Protein AF-A0A814P444-F1 (afdb_monomer)

Mean predicted aligned error: 16.7 Å

Solvent-accessible surface area (backbone atoms only — not comparable to full-atom values): 24138 Å² total; per-residue (Å²): 121,68,69,60,36,74,69,41,46,66,60,45,53,51,49,36,52,50,31,51,51,50,41,52,54,50,50,54,51,44,49,54,46,50,54,53,36,53,53,42,55,49,53,42,54,52,49,53,51,51,50,56,51,50,52,52,52,49,51,54,49,50,52,53,48,53,54,50,46,50,52,52,24,55,52,41,23,51,52,42,37,53,51,50,52,57,50,44,74,42,36,59,59,62,58,66,70,56,83,72,90,81,51,95,48,72,76,56,38,55,51,50,50,53,51,50,25,51,50,50,39,53,51,52,50,50,52,49,45,69,68,44,46,60,64,48,51,51,51,50,50,52,52,53,49,50,54,51,54,55,48,53,71,71,40,82,52,68,67,61,40,51,53,58,72,69,58,71,76,82,86,82,80,72,86,76,63,83,76,54,37,58,74,72,51,63,83,70,79,85,84,75,70,89,71,65,86,77,34,70,69,52,48,47,53,63,70,73,54,86,86,73,96,69,90,72,91,84,84,82,88,90,84,79,85,90,77,89,86,82,88,84,89,85,89,83,89,88,80,89,82,89,82,88,86,86,81,92,80,84,89,69,103,58,54,76,63,50,55,62,61,56,69,68,68,81,69,86,53,94,77,47,61,62,58,54,50,53,48,48,57,48,40,73,77,46,37,64,59,53,50,49,52,52,51,48,51,49,49,50,52,50,51,51,52,58,67,61,62,38,72,69,52,43,46,54,51,47,52,50,55,47,34,58,50,50,38,58,53,50,62,72,44,34,67,59,39,13,50,52,42,16,50,53,51,40,50,54,52,50,51,52,47,55,60,52,49,49,57,47,50,52,56,50,50,55,50,52,53,52,46,52,52,39,53,54,51,43,51,54,42,51,52,51,50,52,52,46,52,54,51,48,54,53,38,47,51,54,30,54,50,38,52,48,49,42,50,67,65,61,62,61,125

Organism: NCBI:txid104777

Secondary structure (DSSP, 8-state):
-HHHHHHHHHHHHHHHHHHHHHHHHHHHHHHHHHHHHHHHHHHHHHHHHHHHHHHHHHHHHHHHHHHHHHHHHHHHHHHHHHHHHHHHHTHHHHHHT--PPP--SHHHHHHHHHHHHHHHHHHHHHHHHHHHHHHHHHHHHHHHHHHHHHHHHH---HHHHHHHHH-PPPS---------HHHHSTT-----S---TT-HHHHHHHHH--S-----------------------------------------TTHHHHHHHHTTSS---TTSHHHHHHHHHHIIIIIHHHHHHHHHHHHHHHHHHHHH--HHHHHHHHHHHHHHHHHHHHHHHHHHHHHHHHHHHHHHHHHHHHHHHHHHHHHHHHHHHHHHHHHHHHHHHHHHHHHHHHHHHHHHHHHHHHHHHIIIIII--

pLDDT: mean 77.27, std 19.29, range [24.77, 95.88]

Sequence (413 aa):
MSAVKTKFDQPAQRGKIMAATLKKTLDESHQKTMDKKQNYEHNLQELIRKIEEIEKKLQDFTQEMKDKIRNVMDDVEKNVALTLNDEIKKINILIDEYERPFHPEENQLNWYKKELHDYLEQRLGSNLAKRLNTPLLQNLQITQKDIRTRVLDLVVSEENRKLVSNTLPREDFFINYRLNCPNLCSDFREDISFHFTLGFTALMRRFTGNKTFNSGTSRYFMNYQDMSKKDLQSSRFNNQVQSNLNSFQSTGQATNLLVMLQGVNLLASKSNIILFAVGGVVWRGLGWKILAVSGSLYGLCYLYERLMWTKKSQEKIFKKQYADYASSKLKLIVDLTSQNAASQVQQELAMYFAQMCRYIDITKDEYFEEMKKYEENIQVLNHLLSQSKILKNKGKYIHDDFDKFIQEYLEMK

Structure (mmCIF, N/CA/C/O backbone):
data_AF-A0A814P444-F1
#
_entry.id   AF-A0A814P444-F1
#
loop_
_atom_site.group_PDB
_atom_site.id
_atom_site.type_symbol
_atom_site.label_atom_id
_atom_site.label_alt_id
_atom_site.label_comp_id
_atom_site.label_asym_id
_atom_site.label_entity_id
_atom_site.label_seq_id
_atom_site.pdbx_PDB_ins_code
_atom_site.Cartn_x
_atom_site.Cartn_y
_atom_site.Cartn_z
_atom_site.occupancy
_atom_site.B_iso_or_equiv
_atom_site.auth_seq_id
_atom_site.auth_comp_id
_atom_site.auth_asym_id
_atom_site.auth_atom_id
_atom_site.pdbx_PDB_model_num
ATOM 1 N N . MET A 1 1 ? -62.509 -6.448 79.106 1.00 51.50 1 MET A N 1
ATOM 2 C CA . MET A 1 1 ? -61.179 -6.056 78.578 1.00 51.50 1 MET A CA 1
ATOM 3 C C . MET A 1 1 ? -60.041 -7.046 78.888 1.00 51.50 1 MET A C 1
ATOM 5 O O . MET A 1 1 ? -59.077 -7.060 78.141 1.00 51.50 1 MET A O 1
ATOM 9 N N . SER A 1 2 ? -60.125 -7.930 79.899 1.00 60.94 2 SER A N 1
ATOM 10 C CA . SER A 1 2 ? -59.008 -8.842 80.255 1.00 60.94 2 SER A CA 1
ATOM 11 C C . SER A 1 2 ? -58.727 -9.988 79.251 1.00 60.94 2 SER A C 1
ATOM 13 O O . SER A 1 2 ? -57.565 -10.290 79.001 1.00 60.94 2 SER A O 1
ATOM 15 N N . ALA A 1 3 ? -59.751 -10.579 78.616 1.00 62.56 3 ALA A N 1
ATOM 16 C CA . ALA A 1 3 ? -59.588 -11.760 77.747 1.00 62.56 3 ALA A CA 1
ATOM 17 C C . ALA A 1 3 ? -58.933 -11.480 76.378 1.00 62.56 3 ALA A C 1
ATOM 19 O O . ALA A 1 3 ? -58.265 -12.347 75.817 1.00 62.56 3 ALA A O 1
ATOM 20 N N . VAL A 1 4 ? -59.119 -10.273 75.830 1.00 63.59 4 VAL A N 1
ATOM 21 C CA . VAL A 1 4 ? -58.484 -9.857 74.565 1.00 63.59 4 VAL A CA 1
ATOM 22 C C . VAL A 1 4 ? -56.986 -9.657 74.782 1.00 63.59 4 VAL A C 1
ATOM 24 O O . VAL A 1 4 ? -56.178 -10.135 73.991 1.00 63.59 4 VAL A O 1
ATOM 27 N N . LYS A 1 5 ? -56.619 -9.052 75.915 1.00 63.88 5 LYS A N 1
ATOM 28 C CA . LYS A 1 5 ? -55.230 -8.814 76.296 1.00 63.88 5 LYS A CA 1
ATOM 29 C C . LYS A 1 5 ? -54.459 -10.122 76.481 1.00 63.88 5 LYS A C 1
ATOM 31 O O . LYS A 1 5 ? -53.442 -10.318 75.839 1.00 63.88 5 LYS A O 1
ATOM 36 N N . THR A 1 6 ? -54.970 -11.085 77.246 1.00 69.62 6 THR A N 1
ATOM 37 C CA . THR A 1 6 ? -54.259 -12.362 77.458 1.00 69.62 6 THR A CA 1
ATOM 38 C C . THR A 1 6 ? -54.173 -13.252 76.216 1.00 69.62 6 THR A C 1
ATOM 40 O O . THR A 1 6 ? -53.196 -13.983 76.074 1.00 69.62 6 THR A O 1
ATOM 43 N N . LYS A 1 7 ? -55.154 -13.205 75.302 1.00 77.25 7 LYS A N 1
ATOM 44 C CA . LYS A 1 7 ? -55.164 -14.063 74.103 1.00 77.25 7 LYS A CA 1
ATOM 45 C C . LYS A 1 7 ? -54.363 -13.489 72.929 1.00 77.25 7 LYS A C 1
ATOM 47 O O . LYS A 1 7 ? -53.791 -14.263 72.165 1.00 77.25 7 LYS A O 1
ATOM 52 N N . PHE A 1 8 ? -54.336 -12.164 72.766 1.00 78.94 8 PHE A N 1
ATOM 53 C CA . PHE A 1 8 ? -53.769 -11.516 71.577 1.00 78.94 8 PHE A CA 1
ATOM 54 C C . PHE A 1 8 ? -52.472 -10.737 71.821 1.00 78.94 8 PHE A C 1
ATOM 56 O O . PHE A 1 8 ? -51.807 -10.416 70.841 1.00 78.94 8 PHE A O 1
ATOM 63 N N . ASP A 1 9 ? -52.051 -10.511 73.069 1.00 77.19 9 ASP A N 1
ATOM 64 C CA . ASP A 1 9 ? -50.800 -9.796 73.366 1.00 77.19 9 ASP A CA 1
ATOM 65 C C . ASP A 1 9 ? -49.563 -10.517 72.802 1.00 77.19 9 ASP A C 1
ATOM 67 O O . ASP A 1 9 ? -48.822 -9.957 71.994 1.00 77.19 9 ASP A O 1
ATOM 71 N N . GLN A 1 10 ? -49.392 -11.808 73.105 1.00 82.19 10 GLN A N 1
ATOM 72 C CA . GLN A 1 10 ? -48.256 -12.591 72.600 1.00 82.19 10 GLN A CA 1
ATOM 73 C C . GLN A 1 10 ? -48.240 -12.723 71.058 1.00 82.19 10 GLN A C 1
ATOM 75 O O . GLN A 1 10 ? -47.190 -12.492 70.449 1.00 82.19 10 GLN A O 1
ATOM 80 N N . PRO A 1 11 ? -49.362 -13.072 70.387 1.00 84.00 11 PRO A N 1
ATOM 81 C CA . PRO A 1 11 ? -49.422 -13.128 68.925 1.00 84.00 11 PRO A CA 1
ATOM 82 C C . PRO A 1 11 ? -49.186 -11.775 68.239 1.00 84.00 11 PRO A C 1
ATOM 84 O O . PRO A 1 11 ? -48.470 -11.734 67.239 1.00 84.00 11 PRO A O 1
ATOM 87 N N . ALA A 1 12 ? -49.737 -10.677 68.771 1.00 82.69 12 ALA A N 1
ATOM 88 C CA . ALA A 1 12 ? -49.570 -9.340 68.199 1.00 82.69 12 ALA A CA 1
ATOM 89 C C . ALA A 1 12 ? -48.130 -8.831 68.352 1.00 82.69 12 ALA A C 1
ATOM 91 O O . ALA A 1 12 ? -47.545 -8.352 67.380 1.00 82.69 12 ALA A O 1
ATOM 92 N N . GLN A 1 13 ? -47.509 -9.016 69.523 1.00 82.44 13 GLN A N 1
ATOM 93 C CA . GLN A 1 13 ? -46.094 -8.688 69.727 1.00 82.44 13 GLN A CA 1
ATOM 94 C C . GLN A 1 13 ? -45.182 -9.505 68.802 1.00 82.44 13 GLN A C 1
ATOM 96 O O . GLN A 1 13 ? -44.262 -8.961 68.189 1.00 82.44 13 GLN A O 1
ATOM 101 N N . ARG A 1 14 ? -45.453 -10.807 68.637 1.00 86.12 14 ARG A N 1
ATOM 102 C CA . ARG A 1 14 ? -44.688 -11.667 67.722 1.00 86.12 14 ARG A CA 1
ATOM 103 C C . ARG A 1 14 ? -44.861 -11.244 66.261 1.00 86.12 14 ARG A C 1
ATOM 105 O O . ARG A 1 14 ? -43.870 -11.194 65.535 1.00 86.12 14 ARG A O 1
ATOM 112 N N . GLY A 1 15 ? -46.082 -10.891 65.850 1.00 87.62 15 GLY A N 1
ATOM 113 C CA . GLY A 1 15 ? -46.384 -10.339 64.527 1.00 87.62 15 GLY A CA 1
ATOM 114 C C . GLY A 1 15 ? -45.651 -9.023 64.260 1.00 87.62 15 GLY A C 1
ATOM 115 O O . GLY A 1 15 ? -45.009 -8.878 63.219 1.00 87.62 15 GLY A O 1
ATOM 116 N N . LYS A 1 16 ? -45.631 -8.113 65.241 1.00 85.31 16 LYS A N 1
ATOM 117 C CA . LYS A 1 16 ? -44.870 -6.857 65.189 1.00 85.31 16 LYS A CA 1
ATOM 118 C C . LYS A 1 16 ? -43.367 -7.090 65.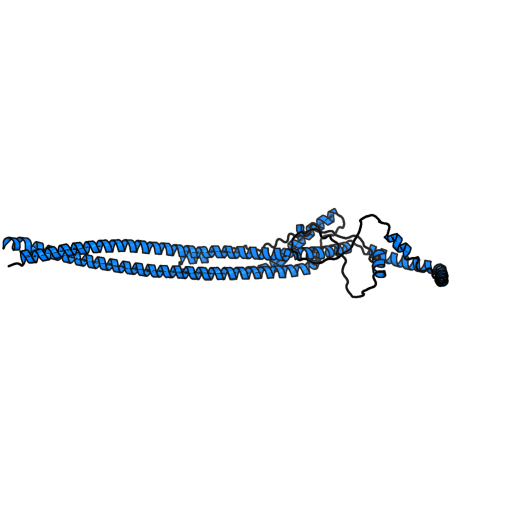023 1.00 85.31 16 LYS A C 1
ATOM 120 O O . LYS A 1 16 ? -42.749 -6.457 64.166 1.00 85.31 16 LYS A O 1
ATOM 125 N N . ILE A 1 17 ? -42.780 -8.013 65.792 1.00 88.50 17 ILE A N 1
ATOM 126 C CA . ILE A 1 17 ? -41.356 -8.374 65.673 1.00 88.50 17 ILE A CA 1
ATOM 127 C C . ILE A 1 17 ? -41.070 -8.968 64.289 1.00 88.50 17 ILE A C 1
ATOM 129 O O . ILE A 1 17 ? -40.126 -8.540 63.629 1.00 88.50 17 ILE A O 1
ATOM 133 N N . MET A 1 18 ? -41.903 -9.898 63.810 1.00 88.69 18 MET A N 1
ATOM 134 C CA . MET A 1 18 ? -41.759 -10.487 62.473 1.00 88.69 18 MET A CA 1
ATOM 135 C C . MET A 1 18 ? -41.844 -9.432 61.363 1.00 88.69 18 MET A C 1
ATOM 137 O O . MET A 1 18 ? -41.009 -9.435 60.459 1.00 88.69 18 MET A O 1
ATOM 141 N N . ALA A 1 19 ? -42.795 -8.497 61.445 1.00 87.56 19 ALA A N 1
ATOM 142 C CA . ALA A 1 19 ? -42.919 -7.389 60.499 1.00 87.56 19 ALA A CA 1
ATOM 143 C C . ALA A 1 19 ? -41.692 -6.459 60.539 1.00 87.56 19 ALA A C 1
ATOM 145 O O . ALA A 1 19 ? -41.204 -6.035 59.491 1.00 87.56 19 ALA A O 1
ATOM 146 N N . ALA A 1 20 ? -41.139 -6.195 61.728 1.00 86.81 20 ALA A N 1
ATOM 147 C CA . ALA A 1 20 ? -39.916 -5.411 61.885 1.00 86.81 20 ALA A CA 1
ATOM 148 C C . ALA A 1 20 ? -38.684 -6.118 61.284 1.00 86.81 20 ALA A C 1
ATOM 150 O O . ALA A 1 20 ? -37.888 -5.486 60.587 1.00 86.81 20 ALA A O 1
ATOM 151 N N . THR A 1 21 ? -38.537 -7.432 61.486 1.00 89.06 21 THR A N 1
ATOM 152 C CA . THR A 1 21 ? -37.468 -8.230 60.862 1.00 89.06 21 THR A CA 1
ATOM 153 C C . THR A 1 21 ? -37.617 -8.285 59.34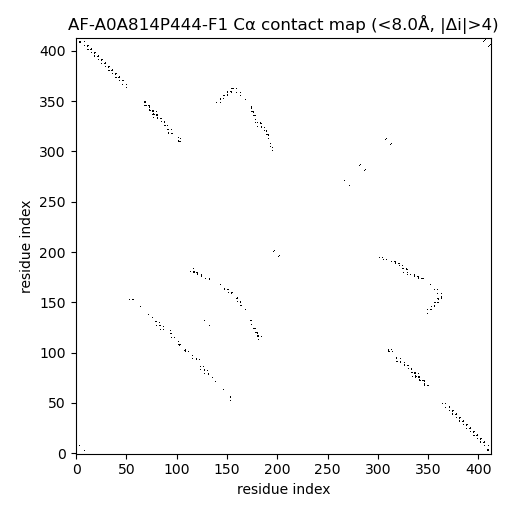0 1.00 89.06 21 THR A C 1
ATOM 155 O O . THR A 1 21 ? -36.630 -8.115 58.620 1.00 89.06 21 THR A O 1
ATOM 158 N N . LEU A 1 22 ? -38.840 -8.463 58.829 1.00 88.88 22 LEU A N 1
ATOM 159 C CA . LEU A 1 22 ? -39.124 -8.434 57.393 1.00 88.88 22 LEU A CA 1
ATOM 160 C C . LEU A 1 22 ? -38.763 -7.073 56.787 1.00 88.88 22 LEU A C 1
ATOM 162 O O . LEU A 1 22 ? -38.094 -7.012 55.762 1.00 88.88 22 LEU A O 1
ATOM 166 N N . LYS A 1 23 ? -39.143 -5.976 57.447 1.00 87.00 23 LYS A N 1
ATOM 167 C CA . LYS A 1 23 ? -38.777 -4.620 57.027 1.00 87.00 23 LYS A CA 1
ATOM 168 C C . LYS A 1 23 ? -37.258 -4.445 56.956 1.00 87.00 23 LYS A C 1
ATOM 170 O O . LYS A 1 23 ? -36.756 -4.011 55.926 1.00 87.00 23 LYS A O 1
ATOM 175 N N . LYS A 1 24 ? -36.528 -4.851 58.002 1.00 89.75 24 LYS A N 1
ATOM 176 C CA . LYS A 1 24 ? -35.060 -4.758 58.053 1.00 89.75 24 LYS A CA 1
ATOM 177 C C . LYS A 1 24 ? -34.387 -5.553 56.928 1.00 89.75 24 LYS A C 1
ATOM 179 O O . LYS A 1 24 ? -33.551 -5.014 56.213 1.00 89.75 24 LYS A O 1
ATOM 184 N N . THR A 1 25 ? -34.765 -6.817 56.745 1.00 89.75 25 THR A N 1
ATOM 185 C CA . THR A 1 25 ? -34.192 -7.673 55.686 1.00 89.75 25 THR A CA 1
ATOM 186 C C . THR A 1 25 ? -34.489 -7.133 54.288 1.00 89.75 25 THR A C 1
ATOM 188 O O . THR A 1 25 ? -33.638 -7.187 53.399 1.00 89.75 25 THR A O 1
ATOM 191 N N . LEU A 1 26 ? -35.675 -6.559 54.095 1.00 90.12 26 LEU A N 1
ATOM 192 C CA . LEU A 1 26 ? -36.066 -5.945 52.837 1.00 90.12 26 LEU A CA 1
ATOM 193 C C . LEU A 1 26 ? -35.326 -4.627 52.569 1.00 90.12 26 LEU A C 1
ATOM 195 O O . LEU A 1 26 ? -34.948 -4.378 51.427 1.00 90.12 26 LEU A O 1
ATOM 199 N N . ASP A 1 27 ? -35.076 -3.817 53.600 1.00 89.88 27 ASP A N 1
ATOM 200 C CA . ASP A 1 27 ? -34.237 -2.616 53.524 1.00 89.88 27 ASP A CA 1
ATOM 201 C C . ASP A 1 27 ? -32.794 -2.968 53.139 1.00 89.88 27 ASP A C 1
ATOM 203 O O . ASP A 1 27 ? -32.239 -2.375 52.215 1.00 89.88 27 ASP A O 1
ATOM 207 N N . GLU A 1 28 ? -32.213 -3.987 53.777 1.00 91.38 28 GLU A N 1
ATOM 208 C CA . GLU A 1 28 ? -30.875 -4.492 53.450 1.00 91.38 28 GLU A CA 1
ATOM 209 C C . GLU A 1 28 ? -30.797 -5.038 52.015 1.00 91.38 28 GLU A C 1
ATOM 211 O O . GLU A 1 28 ? -29.837 -4.770 51.291 1.00 91.38 28 GLU A O 1
ATOM 216 N N . SER A 1 29 ? -31.810 -5.791 51.574 1.00 90.88 29 SER A N 1
ATOM 217 C CA . SER A 1 29 ? -31.893 -6.307 50.202 1.00 90.88 29 SER A CA 1
ATOM 218 C C . SER A 1 29 ? -32.058 -5.184 49.173 1.00 90.88 29 SER A C 1
ATOM 220 O O . SER A 1 29 ? -31.404 -5.211 48.126 1.00 90.88 29 SER A O 1
ATOM 222 N N . HIS A 1 30 ? -32.877 -4.173 49.480 1.00 92.00 30 HIS A N 1
ATOM 223 C CA . HIS A 1 30 ? -33.053 -2.990 48.641 1.00 92.00 30 HIS A CA 1
ATOM 224 C C . HIS A 1 30 ? -31.732 -2.240 48.469 1.00 92.00 30 HIS A C 1
ATOM 226 O O . HIS A 1 30 ? -31.338 -1.954 47.340 1.00 92.00 30 HIS A O 1
ATOM 232 N N . GLN A 1 31 ? -31.022 -1.990 49.574 1.00 93.69 31 GLN A N 1
ATOM 233 C CA . GLN A 1 31 ? -29.739 -1.296 49.553 1.00 93.69 31 GLN A CA 1
ATOM 234 C C . GLN A 1 31 ? -28.698 -2.074 48.742 1.00 93.69 31 GLN A C 1
ATOM 236 O O . GLN A 1 31 ? -28.129 -1.525 47.809 1.00 93.69 31 GLN A O 1
ATOM 241 N N . LYS A 1 32 ? -28.538 -3.384 48.983 1.00 93.44 32 LYS A N 1
ATOM 242 C CA . LYS A 1 32 ? -27.612 -4.229 48.202 1.00 93.44 32 LYS A CA 1
ATOM 243 C C . LYS A 1 32 ? -27.926 -4.235 46.703 1.00 93.44 32 LYS A C 1
ATOM 245 O O . LYS A 1 32 ? -27.016 -4.302 45.881 1.00 93.44 32 LYS A O 1
ATOM 250 N N . THR A 1 33 ? -29.209 -4.208 46.338 1.00 93.56 33 THR A N 1
ATOM 251 C CA . THR A 1 33 ? -29.639 -4.145 44.931 1.00 93.56 33 THR A CA 1
ATOM 252 C C . THR A 1 33 ? -29.299 -2.784 44.323 1.00 93.56 33 THR A C 1
ATOM 254 O O . THR A 1 33 ? -28.839 -2.726 43.184 1.00 93.56 33 THR A O 1
ATOM 257 N N . MET A 1 34 ? -29.469 -1.703 45.091 1.00 94.56 34 MET A N 1
ATOM 258 C CA . MET A 1 34 ? -29.095 -0.348 44.684 1.00 94.56 34 MET A CA 1
ATOM 259 C C . MET A 1 34 ? -27.581 -0.221 44.485 1.00 94.56 34 MET A C 1
ATOM 261 O O . MET A 1 34 ? -27.153 0.260 43.441 1.00 94.56 34 MET A O 1
ATOM 265 N N . ASP A 1 35 ? -26.776 -0.718 45.425 1.00 95.38 35 ASP A N 1
ATOM 266 C CA . ASP A 1 35 ? -25.312 -0.663 45.340 1.00 95.38 35 ASP A CA 1
ATOM 267 C C . ASP A 1 35 ? -24.803 -1.448 44.118 1.00 95.38 35 ASP A C 1
ATOM 269 O O . ASP A 1 35 ? -23.973 -0.961 43.349 1.00 95.38 35 ASP A O 1
ATOM 273 N N . LYS A 1 36 ? -25.359 -2.646 43.868 1.00 94.06 36 LYS A N 1
ATOM 274 C CA . LYS A 1 36 ? -25.051 -3.426 42.656 1.00 94.06 36 LYS A CA 1
ATOM 275 C C . LYS A 1 36 ? -25.413 -2.674 41.380 1.00 94.06 36 LYS A C 1
ATOM 277 O O . LYS A 1 36 ? -24.641 -2.705 40.426 1.00 94.06 36 LYS A O 1
ATOM 282 N N . LYS A 1 37 ? -26.573 -2.012 41.354 1.00 94.81 37 LYS A N 1
ATOM 283 C CA . LYS A 1 37 ? -27.005 -1.212 40.206 1.00 94.81 37 LYS A CA 1
ATOM 284 C C . LYS A 1 37 ? -26.019 -0.074 39.942 1.00 94.81 37 LYS A C 1
ATOM 286 O O . LYS A 1 37 ? -25.577 0.064 38.810 1.00 94.81 37 LYS A O 1
ATOM 291 N N . GLN A 1 38 ? -25.646 0.681 40.973 1.00 95.50 38 GLN A N 1
ATOM 292 C CA . GLN A 1 38 ? -24.684 1.779 40.847 1.00 95.50 38 GLN A CA 1
ATOM 293 C C . GLN A 1 38 ? -23.331 1.292 40.316 1.00 95.50 38 GLN A C 1
ATOM 295 O O . GLN A 1 38 ? -22.748 1.934 39.448 1.00 95.50 38 GLN A O 1
ATOM 300 N N . ASN A 1 39 ? -22.857 0.131 40.779 1.00 95.06 39 ASN A N 1
ATOM 301 C CA . ASN A 1 39 ? -21.625 -0.470 40.273 1.00 95.06 39 ASN A CA 1
ATOM 302 C C . ASN A 1 39 ? -21.727 -0.847 38.784 1.00 95.06 39 ASN A C 1
ATOM 304 O O . ASN A 1 39 ? -20.808 -0.587 38.014 1.00 95.06 39 ASN A O 1
ATOM 308 N N . TYR A 1 40 ? -22.853 -1.425 38.354 1.00 93.88 40 TYR A N 1
ATOM 309 C CA . TYR A 1 40 ? -23.072 -1.730 36.939 1.00 93.88 40 TYR A CA 1
ATOM 310 C C . TYR A 1 40 ? -23.209 -0.476 36.071 1.00 93.88 40 TYR A C 1
ATOM 312 O O . TYR A 1 40 ? -22.654 -0.445 34.979 1.00 93.88 40 TYR A O 1
ATOM 320 N N . GLU A 1 41 ? -23.893 0.565 36.551 1.00 94.38 41 GLU A N 1
ATOM 321 C CA . GLU A 1 41 ? -23.981 1.859 35.859 1.00 94.38 41 GLU A CA 1
ATOM 322 C C . GLU A 1 41 ? -22.600 2.516 35.722 1.00 94.38 41 GLU A C 1
ATOM 324 O O . GLU A 1 41 ? -22.282 3.065 34.668 1.00 94.38 41 GLU A O 1
ATOM 329 N N . HIS A 1 42 ? -21.756 2.417 36.753 1.00 95.25 42 HIS A N 1
ATOM 330 C CA . HIS A 1 42 ? -20.380 2.905 36.705 1.00 95.25 42 HIS A CA 1
ATOM 331 C C . HIS A 1 42 ? -19.542 2.159 35.658 1.00 95.25 42 HIS A C 1
ATOM 333 O O . HIS A 1 42 ? -18.945 2.796 34.791 1.00 95.25 42 HIS A O 1
ATOM 339 N N . ASN A 1 43 ? -19.556 0.822 35.689 1.00 92.62 43 ASN A N 1
ATOM 340 C CA . ASN A 1 43 ? -18.824 -0.005 34.728 1.00 92.62 43 ASN A CA 1
ATOM 341 C C . ASN A 1 43 ? -19.317 0.216 33.291 1.00 92.62 43 ASN A C 1
ATOM 343 O 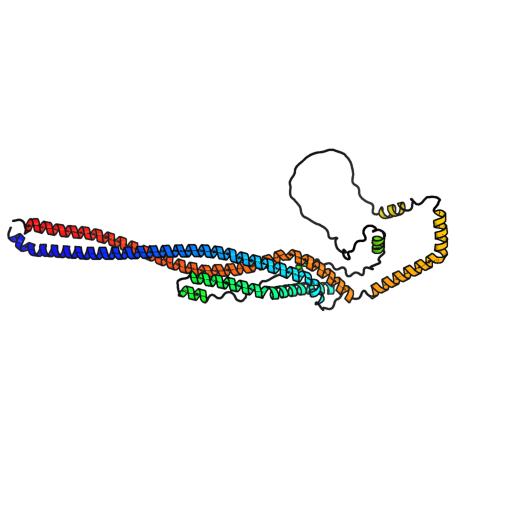O . ASN A 1 43 ? -18.505 0.293 32.372 1.00 92.62 43 ASN A O 1
ATOM 347 N N . LEU A 1 44 ? -20.630 0.378 33.094 1.00 94.12 44 LEU A N 1
ATOM 348 C CA . LEU A 1 44 ? -21.215 0.703 31.793 1.00 94.12 44 LEU A CA 1
ATOM 349 C C . LEU A 1 44 ? -20.683 2.042 31.262 1.00 94.12 44 LEU A C 1
ATOM 351 O O . LEU A 1 44 ? -20.265 2.124 30.112 1.00 94.12 44 LEU A O 1
ATOM 355 N N . GLN A 1 45 ? -20.647 3.085 32.097 1.00 94.44 45 GLN A N 1
ATOM 356 C CA . GLN A 1 45 ? -20.096 4.387 31.702 1.00 94.44 45 GLN A CA 1
ATOM 357 C C . GLN A 1 45 ? -18.597 4.336 31.395 1.00 94.44 45 GLN A C 1
ATOM 359 O O . GLN A 1 45 ? -18.120 5.098 30.554 1.00 94.44 45 GLN A O 1
ATOM 364 N N . GLU A 1 46 ? -17.839 3.499 32.102 1.00 92.31 46 GLU A N 1
ATOM 365 C CA . GLU A 1 46 ? -16.419 3.287 31.820 1.00 92.31 46 GLU A CA 1
ATOM 366 C C . GLU A 1 46 ? -16.228 2.564 30.480 1.00 92.31 46 GLU A C 1
ATOM 368 O O . GLU A 1 46 ? -15.377 2.956 29.683 1.00 92.31 46 GLU A O 1
ATOM 373 N N . LEU A 1 47 ? -17.055 1.554 30.203 1.00 90.75 47 LEU A N 1
ATOM 374 C CA . LEU A 1 47 ? -17.019 0.793 28.960 1.00 90.75 47 LEU A CA 1
ATOM 375 C C . LEU A 1 47 ? -17.399 1.652 27.747 1.00 90.75 47 LEU A C 1
ATOM 377 O O . LEU A 1 47 ? -16.677 1.643 26.755 1.00 90.75 47 LEU A O 1
ATOM 381 N N . ILE A 1 48 ? -18.463 2.458 27.852 1.00 91.81 48 ILE A N 1
ATOM 382 C CA . ILE A 1 48 ? -18.864 3.416 26.807 1.00 91.81 48 ILE A CA 1
ATOM 383 C C . ILE A 1 48 ? -17.709 4.373 26.490 1.00 91.81 48 ILE A C 1
ATOM 385 O O . ILE A 1 48 ? -17.347 4.536 25.328 1.00 91.81 48 ILE A O 1
ATOM 389 N N . ARG A 1 49 ? -17.062 4.939 27.519 1.00 92.50 49 ARG A N 1
ATOM 390 C CA . ARG A 1 49 ? -15.899 5.822 27.333 1.00 92.50 49 ARG A CA 1
ATOM 391 C C . ARG A 1 49 ? -14.740 5.129 26.614 1.00 92.50 49 ARG A C 1
ATOM 393 O O . ARG A 1 49 ? -14.113 5.742 25.755 1.00 92.50 49 ARG A O 1
ATOM 400 N N . LYS A 1 50 ? -14.459 3.863 26.939 1.00 88.62 50 LYS A N 1
ATOM 401 C CA . LYS A 1 50 ? -13.415 3.076 26.259 1.00 88.62 50 LYS A CA 1
ATOM 402 C C . LYS A 1 50 ? -13.752 2.835 24.787 1.00 88.62 50 LYS A C 1
ATOM 404 O O . LYS A 1 50 ? -12.869 2.978 23.946 1.00 88.62 50 LYS A O 1
ATOM 409 N N . ILE A 1 51 ? -15.007 2.508 24.471 1.00 89.88 51 ILE A N 1
ATOM 410 C CA . ILE A 1 51 ? -15.462 2.325 23.085 1.00 89.88 51 ILE A CA 1
ATOM 411 C C . ILE A 1 51 ? -15.288 3.627 22.295 1.00 89.88 51 ILE A C 1
ATOM 413 O O . ILE A 1 51 ? -14.666 3.607 21.236 1.00 89.88 51 ILE A O 1
ATOM 417 N N . GLU A 1 52 ? -15.754 4.759 22.829 1.00 91.88 52 GLU A N 1
ATOM 418 C CA . GLU A 1 52 ? -15.610 6.077 22.190 1.00 91.88 52 GLU A CA 1
ATOM 419 C C . GLU A 1 52 ? -14.134 6.448 21.951 1.00 91.88 52 GLU A C 1
ATOM 421 O O . GLU A 1 52 ? -13.773 6.980 20.898 1.00 91.88 52 GLU A O 1
ATOM 426 N N . GLU A 1 53 ? -13.252 6.141 22.908 1.00 89.81 53 GLU A N 1
ATOM 427 C CA . GLU A 1 53 ? -11.813 6.374 22.773 1.00 89.81 53 GLU A CA 1
ATOM 428 C C . GLU A 1 53 ? -11.192 5.514 21.661 1.00 89.81 53 GLU A C 1
ATOM 430 O O . GLU A 1 53 ? -10.416 6.025 20.847 1.00 89.81 53 GLU A O 1
ATOM 435 N N . ILE A 1 54 ? -11.539 4.225 21.602 1.00 88.12 54 ILE A N 1
ATOM 436 C CA . ILE A 1 54 ? -11.062 3.301 20.565 1.00 88.12 54 ILE A CA 1
ATOM 437 C C . ILE A 1 54 ? -11.574 3.731 19.190 1.00 88.12 54 ILE A C 1
ATOM 439 O O . ILE A 1 54 ? -10.792 3.756 18.242 1.00 88.12 54 ILE A O 1
ATOM 443 N N . GLU A 1 55 ? -12.847 4.111 19.066 1.00 90.19 55 GLU A N 1
ATOM 444 C CA . GLU A 1 55 ? -13.423 4.595 17.807 1.00 90.19 55 GLU A CA 1
ATOM 445 C C . GLU A 1 55 ? -12.693 5.831 17.289 1.00 90.19 55 GLU A C 1
ATOM 447 O O . GLU A 1 55 ? -12.307 5.880 16.118 1.00 90.19 55 GLU A O 1
ATOM 452 N N . LYS A 1 56 ? -12.442 6.803 18.170 1.00 92.12 56 LYS A N 1
ATOM 453 C CA . LYS A 1 56 ? -11.700 8.010 17.812 1.00 92.12 56 LYS A CA 1
ATOM 454 C C . LYS A 1 56 ? -10.278 7.675 17.362 1.00 92.12 56 LYS A C 1
ATOM 456 O O . LYS A 1 56 ? -9.853 8.113 16.294 1.00 92.12 56 LYS A O 1
ATOM 461 N N . LYS A 1 57 ? -9.561 6.851 18.134 1.00 90.31 57 LYS A N 1
ATOM 462 C CA . LYS A 1 57 ? -8.203 6.409 17.783 1.00 90.31 57 LYS A CA 1
ATOM 463 C C . LYS A 1 57 ? -8.172 5.639 16.462 1.00 90.31 57 LYS A C 1
ATOM 465 O O . LYS A 1 57 ? -7.255 5.838 15.671 1.00 90.31 57 LYS A O 1
ATOM 470 N N . LEU A 1 58 ? -9.166 4.790 16.198 1.00 90.25 58 LEU A N 1
ATOM 471 C CA . LEU A 1 58 ? -9.291 4.045 14.946 1.00 90.25 58 LEU A CA 1
ATOM 472 C C . LEU A 1 58 ? -9.552 4.977 13.758 1.00 90.25 58 LEU A C 1
ATOM 474 O O . LEU A 1 58 ? -8.982 4.765 12.686 1.00 90.25 58 LEU A O 1
ATOM 478 N N . GLN A 1 59 ? -10.377 6.010 13.930 1.00 92.25 59 GLN A N 1
ATOM 479 C CA . GLN A 1 59 ? -10.638 7.005 12.892 1.00 92.25 59 GLN A CA 1
ATOM 480 C C . GLN A 1 59 ? -9.370 7.796 12.546 1.00 92.25 59 GLN A C 1
ATOM 482 O O . GLN A 1 59 ? -9.019 7.896 11.366 1.00 92.25 59 GLN A O 1
ATOM 487 N N . ASP A 1 60 ? -8.657 8.288 13.562 1.00 92.25 60 ASP A N 1
ATOM 488 C CA . ASP A 1 60 ? -7.395 9.015 13.395 1.00 92.25 60 ASP A CA 1
ATOM 489 C C . ASP A 1 60 ? -6.337 8.122 12.723 1.00 92.25 60 ASP A C 1
ATOM 491 O O . ASP A 1 60 ? -5.730 8.502 11.719 1.00 92.25 60 ASP A O 1
ATOM 495 N N . PHE A 1 61 ? -6.190 6.881 13.200 1.00 91.50 61 PHE A N 1
ATOM 496 C CA . PHE A 1 61 ? -5.296 5.880 12.617 1.00 91.50 61 PHE A CA 1
ATOM 497 C C . PHE A 1 61 ? -5.643 5.566 11.157 1.00 91.50 61 PHE A C 1
ATOM 499 O O . PHE A 1 61 ? -4.754 5.474 10.311 1.00 91.50 61 PHE A O 1
ATOM 506 N N . THR A 1 62 ? -6.930 5.434 10.834 1.00 91.88 62 THR A N 1
ATOM 507 C CA . THR A 1 62 ? -7.387 5.156 9.468 1.00 91.88 62 THR A CA 1
ATOM 508 C C . THR A 1 62 ? -7.043 6.291 8.519 1.00 91.88 62 THR A C 1
ATOM 510 O O . THR A 1 62 ? -6.616 6.036 7.391 1.00 91.88 62 THR A O 1
ATOM 513 N N . GLN A 1 63 ? -7.217 7.538 8.954 1.00 94.12 63 GLN A N 1
ATOM 514 C CA . GLN A 1 63 ? -6.866 8.689 8.135 1.00 94.12 63 GLN A CA 1
ATOM 515 C C . GLN A 1 63 ? -5.351 8.767 7.920 1.00 94.12 63 GLN A C 1
ATOM 517 O O . GLN A 1 63 ? -4.901 8.868 6.779 1.00 94.12 63 GLN A O 1
ATOM 522 N N . GLU A 1 64 ? -4.567 8.603 8.986 1.00 93.12 64 GLU A N 1
ATOM 523 C CA . GLU A 1 64 ? -3.108 8.611 8.900 1.00 93.12 64 GLU A CA 1
ATOM 524 C C . GLU A 1 64 ? -2.578 7.501 7.981 1.00 93.12 64 GLU A C 1
ATOM 526 O O . GLU A 1 64 ? -1.679 7.735 7.171 1.00 93.12 64 GLU A O 1
ATOM 531 N N . MET A 1 65 ? -3.150 6.294 8.049 1.00 92.00 65 MET A N 1
ATOM 532 C CA . MET A 1 65 ? -2.727 5.195 7.179 1.00 92.00 65 MET A CA 1
ATOM 533 C C . MET A 1 65 ? -3.131 5.406 5.725 1.00 92.00 65 MET A C 1
ATOM 535 O O . MET A 1 65 ? -2.354 5.057 4.839 1.00 92.00 65 MET A O 1
ATOM 539 N N . LYS A 1 66 ? -4.286 6.020 5.444 1.00 93.38 66 LYS A N 1
ATOM 540 C CA . LYS A 1 66 ? -4.647 6.409 4.070 1.00 93.38 66 LYS A CA 1
ATOM 541 C C . LYS A 1 66 ? -3.632 7.387 3.486 1.00 93.38 66 LYS A C 1
ATOM 543 O O . LYS A 1 66 ? -3.178 7.182 2.360 1.00 93.38 66 LYS A O 1
ATOM 548 N N . ASP A 1 67 ? -3.242 8.397 4.258 1.00 94.62 67 ASP A N 1
ATOM 549 C CA . ASP A 1 67 ? -2.259 9.389 3.823 1.00 94.62 67 ASP A CA 1
ATOM 550 C C . ASP A 1 67 ? -0.870 8.756 3.646 1.00 94.62 67 ASP A C 1
ATOM 552 O O . ASP A 1 67 ? -0.189 8.998 2.649 1.00 94.62 67 ASP A O 1
ATOM 556 N N . LYS A 1 68 ? -0.476 7.848 4.547 1.00 93.19 68 LYS A N 1
ATOM 557 C CA . LYS A 1 68 ? 0.778 7.093 4.431 1.00 93.19 68 LYS A CA 1
ATOM 558 C C . LYS A 1 68 ? 0.806 6.177 3.206 1.00 93.19 68 LYS A C 1
ATOM 560 O O . LYS A 1 68 ? 1.800 6.173 2.486 1.00 93.19 68 LYS A O 1
ATOM 565 N N . ILE A 1 69 ? -0.272 5.439 2.936 1.00 93.12 69 ILE A N 1
ATOM 566 C CA . ILE A 1 69 ? -0.394 4.590 1.740 1.00 93.12 69 ILE A CA 1
ATOM 567 C C . ILE A 1 69 ? -0.308 5.443 0.471 1.00 93.12 69 ILE A C 1
ATOM 569 O O . ILE A 1 69 ? 0.372 5.052 -0.476 1.00 93.12 69 ILE A O 1
ATOM 573 N N . ARG A 1 70 ? -0.939 6.624 0.459 1.00 94.50 70 ARG A N 1
ATOM 574 C CA . ARG A 1 70 ? -0.849 7.567 -0.662 1.00 94.50 70 ARG A CA 1
ATOM 575 C C . ARG A 1 70 ? 0.582 8.059 -0.886 1.00 94.50 70 ARG A C 1
ATOM 577 O O . ARG A 1 70 ? 1.043 8.052 -2.019 1.00 94.50 70 ARG A O 1
ATOM 584 N N . ASN A 1 71 ? 1.307 8.401 0.176 1.00 93.81 71 ASN A N 1
ATOM 585 C CA . ASN A 1 71 ? 2.712 8.801 0.062 1.00 93.81 71 ASN A CA 1
ATOM 586 C C . ASN A 1 71 ? 3.582 7.668 -0.507 1.00 93.81 71 ASN A C 1
ATOM 588 O O . ASN A 1 71 ? 4.386 7.901 -1.405 1.00 93.81 71 ASN A O 1
ATOM 592 N N . VAL A 1 72 ? 3.384 6.427 -0.040 1.00 92.31 72 VAL A N 1
ATOM 593 C CA . VAL A 1 72 ? 4.097 5.255 -0.579 1.00 92.31 72 VAL A CA 1
ATOM 594 C C . VAL A 1 72 ? 3.764 5.039 -2.058 1.00 92.31 72 VAL A C 1
ATOM 596 O O . VAL A 1 72 ? 4.660 4.751 -2.848 1.00 92.31 72 VAL A O 1
ATOM 599 N N . MET A 1 73 ? 2.499 5.199 -2.449 1.00 93.88 73 MET A N 1
ATOM 600 C CA . MET A 1 73 ? 2.059 5.113 -3.843 1.00 93.88 73 MET A CA 1
ATOM 601 C C . MET A 1 73 ? 2.766 6.159 -4.719 1.00 93.88 73 MET A C 1
ATOM 603 O O . MET A 1 73 ? 3.356 5.793 -5.735 1.00 93.88 73 MET A O 1
ATOM 607 N N . ASP A 1 74 ? 2.772 7.426 -4.298 1.00 94.31 74 ASP A N 1
ATOM 608 C CA . ASP A 1 74 ? 3.419 8.525 -5.024 1.00 94.31 74 ASP A CA 1
ATOM 609 C C . ASP A 1 74 ? 4.940 8.301 -5.154 1.00 94.31 74 ASP A C 1
ATOM 611 O O . ASP A 1 74 ? 5.538 8.574 -6.201 1.00 94.31 74 ASP A O 1
ATOM 615 N N . ASP A 1 75 ? 5.582 7.779 -4.105 1.00 92.75 75 ASP A N 1
ATOM 616 C CA . ASP A 1 75 ? 7.006 7.437 -4.117 1.00 92.75 75 ASP A CA 1
ATOM 617 C C . ASP A 1 75 ? 7.304 6.284 -5.082 1.00 92.75 75 ASP A C 1
ATOM 619 O O . ASP A 1 75 ? 8.301 6.322 -5.810 1.00 92.75 75 ASP A O 1
ATOM 623 N N . VAL A 1 76 ? 6.447 5.260 -5.130 1.00 93.06 76 VAL A N 1
ATOM 624 C CA . VAL A 1 76 ? 6.577 4.157 -6.090 1.00 93.06 76 VAL A CA 1
ATOM 625 C C . VAL A 1 76 ? 6.389 4.660 -7.514 1.00 93.06 76 VAL A C 1
ATOM 627 O O . VAL A 1 76 ? 7.217 4.340 -8.365 1.00 93.06 76 VAL A O 1
ATOM 630 N N . GLU A 1 77 ? 5.369 5.476 -7.778 1.00 94.12 77 GLU A N 1
ATOM 631 C CA . GLU A 1 77 ? 5.123 6.040 -9.107 1.00 94.12 77 GLU A CA 1
ATOM 632 C C . GLU A 1 77 ? 6.357 6.803 -9.610 1.00 94.12 77 GLU A C 1
ATOM 634 O O . GLU A 1 77 ? 6.890 6.504 -10.684 1.00 94.12 77 GLU A O 1
ATOM 639 N N . LYS A 1 78 ? 6.892 7.716 -8.790 1.00 94.25 78 LYS A N 1
ATOM 640 C CA . LYS A 1 78 ? 8.096 8.489 -9.125 1.00 94.25 78 LYS A CA 1
ATOM 641 C C . LYS A 1 78 ? 9.311 7.591 -9.345 1.00 94.25 78 LYS A C 1
ATOM 643 O O . LYS A 1 78 ? 10.013 7.748 -10.344 1.00 94.25 78 LYS A O 1
ATOM 648 N N . ASN A 1 79 ? 9.567 6.639 -8.449 1.00 93.19 79 ASN A N 1
ATOM 649 C CA . ASN A 1 79 ? 10.738 5.764 -8.543 1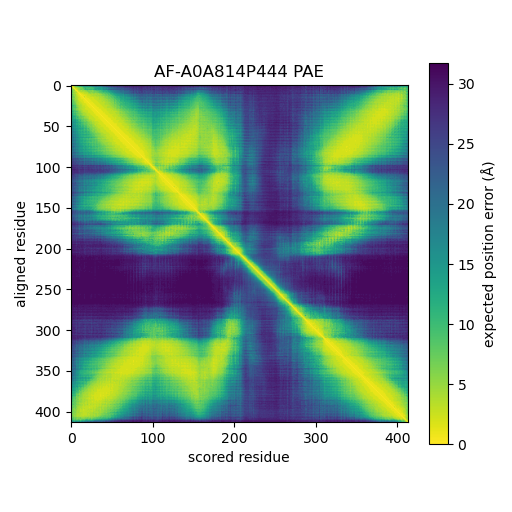.00 93.19 79 ASN A CA 1
ATOM 650 C C . ASN A 1 79 ? 10.678 4.834 -9.763 1.00 93.19 79 ASN A C 1
ATOM 652 O O . ASN A 1 79 ? 11.700 4.625 -10.426 1.00 93.19 79 ASN A O 1
ATOM 656 N N . VAL A 1 80 ?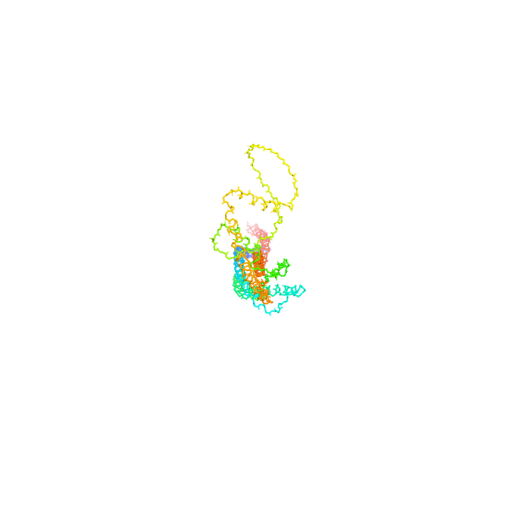 9.493 4.311 -10.094 1.00 94.12 80 VAL A N 1
ATOM 657 C CA . VAL A 1 80 ? 9.269 3.495 -11.296 1.00 94.12 80 VAL A CA 1
ATOM 658 C C . VAL A 1 80 ? 9.474 4.342 -12.549 1.00 94.12 80 VAL A C 1
ATOM 660 O O . VAL A 1 80 ? 10.222 3.928 -13.434 1.00 94.12 80 VAL A O 1
ATOM 663 N N . ALA A 1 81 ? 8.893 5.544 -12.607 1.00 94.31 81 ALA A N 1
ATOM 664 C CA . ALA A 1 81 ? 9.029 6.441 -13.752 1.00 94.31 81 ALA A CA 1
ATOM 665 C C . ALA A 1 81 ? 10.486 6.874 -13.988 1.00 94.31 81 ALA A C 1
ATOM 667 O O . ALA A 1 81 ? 10.964 6.860 -15.126 1.00 94.31 81 ALA A O 1
ATOM 668 N N . LEU A 1 82 ? 11.221 7.221 -12.926 1.00 94.38 82 LEU A N 1
ATOM 669 C CA . LEU A 1 82 ? 12.639 7.586 -13.005 1.00 94.38 82 LEU A CA 1
ATOM 670 C C . LEU A 1 82 ? 13.497 6.408 -13.472 1.00 94.38 82 LEU A C 1
ATOM 672 O O . LEU A 1 82 ? 14.288 6.547 -14.406 1.00 94.38 82 LEU A O 1
ATOM 676 N N . THR A 1 83 ? 13.308 5.235 -12.864 1.00 93.62 83 THR A N 1
ATOM 677 C CA . THR A 1 83 ? 14.087 4.038 -13.205 1.00 93.62 83 THR A CA 1
ATOM 678 C C . THR A 1 83 ? 13.816 3.603 -14.639 1.00 93.62 83 THR A C 1
ATOM 680 O O . THR A 1 83 ? 14.764 3.366 -15.384 1.00 93.62 83 THR A O 1
ATOM 683 N N . LEU A 1 84 ? 12.551 3.564 -15.064 1.00 93.69 84 LEU A N 1
ATOM 684 C CA . LEU A 1 84 ? 12.185 3.217 -16.434 1.00 93.69 84 LEU A CA 1
ATOM 685 C C . LEU A 1 84 ? 12.751 4.227 -17.441 1.00 93.69 84 LEU A C 1
ATOM 687 O O . LEU A 1 84 ? 13.296 3.814 -18.459 1.00 93.69 84 LEU A O 1
ATOM 691 N N . ASN A 1 85 ? 12.717 5.532 -17.154 1.00 94.31 85 ASN A N 1
ATOM 692 C CA . ASN A 1 85 ? 13.349 6.536 -18.017 1.00 94.31 85 ASN A CA 1
ATOM 693 C C . ASN A 1 85 ? 14.866 6.340 -18.153 1.00 94.31 85 ASN A C 1
ATOM 695 O O . ASN A 1 85 ? 15.419 6.528 -19.239 1.00 94.31 85 ASN A O 1
ATOM 699 N N . ASP A 1 86 ? 15.550 5.967 -17.075 1.00 93.56 86 ASP A N 1
ATOM 700 C CA . ASP A 1 86 ? 16.984 5.690 -17.118 1.00 93.56 86 ASP A CA 1
ATOM 701 C C . ASP A 1 86 ? 17.316 4.406 -17.883 1.00 93.56 86 ASP A C 1
ATOM 703 O O . ASP A 1 86 ? 18.308 4.382 -18.615 1.00 93.56 86 ASP A O 1
ATOM 707 N N . GLU A 1 87 ? 16.484 3.368 -17.773 1.00 92.69 87 GLU A N 1
ATOM 708 C CA . GLU A 1 87 ? 16.614 2.163 -18.599 1.00 92.69 87 GLU A CA 1
ATOM 709 C C . GLU A 1 87 ? 16.308 2.470 -20.076 1.00 92.69 87 GLU A C 1
ATOM 711 O O . GLU A 1 87 ? 17.044 2.023 -20.955 1.00 92.69 87 GLU A O 1
ATOM 716 N N . ILE A 1 88 ? 15.319 3.329 -20.366 1.00 92.06 88 ILE A N 1
ATOM 717 C CA . ILE A 1 88 ? 15.003 3.788 -21.728 1.00 92.06 88 ILE A CA 1
ATOM 718 C C . ILE A 1 88 ? 16.207 4.484 -22.377 1.00 92.06 88 ILE A C 1
ATOM 720 O O . ILE A 1 88 ? 16.534 4.214 -23.530 1.00 92.06 88 ILE A O 1
ATOM 724 N N . LYS A 1 89 ? 16.931 5.343 -21.645 1.00 91.06 89 LYS A N 1
ATOM 725 C CA . LYS A 1 89 ? 18.153 5.997 -22.164 1.00 91.06 89 LYS A CA 1
ATOM 726 C C . LYS A 1 89 ? 19.254 4.994 -22.534 1.00 91.06 89 LYS A C 1
ATOM 728 O O . LYS A 1 89 ? 20.107 5.307 -23.363 1.00 91.06 89 LYS A O 1
ATOM 733 N N . LYS A 1 90 ? 19.249 3.808 -21.920 1.00 90.94 90 LYS A N 1
ATOM 734 C CA . LYS A 1 90 ? 20.245 2.743 -22.109 1.00 90.94 90 LYS A CA 1
ATOM 735 C C . LYS A 1 90 ? 19.783 1.646 -23.070 1.00 90.94 90 LYS A C 1
ATOM 737 O O . LYS A 1 90 ? 20.526 0.690 -23.276 1.00 90.94 90 LYS A O 1
ATOM 742 N N . ILE A 1 91 ? 18.622 1.796 -23.713 1.00 92.06 91 ILE A N 1
ATOM 743 C CA . ILE A 1 91 ? 18.077 0.817 -24.667 1.00 92.06 91 ILE A CA 1
ATOM 744 C C . ILE A 1 91 ? 19.074 0.461 -25.775 1.00 92.06 91 ILE A C 1
ATOM 746 O O . ILE A 1 91 ? 19.173 -0.705 -26.138 1.00 92.06 91 ILE A O 1
ATOM 750 N N . ASN A 1 92 ? 19.860 1.430 -26.257 1.00 88.00 92 ASN A N 1
ATOM 751 C CA . ASN A 1 92 ? 20.912 1.182 -27.250 1.00 88.00 92 ASN A CA 1
ATOM 752 C C . ASN A 1 92 ? 21.894 0.088 -26.796 1.00 88.00 92 ASN A C 1
ATOM 754 O O . ASN A 1 92 ? 22.213 -0.808 -27.566 1.00 88.00 92 ASN A O 1
ATOM 758 N N . ILE A 1 93 ? 22.316 0.130 -25.529 1.00 89.25 93 ILE A N 1
ATOM 759 C CA . ILE A 1 93 ? 23.258 -0.839 -24.956 1.00 89.25 93 ILE A CA 1
ATOM 760 C C . ILE A 1 93 ? 22.579 -2.207 -24.822 1.00 89.25 93 ILE A C 1
ATOM 762 O O . ILE A 1 93 ? 23.149 -3.216 -25.219 1.00 89.25 93 ILE A O 1
ATOM 766 N N . LEU A 1 94 ? 21.330 -2.234 -24.341 1.00 88.81 94 LEU A N 1
ATOM 767 C CA . LEU A 1 94 ? 20.562 -3.476 -24.195 1.00 88.81 94 LEU A CA 1
ATOM 768 C C . LEU A 1 94 ? 20.341 -4.182 -25.540 1.00 88.81 94 LEU A C 1
ATOM 770 O O . LEU A 1 94 ? 20.408 -5.404 -25.609 1.00 88.81 94 LEU A O 1
ATOM 774 N N . ILE A 1 95 ? 20.077 -3.425 -26.608 1.00 88.62 95 ILE A N 1
ATOM 775 C CA . ILE A 1 95 ? 19.889 -3.967 -27.961 1.00 88.62 95 ILE A CA 1
ATOM 776 C C . ILE A 1 95 ? 21.222 -4.432 -28.563 1.00 88.62 95 ILE A C 1
ATOM 778 O O . ILE A 1 95 ? 21.248 -5.426 -29.291 1.00 88.62 95 ILE A O 1
ATOM 782 N N . ASP A 1 96 ? 22.327 -3.747 -28.269 1.00 85.81 96 ASP A N 1
ATOM 783 C CA . ASP A 1 96 ? 23.653 -4.153 -28.740 1.00 85.81 96 ASP A CA 1
ATOM 784 C C . ASP A 1 96 ? 24.094 -5.497 -28.129 1.00 85.81 96 ASP A C 1
ATOM 786 O O . ASP A 1 96 ? 24.702 -6.299 -28.835 1.00 85.81 96 ASP A O 1
ATOM 790 N N . GLU A 1 97 ? 23.704 -5.791 -26.881 1.00 87.00 97 GLU A N 1
ATOM 791 C CA . GLU A 1 97 ? 23.929 -7.082 -26.198 1.00 87.00 97 GLU A CA 1
ATOM 792 C C . GLU A 1 97 ? 23.162 -8.271 -26.815 1.00 87.00 97 GLU A C 1
ATOM 794 O O . GLU A 1 97 ? 23.381 -9.422 -26.436 1.00 87.00 97 GLU A O 1
ATOM 799 N N . TYR A 1 98 ? 22.236 -8.034 -27.747 1.00 87.06 98 TYR A N 1
ATOM 800 C CA . TYR A 1 98 ? 21.501 -9.106 -28.417 1.00 87.06 98 TYR A CA 1
ATOM 801 C C . TYR A 1 98 ? 22.340 -9.709 -29.561 1.00 87.06 98 TYR A C 1
ATOM 803 O O . TYR A 1 98 ? 22.473 -9.114 -30.633 1.00 87.06 98 TYR A O 1
ATOM 811 N N . GLU A 1 99 ? 22.901 -10.902 -29.337 1.00 79.06 99 GLU A N 1
ATOM 812 C CA . GLU A 1 99 ? 23.898 -11.558 -30.213 1.00 79.06 99 GLU A CA 1
ATOM 813 C C . GLU A 1 99 ? 23.320 -12.558 -31.243 1.00 79.06 99 GLU A C 1
ATOM 815 O O . GLU A 1 99 ? 24.045 -13.383 -31.805 1.00 79.06 99 GLU A O 1
ATOM 820 N N . ARG A 1 100 ? 22.010 -12.534 -31.520 1.00 81.44 100 ARG A N 1
ATOM 821 C CA . ARG A 1 100 ? 21.400 -13.458 -32.498 1.00 81.44 100 ARG A CA 1
ATOM 822 C C . ARG A 1 100 ? 21.812 -13.137 -33.945 1.00 81.44 100 ARG A C 1
ATOM 824 O O . ARG A 1 100 ? 21.973 -11.964 -34.286 1.00 81.44 100 ARG A O 1
ATOM 831 N N . PRO A 1 101 ? 21.938 -14.155 -34.825 1.00 77.25 101 PRO A N 1
ATOM 832 C CA . PRO A 1 101 ? 22.376 -13.956 -36.203 1.00 77.25 101 PRO A CA 1
ATOM 833 C C . PRO A 1 101 ? 21.374 -13.102 -36.988 1.00 77.25 101 PRO A C 1
ATOM 835 O O . PRO A 1 101 ? 20.187 -13.417 -37.059 1.00 77.25 101 PRO A O 1
ATOM 838 N N . PHE A 1 102 ? 21.870 -12.021 -37.592 1.00 80.25 102 PHE A N 1
ATOM 839 C CA . PHE A 1 102 ? 21.057 -11.103 -38.380 1.00 80.25 102 PHE A CA 1
ATOM 840 C C . PHE A 1 102 ? 20.949 -11.551 -39.843 1.00 80.25 102 PHE A C 1
ATOM 842 O O . PHE A 1 102 ? 21.953 -11.714 -40.551 1.00 80.25 102 PHE A O 1
ATOM 849 N N . HIS A 1 103 ? 19.710 -11.692 -40.311 1.00 79.81 103 HIS A N 1
ATOM 850 C CA . HIS A 1 103 ? 19.392 -12.042 -41.687 1.00 79.81 103 HIS A CA 1
ATOM 851 C C . HIS A 1 103 ? 18.433 -11.007 -42.297 1.00 79.81 103 HIS A C 1
ATOM 853 O O . HIS A 1 103 ? 17.363 -10.776 -41.739 1.00 79.81 103 HIS A O 1
ATOM 859 N N . PRO A 1 104 ? 18.776 -10.397 -43.447 1.00 73.75 104 PRO A N 1
ATOM 860 C CA . PRO A 1 104 ? 17.964 -9.348 -44.070 1.00 73.75 104 PRO A CA 1
ATOM 861 C C . PRO A 1 104 ? 16.737 -9.869 -44.849 1.00 73.75 104 PRO A C 1
ATOM 863 O O . PRO A 1 104 ? 16.058 -9.085 -45.503 1.00 73.75 104 PRO A O 1
ATOM 866 N N . GLU A 1 105 ? 16.463 -11.177 -44.833 1.00 80.19 105 GLU A N 1
ATOM 867 C CA . GLU A 1 105 ? 15.318 -11.784 -45.526 1.00 80.19 105 GLU A CA 1
ATOM 868 C C . GLU A 1 105 ? 14.010 -11.518 -44.768 1.00 80.19 105 GLU A C 1
ATOM 870 O O . GLU A 1 105 ? 13.949 -11.741 -43.564 1.00 80.19 105 GLU A O 1
ATOM 875 N N . GLU A 1 106 ? 12.944 -11.116 -45.466 1.00 76.12 106 GLU A N 1
ATOM 876 C CA . GLU A 1 106 ? 11.674 -10.652 -44.872 1.00 76.12 106 GLU A CA 1
ATOM 877 C C . GLU A 1 106 ? 11.077 -11.619 -43.828 1.00 76.12 106 GLU A C 1
ATOM 879 O O . GLU A 1 106 ? 10.714 -11.212 -42.722 1.00 76.12 106 GLU A O 1
ATOM 884 N N . ASN A 1 107 ? 11.059 -12.923 -44.123 1.00 77.38 107 ASN A N 1
ATOM 885 C CA . ASN A 1 107 ? 10.538 -13.941 -43.203 1.00 77.38 107 ASN A CA 1
ATOM 886 C C . ASN A 1 107 ? 11.404 -14.105 -41.940 1.00 77.38 107 ASN A C 1
ATOM 888 O O . ASN A 1 107 ? 10.875 -14.273 -40.841 1.00 77.38 107 ASN A O 1
ATOM 892 N N . GLN A 1 108 ? 12.731 -14.044 -42.081 1.00 80.50 108 GLN A N 1
ATOM 893 C CA . GLN A 1 108 ? 13.675 -14.194 -40.966 1.00 80.50 108 GLN A CA 1
ATOM 894 C C . GLN A 1 108 ? 13.772 -12.903 -40.140 1.00 80.50 108 GLN A C 1
ATOM 896 O O . GLN A 1 108 ? 13.934 -12.950 -38.922 1.00 80.50 108 GLN A O 1
ATOM 901 N N . LEU A 1 109 ? 13.582 -11.753 -40.785 1.00 81.88 109 LEU A N 1
ATOM 902 C CA . LEU A 1 109 ? 13.578 -10.433 -40.172 1.00 81.88 109 LEU A CA 1
ATOM 903 C C . LEU A 1 109 ? 12.350 -10.217 -39.281 1.00 81.88 109 LEU A C 1
ATOM 905 O O . LEU A 1 109 ? 12.473 -9.663 -38.192 1.00 81.88 109 LEU A O 1
ATOM 909 N N . ASN A 1 110 ? 11.179 -10.717 -39.682 1.00 83.69 110 ASN A N 1
ATOM 910 C CA . ASN A 1 110 ? 9.981 -10.682 -38.838 1.00 83.69 110 ASN A CA 1
ATOM 911 C C . ASN A 1 110 ? 10.135 -11.536 -37.570 1.00 83.69 110 ASN A C 1
ATOM 913 O O . ASN A 1 110 ? 9.692 -11.131 -36.494 1.00 83.69 110 ASN A O 1
ATOM 917 N N . TRP A 1 111 ? 10.807 -12.687 -37.671 1.00 84.69 111 TRP A N 1
ATOM 918 C CA . TRP A 1 111 ? 11.124 -13.513 -36.504 1.00 84.69 111 TRP A CA 1
ATOM 919 C C . TRP A 1 111 ? 12.139 -12.823 -35.582 1.00 84.69 111 TRP A C 1
ATOM 921 O O . TRP A 1 111 ? 11.914 -12.750 -34.375 1.00 84.69 111 TRP A O 1
ATOM 931 N N . TYR A 1 112 ? 13.185 -12.222 -36.161 1.00 86.25 112 TYR A N 1
ATOM 932 C CA . TYR A 1 112 ? 14.175 -11.421 -35.436 1.00 86.25 112 TYR A CA 1
ATOM 933 C C . TYR A 1 112 ? 13.533 -10.241 -34.691 1.00 86.25 112 TYR A C 1
ATOM 935 O O . TYR A 1 112 ? 13.834 -10.022 -33.523 1.00 86.25 112 TYR A O 1
ATOM 943 N N . LYS A 1 113 ? 12.600 -9.506 -35.317 1.00 87.19 113 LYS A N 1
ATOM 944 C CA . LYS A 1 113 ? 11.844 -8.420 -34.663 1.00 87.19 113 LYS A CA 1
ATOM 945 C C . LYS A 1 113 ? 11.054 -8.914 -33.462 1.00 87.19 113 LYS A C 1
ATOM 947 O O . LYS A 1 113 ? 11.162 -8.331 -32.389 1.00 87.19 113 LYS A O 1
ATOM 952 N N . LYS A 1 114 ? 10.268 -9.980 -33.643 1.00 86.88 114 LYS A N 1
ATOM 953 C CA . LYS A 1 114 ? 9.438 -10.540 -32.574 1.00 86.88 114 LYS A CA 1
ATOM 954 C C . LYS A 1 114 ? 10.295 -10.931 -31.375 1.00 86.88 114 LYS A C 1
ATOM 956 O O . LYS A 1 114 ? 10.008 -10.519 -30.258 1.00 86.88 114 LYS A O 1
ATOM 961 N N . GLU A 1 115 ? 11.378 -11.656 -31.628 1.00 88.19 115 GLU A N 1
ATOM 962 C CA . GLU A 1 115 ? 12.287 -12.069 -30.567 1.00 88.19 115 GLU A CA 1
ATOM 963 C C . GLU A 1 115 ? 13.004 -10.876 -29.918 1.00 88.19 115 GLU A C 1
ATOM 965 O O . GLU A 1 115 ? 13.189 -10.859 -28.704 1.00 88.19 115 GLU A O 1
ATOM 970 N N . LEU A 1 116 ? 13.352 -9.843 -30.689 1.00 89.44 116 LEU A N 1
ATOM 971 C CA . LEU A 1 116 ? 13.941 -8.617 -30.156 1.00 89.44 116 LEU A CA 1
ATOM 972 C C . LEU A 1 116 ? 12.952 -7.821 -29.284 1.00 89.44 116 LEU A C 1
ATOM 974 O O . LEU A 1 116 ? 13.367 -7.231 -28.285 1.00 89.44 116 LEU A O 1
ATOM 978 N N . HIS A 1 117 ? 11.657 -7.806 -29.620 1.00 89.88 117 HIS A N 1
ATOM 979 C CA . HIS A 1 117 ? 10.618 -7.213 -28.771 1.00 89.88 117 HIS A CA 1
ATOM 980 C C . HIS A 1 117 ? 10.497 -7.957 -27.437 1.00 89.88 117 HIS A C 1
ATOM 982 O O . HIS A 1 117 ? 10.508 -7.315 -26.384 1.00 89.88 117 HIS A O 1
ATOM 988 N N . ASP A 1 118 ? 10.438 -9.292 -27.483 1.00 89.44 118 ASP A N 1
ATOM 989 C CA . ASP A 1 118 ? 10.339 -10.150 -26.297 1.00 89.44 118 ASP A CA 1
ATOM 990 C C . ASP A 1 118 ? 11.595 -10.024 -25.415 1.00 89.44 118 ASP A C 1
ATOM 992 O O . ASP A 1 118 ? 11.501 -9.853 -24.196 1.00 89.44 118 ASP A O 1
ATOM 996 N N . TYR A 1 119 ? 12.782 -10.025 -26.032 1.00 91.12 119 TYR A N 1
ATOM 997 C CA . TYR A 1 119 ? 14.061 -9.823 -25.350 1.00 91.12 119 TYR A CA 1
ATOM 998 C C . TYR A 1 119 ? 14.119 -8.462 -24.649 1.00 91.12 119 TYR A C 1
ATOM 1000 O O . TYR A 1 119 ? 14.507 -8.379 -23.480 1.00 91.12 119 TYR A O 1
ATOM 1008 N N . LEU A 1 120 ? 13.704 -7.393 -25.337 1.00 91.25 120 LEU A N 1
ATOM 1009 C CA . LEU A 1 120 ? 13.690 -6.045 -24.775 1.00 91.25 120 LEU A CA 1
ATOM 1010 C C . LEU A 1 120 ? 12.733 -5.944 -23.579 1.00 91.25 120 LEU A C 1
ATOM 1012 O O . LEU A 1 120 ? 13.110 -5.387 -22.549 1.00 91.25 120 LEU A O 1
ATOM 1016 N N . GLU A 1 121 ? 11.523 -6.502 -23.685 1.00 90.56 121 GLU A N 1
ATOM 1017 C CA . GLU A 1 121 ? 10.560 -6.531 -22.578 1.00 90.56 121 GLU A CA 1
ATOM 1018 C C . GLU A 1 121 ? 11.102 -7.295 -21.368 1.00 90.56 121 GLU A C 1
ATOM 1020 O O . GLU A 1 121 ? 11.071 -6.782 -20.247 1.00 90.56 121 GLU A O 1
ATOM 1025 N N . GLN A 1 122 ? 11.662 -8.486 -21.588 1.00 90.12 122 GLN A N 1
ATOM 1026 C CA . GLN A 1 122 ? 12.214 -9.302 -20.511 1.00 90.12 122 GLN A CA 1
ATOM 1027 C C . GLN A 1 122 ? 13.391 -8.606 -19.816 1.00 90.12 122 GLN A C 1
ATOM 1029 O O . GLN A 1 122 ? 13.487 -8.629 -18.585 1.00 90.12 122 GLN A O 1
ATOM 1034 N N . ARG A 1 123 ? 14.284 -7.962 -20.579 1.00 90.69 123 ARG A N 1
ATOM 1035 C CA . ARG A 1 123 ? 15.435 -7.234 -20.026 1.00 90.69 123 ARG A CA 1
ATOM 1036 C C . ARG A 1 123 ? 15.015 -6.002 -19.239 1.00 90.69 123 ARG A C 1
ATOM 1038 O O . ARG A 1 123 ? 15.464 -5.849 -18.104 1.00 90.69 123 ARG A O 1
ATOM 1045 N N . LEU A 1 124 ? 14.132 -5.170 -19.792 1.00 91.19 124 LEU A N 1
ATOM 1046 C CA . LEU A 1 124 ? 13.616 -3.991 -19.094 1.00 91.19 124 LEU A CA 1
ATOM 1047 C C . LEU A 1 124 ? 12.865 -4.389 -17.819 1.00 91.19 124 LEU A C 1
ATOM 1049 O O . LEU A 1 124 ? 13.147 -3.846 -16.752 1.00 91.19 124 LEU A O 1
ATOM 1053 N N . GLY A 1 125 ? 11.982 -5.389 -17.899 1.00 90.50 125 GLY A N 1
ATOM 1054 C CA . GLY A 1 125 ? 11.252 -5.907 -16.743 1.00 90.50 125 GLY A CA 1
ATOM 1055 C C . GLY A 1 125 ? 12.175 -6.480 -15.662 1.00 90.50 125 GLY A C 1
ATOM 1056 O O . GLY A 1 125 ? 12.001 -6.182 -14.482 1.00 90.50 125 GLY A O 1
ATOM 1057 N N . SER A 1 126 ? 13.205 -7.242 -16.048 1.00 89.44 126 SER A N 1
ATOM 1058 C CA . SER A 1 126 ? 14.185 -7.795 -15.103 1.00 89.44 126 SER A CA 1
ATOM 1059 C C . SER A 1 126 ? 15.028 -6.708 -14.431 1.00 89.44 126 SER A C 1
ATOM 1061 O O . SER A 1 126 ? 15.257 -6.774 -13.223 1.00 89.44 126 SER A O 1
ATOM 1063 N N . ASN A 1 127 ? 15.471 -5.693 -15.178 1.00 90.19 127 ASN A N 1
ATOM 1064 C CA . ASN A 1 127 ? 16.250 -4.582 -14.627 1.00 90.19 127 ASN A CA 1
ATOM 1065 C C . ASN A 1 127 ? 15.416 -3.728 -13.666 1.00 90.19 127 ASN A C 1
ATOM 1067 O O . ASN A 1 127 ? 15.895 -3.393 -12.579 1.00 90.19 127 ASN A O 1
ATOM 1071 N N . LEU A 1 128 ? 14.163 -3.433 -14.030 1.00 91.00 128 LEU A N 1
ATOM 1072 C CA . LEU A 1 128 ? 13.210 -2.751 -13.154 1.00 91.00 128 LEU A CA 1
ATOM 1073 C C . LEU A 1 128 ? 13.007 -3.533 -11.859 1.00 91.00 128 LEU A C 1
ATOM 1075 O O . LEU A 1 128 ? 13.215 -2.981 -10.781 1.00 91.00 128 LEU A O 1
ATOM 1079 N N . ALA A 1 129 ? 12.691 -4.826 -11.957 1.00 89.56 129 ALA A N 1
ATOM 1080 C CA . ALA A 1 129 ? 12.496 -5.678 -10.791 1.00 89.56 129 ALA A CA 1
ATOM 1081 C C . ALA A 1 129 ? 13.749 -5.718 -9.900 1.00 89.56 129 ALA A C 1
ATOM 1083 O O . ALA A 1 129 ? 13.655 -5.502 -8.698 1.00 89.56 129 ALA A O 1
ATOM 1084 N N . LYS A 1 130 ? 14.948 -5.900 -10.463 1.00 89.62 130 LYS A N 1
ATOM 1085 C CA . LYS A 1 130 ? 16.193 -5.924 -9.673 1.00 89.62 130 LYS A CA 1
ATOM 1086 C C . LYS A 1 130 ? 16.453 -4.622 -8.912 1.00 89.62 130 LYS A C 1
ATOM 1088 O O . LYS A 1 130 ? 16.944 -4.672 -7.789 1.00 89.62 130 LYS A O 1
ATOM 1093 N N . ARG A 1 131 ? 16.157 -3.467 -9.516 1.00 89.12 131 ARG A N 1
ATOM 1094 C CA . ARG A 1 131 ? 16.422 -2.151 -8.908 1.00 89.12 131 ARG A CA 1
ATOM 1095 C C . ARG A 1 131 ? 15.339 -1.723 -7.923 1.00 89.12 131 ARG A C 1
ATOM 1097 O O . ARG A 1 131 ? 15.656 -1.073 -6.932 1.00 89.12 131 ARG A O 1
ATOM 1104 N N . LEU A 1 132 ? 14.083 -2.066 -8.197 1.00 89.50 132 LEU A N 1
ATOM 1105 C CA . LEU A 1 132 ? 12.931 -1.551 -7.460 1.00 89.50 132 LEU A CA 1
ATOM 1106 C C . LEU A 1 132 ? 12.392 -2.530 -6.421 1.00 89.50 132 LEU A C 1
ATOM 1108 O O . LEU A 1 132 ? 11.869 -2.080 -5.410 1.00 89.50 132 LEU A O 1
ATOM 1112 N N . ASN A 1 133 ? 12.539 -3.842 -6.614 1.00 87.81 133 ASN A N 1
ATOM 1113 C CA . ASN A 1 133 ? 11.899 -4.820 -5.734 1.00 87.81 133 ASN A CA 1
ATOM 1114 C C . ASN A 1 133 ? 12.444 -4.760 -4.299 1.00 87.81 133 ASN A C 1
ATOM 1116 O O . ASN A 1 133 ? 11.671 -4.779 -3.351 1.00 87.81 133 ASN A O 1
ATOM 1120 N N . THR A 1 134 ? 13.760 -4.605 -4.120 1.00 87.38 134 THR A N 1
ATOM 1121 C CA . THR A 1 134 ? 14.370 -4.489 -2.783 1.00 87.38 134 THR A CA 1
ATOM 1122 C C . THR A 1 134 ? 13.891 -3.255 -2.003 1.00 87.38 134 THR A C 1
ATOM 1124 O O . THR A 1 134 ? 13.368 -3.437 -0.902 1.00 87.38 134 THR A O 1
ATOM 1127 N N . PRO A 1 135 ? 14.030 -2.010 -2.513 1.00 86.44 135 PRO A N 1
ATOM 1128 C CA . PRO A 1 135 ? 13.577 -0.828 -1.773 1.00 86.44 135 PRO A CA 1
ATOM 1129 C C . PRO A 1 135 ? 12.057 -0.812 -1.575 1.00 86.44 135 PRO A C 1
ATOM 1131 O O . PRO A 1 135 ? 11.575 -0.391 -0.524 1.00 86.44 135 PRO A O 1
ATOM 1134 N N . LEU A 1 136 ? 11.299 -1.319 -2.550 1.00 88.06 136 LEU A N 1
ATOM 1135 C CA . LEU A 1 136 ? 9.854 -1.477 -2.440 1.00 88.06 136 LEU A CA 1
ATOM 1136 C C . LEU A 1 136 ? 9.475 -2.424 -1.299 1.00 88.06 136 LEU A C 1
ATOM 1138 O O . LEU A 1 136 ? 8.672 -2.058 -0.443 1.00 88.06 136 LEU A O 1
ATOM 1142 N N . LEU A 1 137 ? 10.052 -3.627 -1.280 1.00 86.31 137 LEU A N 1
ATOM 1143 C CA . LEU A 1 137 ? 9.743 -4.649 -0.286 1.00 86.31 137 LEU A CA 1
ATOM 1144 C C . LEU A 1 137 ? 10.090 -4.163 1.124 1.00 86.31 137 LEU A C 1
ATOM 1146 O O . LEU A 1 137 ? 9.322 -4.383 2.055 1.00 86.31 137 LEU A O 1
ATOM 1150 N N . GLN A 1 138 ? 11.195 -3.430 1.276 1.00 87.75 138 GLN A N 1
ATOM 1151 C CA . GLN A 1 138 ? 11.555 -2.797 2.544 1.00 87.75 138 GLN A CA 1
ATOM 1152 C C . GLN A 1 138 ? 10.509 -1.766 2.993 1.00 87.75 138 GLN A C 1
ATOM 1154 O O . GLN A 1 138 ? 10.082 -1.798 4.146 1.00 87.75 138 GLN A O 1
ATOM 1159 N N . ASN A 1 139 ? 10.057 -0.878 2.102 1.00 87.69 139 ASN A N 1
ATOM 1160 C CA . ASN A 1 139 ? 9.041 0.126 2.440 1.00 87.69 139 ASN A CA 1
ATOM 1161 C C . ASN A 1 139 ? 7.688 -0.525 2.793 1.00 87.69 139 ASN A C 1
ATOM 1163 O O . ASN A 1 139 ? 7.056 -0.174 3.794 1.00 87.69 139 ASN A O 1
ATOM 1167 N N . LEU A 1 140 ? 7.288 -1.546 2.029 1.00 88.94 140 LEU A N 1
ATOM 1168 C CA . LEU A 1 140 ? 6.114 -2.367 2.320 1.00 88.94 140 LEU A CA 1
ATOM 1169 C C . LEU A 1 140 ? 6.208 -3.005 3.708 1.00 88.94 140 LEU A C 1
ATOM 1171 O O . LEU A 1 140 ? 5.294 -2.841 4.510 1.00 88.94 140 LEU A O 1
ATOM 1175 N N . GLN A 1 141 ? 7.326 -3.660 4.028 1.00 88.25 141 GLN A N 1
ATOM 1176 C CA . GLN A 1 141 ? 7.543 -4.294 5.331 1.00 88.25 141 GLN A CA 1
ATOM 1177 C C . GLN A 1 141 ? 7.525 -3.284 6.484 1.00 88.25 141 GLN A C 1
ATOM 1179 O O . GLN A 1 141 ? 6.929 -3.556 7.527 1.00 88.25 141 GLN A O 1
ATOM 1184 N N . ILE A 1 142 ? 8.140 -2.110 6.311 1.00 89.31 142 ILE A N 1
ATOM 1185 C CA . ILE A 1 142 ? 8.117 -1.031 7.311 1.00 89.31 142 ILE A CA 1
ATOM 1186 C C . ILE A 1 142 ? 6.678 -0.564 7.548 1.00 89.31 142 ILE A C 1
ATOM 1188 O O . ILE A 1 142 ? 6.250 -0.447 8.697 1.00 89.31 142 ILE A O 1
ATOM 1192 N N . THR A 1 143 ? 5.914 -0.344 6.478 1.00 89.31 143 THR A N 1
ATOM 1193 C CA . THR A 1 143 ? 4.519 0.105 6.564 1.00 89.31 143 THR A CA 1
ATOM 1194 C C . THR A 1 143 ? 3.623 -0.964 7.189 1.00 89.31 143 THR A C 1
ATOM 1196 O O . THR A 1 143 ? 2.857 -0.673 8.104 1.00 89.31 143 THR A O 1
ATOM 1199 N N . GLN A 1 144 ? 3.769 -2.225 6.782 1.00 89.31 144 GLN A N 1
ATOM 1200 C CA . GLN A 1 144 ? 3.042 -3.357 7.358 1.00 89.31 144 GLN A CA 1
ATOM 1201 C C . GLN A 1 144 ? 3.361 -3.565 8.846 1.00 89.31 144 GLN A C 1
ATOM 1203 O O . GLN A 1 144 ? 2.464 -3.887 9.632 1.00 89.31 144 GLN A O 1
ATOM 1208 N N . LYS A 1 145 ? 4.625 -3.376 9.249 1.00 88.81 145 LYS A N 1
ATOM 1209 C CA . LYS A 1 145 ? 5.053 -3.450 10.651 1.00 88.81 145 LYS A CA 1
ATOM 1210 C C . LYS A 1 145 ? 4.467 -2.310 11.482 1.00 88.81 145 LYS A C 1
ATOM 1212 O O . LYS A 1 145 ? 4.047 -2.557 12.610 1.00 88.81 145 LYS A O 1
ATOM 1217 N N . ASP A 1 146 ? 4.419 -1.096 10.943 1.00 89.56 146 ASP A N 1
ATOM 1218 C CA . ASP A 1 146 ? 3.802 0.057 11.609 1.00 89.56 146 ASP A CA 1
ATOM 1219 C C . ASP A 1 146 ? 2.293 -0.156 11.808 1.00 89.56 146 ASP A C 1
ATOM 1221 O O . ASP A 1 146 ? 1.811 -0.059 12.935 1.00 89.56 146 ASP A O 1
ATOM 1225 N N . ILE A 1 147 ? 1.576 -0.589 10.760 1.00 89.06 147 ILE A N 1
ATOM 1226 C CA . ILE A 1 147 ? 0.154 -0.967 10.849 1.00 89.06 147 ILE A CA 1
ATOM 1227 C C . ILE A 1 147 ? -0.048 -2.015 11.947 1.00 89.06 147 ILE A C 1
ATOM 1229 O O . ILE A 1 147 ? -0.881 -1.830 12.830 1.00 89.06 147 ILE A O 1
ATOM 1233 N N . ARG A 1 148 ? 0.746 -3.096 11.934 1.00 88.25 148 ARG A N 1
ATOM 1234 C CA . ARG A 1 148 ? 0.649 -4.159 12.945 1.00 88.25 148 ARG A CA 1
ATOM 1235 C C . ARG A 1 148 ? 0.882 -3.621 14.355 1.00 88.25 148 ARG A C 1
ATOM 1237 O O . ARG A 1 148 ? 0.133 -3.962 15.261 1.00 88.25 148 ARG A O 1
ATOM 1244 N N . THR A 1 149 ? 1.915 -2.804 14.547 1.00 88.31 149 THR A N 1
ATOM 1245 C CA . THR A 1 149 ? 2.272 -2.265 15.868 1.00 88.31 149 THR A CA 1
ATOM 1246 C C . THR A 1 149 ? 1.148 -1.400 16.429 1.00 88.31 149 THR A C 1
ATOM 1248 O O . THR A 1 149 ? 0.788 -1.552 17.591 1.00 88.31 149 THR A O 1
ATOM 1251 N N . ARG A 1 150 ? 0.541 -0.548 15.598 1.00 86.69 150 ARG A N 1
ATOM 1252 C CA . ARG A 1 150 ? -0.575 0.314 16.011 1.00 86.69 150 ARG A CA 1
ATOM 1253 C C . ARG A 1 150 ? -1.857 -0.466 16.275 1.00 86.69 150 ARG A C 1
ATOM 1255 O O . ARG A 1 150 ? -2.553 -0.186 17.240 1.00 86.69 150 ARG A O 1
ATOM 1262 N N . VAL A 1 151 ? -2.144 -1.488 15.473 1.00 87.38 151 VAL A N 1
ATOM 1263 C CA . VAL A 1 151 ? -3.284 -2.385 15.717 1.00 87.38 151 VAL A CA 1
ATOM 1264 C C . VAL A 1 151 ? -3.103 -3.137 17.038 1.00 87.38 151 VAL A C 1
ATOM 1266 O O . VAL A 1 151 ? -4.046 -3.238 17.813 1.00 87.38 151 VAL A O 1
ATOM 1269 N N . LEU A 1 152 ? -1.887 -3.598 17.350 1.00 86.44 152 LEU A N 1
ATOM 1270 C CA . LEU A 1 152 ? -1.579 -4.229 18.639 1.00 86.44 152 LEU A CA 1
ATOM 1271 C C . LEU A 1 152 ? -1.727 -3.282 19.839 1.00 86.44 152 LEU A C 1
ATOM 1273 O O . LEU A 1 152 ? -1.940 -3.764 20.947 1.00 86.44 152 LEU A O 1
ATOM 1277 N N . ASP A 1 153 ? -1.600 -1.970 19.649 1.00 85.12 153 ASP A N 1
ATOM 1278 C CA . ASP A 1 153 ? -1.851 -0.981 20.705 1.00 85.12 153 ASP A CA 1
ATOM 1279 C C . ASP A 1 153 ? -3.356 -0.790 20.965 1.00 85.12 153 ASP A C 1
ATOM 1281 O O . ASP A 1 153 ? -3.780 -0.609 22.103 1.00 85.12 153 ASP A O 1
ATOM 1285 N N . LEU A 1 154 ? -4.181 -0.907 19.919 1.00 82.44 154 LEU A N 1
ATOM 1286 C CA . LEU A 1 154 ? -5.639 -0.757 20.007 1.00 82.44 154 LEU A CA 1
ATOM 1287 C C . LEU A 1 154 ? -6.363 -2.032 20.465 1.00 82.44 154 LEU A C 1
ATOM 1289 O O . LEU A 1 154 ? -7.469 -1.954 20.996 1.00 82.44 154 LEU A O 1
ATOM 1293 N N . VAL A 1 155 ? -5.757 -3.205 20.275 1.00 79.94 155 VAL A N 1
ATOM 1294 C CA . VAL A 1 155 ? -6.340 -4.495 20.667 1.00 79.94 155 VAL A CA 1
ATOM 1295 C C . VAL A 1 155 ? -5.933 -4.861 22.100 1.00 79.94 155 VAL A C 1
ATOM 1297 O O . VAL A 1 155 ? -4.767 -5.150 22.395 1.00 79.94 155 VAL A O 1
ATOM 1300 N N . VAL A 1 156 ? -6.924 -4.898 22.995 1.00 72.69 156 VAL A N 1
ATOM 1301 C CA . VAL A 1 156 ? -6.742 -5.184 24.430 1.00 72.69 156 VAL A CA 1
ATOM 1302 C C . VAL A 1 156 ? -6.770 -6.690 24.735 1.00 72.69 156 VAL A C 1
ATOM 1304 O O . VAL A 1 156 ? -6.029 -7.148 25.602 1.00 72.69 156 VAL A O 1
ATOM 1307 N N . SER A 1 157 ? -7.575 -7.477 24.012 1.00 73.06 157 SER A N 1
ATOM 1308 C CA . SER A 1 157 ? -7.718 -8.925 24.244 1.00 73.06 157 SER A CA 1
ATOM 1309 C C . SER A 1 157 ? -6.442 -9.697 23.873 1.00 73.06 157 SER A C 1
ATOM 1311 O O . SER A 1 157 ? -5.966 -9.617 22.739 1.00 73.06 157 SER A O 1
ATOM 1313 N N . GLU A 1 158 ? -5.883 -10.477 24.809 1.00 70.94 158 GLU A N 1
ATOM 1314 C CA . GLU A 1 158 ? -4.678 -11.292 24.566 1.00 70.94 158 GLU A CA 1
ATOM 1315 C C . GLU A 1 158 ? -4.860 -12.323 23.442 1.00 70.94 158 GLU A C 1
ATOM 1317 O O . GLU A 1 158 ? -3.900 -12.640 22.736 1.00 70.94 158 GLU A O 1
ATOM 1322 N N . GLU A 1 159 ? -6.073 -12.842 23.256 1.00 72.12 159 GLU A N 1
ATOM 1323 C CA . GLU A 1 159 ? -6.378 -13.812 22.199 1.00 72.12 159 GLU A CA 1
ATOM 1324 C C . GLU A 1 159 ? -6.330 -13.146 20.820 1.00 72.12 159 GLU A C 1
ATOM 1326 O O . GLU A 1 159 ? -5.647 -13.631 19.912 1.00 72.12 159 GLU A O 1
ATOM 1331 N N . ASN A 1 160 ? -6.930 -11.959 20.697 1.00 73.00 160 ASN A N 1
ATOM 1332 C CA . ASN A 1 160 ? -6.894 -11.167 19.468 1.00 73.00 160 ASN A CA 1
ATOM 1333 C C . ASN A 1 160 ? -5.476 -10.646 19.178 1.00 73.00 160 ASN A C 1
ATOM 1335 O O . ASN A 1 160 ? -5.040 -10.649 18.026 1.00 73.00 160 ASN A O 1
ATOM 1339 N N . ARG A 1 161 ? -4.687 -10.312 20.211 1.00 76.38 161 ARG A N 1
ATOM 1340 C CA . ARG A 1 161 ? -3.258 -9.970 20.059 1.00 76.38 161 ARG A CA 1
ATOM 1341 C C . ARG A 1 161 ? -2.442 -11.131 19.485 1.00 76.38 161 ARG A C 1
ATOM 1343 O O . ARG A 1 161 ? -1.593 -10.893 18.626 1.00 76.38 161 ARG A O 1
ATOM 1350 N N . LYS A 1 162 ? -2.713 -12.375 19.906 1.00 75.62 162 LYS A N 1
ATOM 1351 C CA . LYS A 1 162 ? -2.067 -13.585 19.357 1.00 75.62 162 LYS A CA 1
ATOM 1352 C C . LYS A 1 162 ? -2.470 -13.841 17.899 1.00 75.62 162 LYS A C 1
ATOM 1354 O O . LYS A 1 162 ? -1.638 -14.248 17.090 1.00 75.62 162 LYS A O 1
ATOM 1359 N N . LEU A 1 163 ? -3.722 -13.569 17.529 1.00 75.25 163 LEU A N 1
ATOM 1360 C CA . LEU A 1 163 ? -4.185 -13.673 16.137 1.00 75.25 163 LEU A CA 1
ATOM 1361 C C . LEU A 1 163 ? -3.522 -12.624 15.231 1.00 75.25 163 LEU A C 1
ATOM 1363 O O . LEU A 1 163 ? -3.042 -12.955 14.144 1.00 75.25 163 LEU A O 1
ATOM 1367 N N . VAL A 1 164 ? -3.410 -11.379 15.700 1.00 77.38 164 VAL A N 1
ATOM 1368 C CA . VAL A 1 164 ? -2.704 -10.302 14.988 1.00 77.38 164 VAL A CA 1
ATOM 1369 C C . VAL A 1 164 ? -1.210 -10.613 14.853 1.00 77.38 164 VAL A C 1
ATOM 1371 O O . VAL A 1 164 ? -0.638 -10.399 13.783 1.00 77.38 164 VAL A O 1
ATOM 1374 N N . SER A 1 165 ? -0.567 -11.163 15.893 1.00 73.25 165 SER A N 1
ATOM 1375 C CA . SER A 1 165 ? 0.853 -11.540 15.826 1.00 73.25 165 SER A CA 1
ATOM 1376 C C . SER A 1 165 ? 1.117 -12.694 14.860 1.00 73.25 165 SER A C 1
ATOM 1378 O O . SER A 1 165 ? 2.148 -12.699 14.193 1.00 73.25 165 SER A O 1
ATOM 1380 N N . ASN A 1 166 ? 0.179 -13.640 14.755 1.00 75.38 166 ASN A N 1
ATOM 1381 C CA . ASN A 1 166 ? 0.281 -14.792 13.855 1.00 75.38 166 ASN A CA 1
ATOM 1382 C C . ASN A 1 166 ? -0.149 -14.468 12.415 1.00 75.38 166 ASN A C 1
ATOM 1384 O O . ASN A 1 166 ? 0.103 -15.258 11.506 1.00 75.38 166 ASN A O 1
ATOM 1388 N N . THR A 1 167 ? -0.778 -13.310 12.184 1.00 74.62 167 THR A N 1
ATOM 1389 C CA . THR A 1 167 ? -1.132 -12.850 10.838 1.00 74.62 167 THR A CA 1
ATOM 1390 C C . THR A 1 167 ? 0.123 -12.348 10.127 1.00 74.62 167 THR A C 1
ATOM 1392 O O . THR A 1 167 ? 0.573 -11.207 10.301 1.00 74.62 167 THR A O 1
ATOM 1395 N N . LEU A 1 168 ? 0.710 -13.235 9.328 1.00 65.88 168 LEU A N 1
ATOM 1396 C CA . LEU A 1 168 ? 1.839 -12.925 8.463 1.00 65.88 168 LEU A CA 1
ATOM 1397 C C . LEU A 1 168 ? 1.364 -12.129 7.237 1.00 65.88 168 LEU A C 1
ATOM 1399 O O . LEU A 1 168 ? 0.286 -12.412 6.706 1.00 65.88 168 LEU A O 1
ATOM 1403 N N . PRO A 1 169 ? 2.134 -11.126 6.777 1.00 66.56 169 PRO A N 1
ATOM 1404 C CA . PRO A 1 169 ? 1.870 -10.488 5.496 1.00 66.56 169 PRO A CA 1
ATOM 1405 C C . PRO A 1 169 ? 2.099 -11.507 4.372 1.00 66.56 169 PRO A C 1
ATOM 1407 O O . PRO A 1 169 ? 2.818 -12.488 4.564 1.00 66.56 169 PRO A O 1
ATOM 1410 N N . ARG A 1 170 ? 1.521 -11.281 3.188 1.00 65.88 170 ARG A N 1
ATOM 1411 C CA . ARG A 1 170 ? 1.857 -12.112 2.022 1.00 65.88 170 ARG A CA 1
ATOM 1412 C C . ARG A 1 170 ? 3.333 -11.935 1.673 1.00 65.88 170 ARG A C 1
ATOM 1414 O O . ARG A 1 170 ? 3.780 -10.815 1.441 1.00 65.88 170 ARG A O 1
ATOM 1421 N N . GLU A 1 171 ? 4.065 -13.043 1.610 1.00 61.12 171 GLU A N 1
ATOM 1422 C CA . GLU A 1 171 ? 5.497 -13.046 1.279 1.00 61.12 171 GLU A CA 1
ATOM 1423 C C . GLU A 1 171 ? 5.761 -12.986 -0.240 1.00 61.12 171 GLU A C 1
ATOM 1425 O O . GLU A 1 171 ? 6.843 -12.581 -0.656 1.00 61.12 171 GLU A O 1
ATOM 1430 N N . ASP A 1 172 ? 4.755 -13.285 -1.072 1.00 64.31 172 ASP A N 1
ATOM 1431 C CA . ASP A 1 172 ? 4.896 -13.448 -2.532 1.00 64.31 172 ASP A CA 1
ATOM 1432 C C . ASP A 1 172 ? 4.503 -12.209 -3.362 1.00 64.31 172 ASP A C 1
ATOM 1434 O O . ASP A 1 172 ? 4.144 -12.322 -4.539 1.00 64.31 172 ASP A O 1
ATOM 1438 N N . PHE A 1 173 ? 4.508 -11.009 -2.778 1.00 75.38 173 PHE A N 1
ATOM 1439 C CA . PHE A 1 173 ? 4.140 -9.807 -3.529 1.00 75.38 173 PHE A CA 1
ATOM 1440 C C . PHE A 1 173 ? 5.272 -9.358 -4.468 1.00 75.38 173 PHE A C 1
ATOM 1442 O O . PHE A 1 173 ? 6.347 -8.957 -4.023 1.00 75.38 173 PHE A O 1
ATOM 1449 N N . PHE A 1 174 ? 4.997 -9.358 -5.776 1.00 75.56 174 PHE A N 1
ATOM 1450 C CA . PHE A 1 174 ? 5.887 -8.824 -6.809 1.00 75.56 174 PHE A CA 1
ATOM 1451 C C . PHE A 1 174 ? 5.111 -7.923 -7.769 1.00 75.56 174 PHE A C 1
ATOM 1453 O O . PHE A 1 174 ? 4.041 -8.293 -8.255 1.00 75.56 174 PHE A O 1
ATOM 1460 N N . ILE A 1 175 ? 5.678 -6.758 -8.093 1.00 81.75 175 ILE A N 1
ATOM 1461 C CA . ILE A 1 175 ? 5.081 -5.844 -9.072 1.00 81.75 175 ILE A CA 1
ATOM 1462 C C . ILE A 1 175 ? 5.228 -6.424 -10.476 1.00 81.75 175 ILE A C 1
ATOM 1464 O O . ILE A 1 175 ? 6.330 -6.753 -10.922 1.00 81.75 175 ILE A O 1
ATOM 1468 N N . ASN A 1 176 ? 4.119 -6.471 -11.211 1.00 83.00 176 ASN A N 1
ATOM 1469 C CA . ASN A 1 176 ? 4.131 -6.802 -12.627 1.00 83.00 176 ASN A CA 1
ATOM 1470 C C . ASN A 1 176 ? 4.139 -5.525 -13.481 1.00 83.00 176 ASN A C 1
ATOM 1472 O O . ASN A 1 176 ? 3.143 -4.802 -13.528 1.00 83.00 176 ASN A O 1
ATOM 1476 N N . TYR A 1 177 ? 5.251 -5.272 -14.176 1.00 82.19 177 TYR A N 1
ATOM 1477 C CA . TYR A 1 177 ? 5.482 -4.049 -14.958 1.00 82.19 177 TYR A CA 1
ATOM 1478 C C . TYR A 1 177 ? 4.922 -4.073 -16.394 1.00 82.19 177 TYR A C 1
ATOM 1480 O O . TYR A 1 177 ? 5.062 -3.063 -17.070 1.00 82.19 177 TYR A O 1
ATOM 1488 N N . ARG A 1 178 ? 4.341 -5.194 -16.867 1.00 78.50 178 ARG A N 1
ATOM 1489 C CA . ARG A 1 178 ? 3.801 -5.441 -18.236 1.00 78.50 178 ARG A CA 1
ATOM 1490 C C . ARG A 1 178 ? 3.957 -4.277 -19.232 1.00 78.50 178 ARG A C 1
ATOM 1492 O O . ARG A 1 178 ? 3.040 -3.473 -19.402 1.00 78.50 178 ARG A O 1
ATOM 1499 N N . LEU A 1 179 ? 5.100 -4.225 -19.917 1.00 81.81 179 LEU A N 1
ATOM 1500 C CA . LEU A 1 179 ? 5.413 -3.162 -20.879 1.00 81.81 179 LEU A CA 1
ATOM 1501 C C . LEU A 1 179 ? 4.779 -3.428 -22.254 1.00 81.81 179 LEU A C 1
ATOM 1503 O O . LEU A 1 179 ? 4.519 -2.482 -22.997 1.00 81.81 179 LEU A O 1
ATOM 1507 N N . ASN A 1 180 ? 4.493 -4.697 -22.582 1.00 82.94 180 ASN A N 1
ATOM 1508 C CA . ASN A 1 180 ? 3.908 -5.132 -23.852 1.00 82.94 180 ASN A CA 1
ATOM 1509 C C . ASN A 1 180 ? 4.669 -4.581 -25.074 1.00 82.94 180 ASN A C 1
ATOM 1511 O O . ASN A 1 180 ? 4.061 -4.070 -26.024 1.00 82.94 180 ASN A O 1
ATOM 1515 N N . CYS A 1 181 ? 6.000 -4.701 -25.072 1.00 81.25 181 CYS A N 1
ATOM 1516 C CA . CYS A 1 181 ? 6.849 -4.254 -26.180 1.00 81.25 181 CYS A CA 1
ATOM 1517 C C . CYS A 1 181 ? 6.436 -4.850 -27.543 1.00 81.25 181 CYS A C 1
ATOM 1519 O O . CYS A 1 181 ? 6.484 -4.103 -28.522 1.00 81.25 181 CYS A O 1
ATOM 1521 N N . PRO A 1 182 ? 5.979 -6.121 -27.644 1.00 79.81 182 PRO A N 1
ATOM 1522 C CA . PRO A 1 182 ? 5.527 -6.707 -28.908 1.00 79.81 182 PRO A CA 1
ATOM 1523 C C . PRO A 1 182 ? 4.341 -5.978 -29.545 1.00 79.81 182 PRO A C 1
ATOM 1525 O O . PRO A 1 182 ? 4.311 -5.800 -30.759 1.00 79.81 182 PRO A O 1
ATOM 1528 N N . ASN A 1 183 ? 3.387 -5.510 -28.736 1.00 82.56 183 ASN A N 1
ATOM 1529 C CA . ASN A 1 183 ? 2.236 -4.747 -29.229 1.00 82.56 183 ASN A CA 1
ATOM 1530 C C . ASN A 1 183 ? 2.601 -3.280 -29.468 1.00 82.56 183 ASN A C 1
ATOM 1532 O O . ASN A 1 183 ? 2.112 -2.653 -30.399 1.00 82.56 183 ASN A O 1
ATOM 1536 N N . LEU A 1 184 ? 3.473 -2.724 -28.629 1.00 80.88 184 LEU A N 1
ATOM 1537 C CA . LEU A 1 184 ? 3.901 -1.334 -28.735 1.00 80.88 184 LEU A CA 1
ATOM 1538 C C . LEU A 1 184 ? 4.777 -1.087 -29.976 1.00 80.88 184 LEU A C 1
ATOM 1540 O O . LEU A 1 184 ? 4.760 0.008 -30.547 1.00 80.88 184 LEU A O 1
ATOM 1544 N N . CYS A 1 185 ? 5.544 -2.103 -30.384 1.00 81.50 185 CYS A N 1
ATOM 1545 C CA . CYS A 1 185 ? 6.503 -2.015 -31.476 1.00 81.50 185 CYS A CA 1
ATOM 1546 C C . CYS A 1 185 ? 6.073 -2.722 -32.773 1.00 81.50 185 CYS A C 1
ATOM 1548 O O . CYS A 1 185 ? 6.866 -2.755 -33.713 1.00 81.50 185 CYS A O 1
ATOM 1550 N N . SER A 1 186 ? 4.835 -3.221 -32.866 1.00 78.50 186 SER A N 1
ATOM 1551 C CA . SER A 1 186 ? 4.332 -3.973 -34.030 1.00 78.50 186 SER A CA 1
ATOM 1552 C C . SER A 1 186 ? 4.396 -3.199 -35.349 1.00 78.50 186 SER A C 1
ATOM 1554 O O . SER A 1 186 ? 4.611 -3.788 -36.404 1.00 78.50 186 SER A O 1
ATOM 1556 N N . ASP A 1 187 ? 4.241 -1.874 -35.289 1.00 82.06 187 ASP A N 1
ATOM 1557 C CA . ASP A 1 187 ? 4.198 -1.000 -36.469 1.00 82.06 187 ASP A CA 1
ATOM 1558 C C . ASP A 1 187 ? 5.590 -0.559 -36.953 1.00 82.06 187 ASP A C 1
ATOM 1560 O O . ASP A 1 187 ? 5.710 0.301 -37.831 1.00 82.06 187 ASP A O 1
ATOM 1564 N N . PHE A 1 188 ? 6.661 -1.102 -36.366 1.00 82.81 188 PHE A N 1
ATOM 1565 C CA . PHE A 1 188 ? 8.025 -0.746 -36.732 1.00 82.81 188 PHE A CA 1
ATOM 1566 C C . PHE A 1 188 ? 8.331 -1.133 -38.187 1.00 82.81 188 PHE A C 1
ATOM 1568 O O . PHE A 1 188 ? 8.233 -2.299 -38.576 1.00 82.81 188 PHE A O 1
ATOM 1575 N N . ARG A 1 189 ? 8.737 -0.132 -38.978 1.00 74.38 189 ARG A N 1
ATOM 1576 C CA . ARG A 1 189 ? 9.217 -0.299 -40.352 1.00 74.38 189 ARG A CA 1
ATOM 1577 C C . ARG A 1 189 ? 10.679 0.108 -40.438 1.00 74.38 189 ARG A C 1
ATOM 1579 O O . ARG A 1 189 ? 11.025 1.264 -40.205 1.00 74.38 189 ARG A O 1
ATOM 1586 N N . GLU A 1 190 ? 11.508 -0.851 -40.794 1.00 78.19 190 GLU A N 1
ATOM 1587 C CA . GLU A 1 190 ? 12.940 -0.714 -40.977 1.00 78.19 190 GLU A CA 1
ATOM 1588 C C . GLU A 1 190 ? 13.282 -0.174 -42.363 1.00 78.19 190 GLU A C 1
ATOM 1590 O O . GLU A 1 190 ? 12.697 -0.563 -43.374 1.00 78.19 190 GLU A O 1
ATOM 1595 N N . ASP A 1 191 ? 14.291 0.690 -42.409 1.00 76.75 191 ASP A N 1
ATOM 1596 C CA . ASP A 1 191 ? 14.946 1.064 -43.653 1.00 76.75 191 ASP A CA 1
ATOM 1597 C C . ASP A 1 191 ? 16.383 0.548 -43.628 1.00 76.75 191 ASP A C 1
ATOM 1599 O O . ASP A 1 191 ? 17.308 1.203 -43.138 1.00 76.75 191 ASP A O 1
ATOM 1603 N N . ILE A 1 192 ? 16.543 -0.674 -44.136 1.00 72.81 192 ILE A N 1
ATOM 1604 C CA . ILE A 1 192 ? 17.836 -1.349 -44.318 1.00 72.81 192 ILE A CA 1
ATOM 1605 C C . ILE A 1 192 ? 18.289 -1.241 -45.784 1.00 72.81 192 ILE A C 1
ATOM 1607 O O . ILE A 1 192 ? 19.189 -1.953 -46.240 1.00 72.81 192 ILE A O 1
ATOM 1611 N N . SER A 1 193 ? 17.656 -0.368 -46.570 1.00 71.88 193 SER A N 1
ATOM 1612 C CA . SER A 1 193 ? 18.036 -0.194 -47.962 1.00 71.88 193 SER A CA 1
ATOM 1613 C C . SER A 1 193 ? 19.293 0.671 -48.062 1.00 71.88 193 SER A C 1
ATOM 1615 O O . SER A 1 193 ? 19.501 1.637 -47.322 1.00 71.88 193 SER A O 1
ATOM 1617 N N . PHE A 1 194 ? 20.191 0.278 -48.964 1.00 69.88 194 PHE A N 1
ATOM 1618 C CA . PHE A 1 194 ? 21.426 1.015 -49.192 1.00 69.88 194 PHE A CA 1
ATOM 1619 C C . PHE A 1 194 ? 21.106 2.388 -49.790 1.00 69.88 194 PHE A C 1
ATOM 1621 O O . PHE A 1 194 ? 20.637 2.478 -50.926 1.00 69.88 194 PHE A O 1
ATOM 1628 N N . HIS A 1 195 ? 21.433 3.444 -49.053 1.00 68.50 195 HIS A N 1
ATOM 1629 C CA . HIS A 1 195 ? 21.365 4.818 -49.525 1.00 68.50 195 HIS A CA 1
ATOM 1630 C C . HIS A 1 195 ? 22.778 5.370 -49.667 1.00 68.50 195 HIS A C 1
ATOM 1632 O O . HIS A 1 195 ? 23.505 5.487 -48.683 1.00 68.50 195 HIS A O 1
ATOM 1638 N N . PHE A 1 196 ? 23.162 5.726 -50.892 1.00 71.44 196 PHE A N 1
ATOM 1639 C CA . PHE A 1 196 ? 24.465 6.330 -51.145 1.00 71.44 196 PHE A CA 1
ATOM 1640 C C . PHE A 1 196 ? 24.527 7.728 -50.520 1.00 71.44 196 PHE A C 1
ATOM 1642 O O . PHE A 1 196 ? 23.689 8.583 -50.827 1.00 71.44 196 PHE A O 1
ATOM 1649 N N . THR A 1 197 ? 25.515 7.984 -49.659 1.00 67.62 197 THR A N 1
ATOM 1650 C CA . THR A 1 197 ? 25.559 9.236 -48.876 1.00 67.62 197 THR A CA 1
ATOM 1651 C C . THR A 1 197 ? 25.780 10.480 -49.748 1.00 67.62 197 THR A C 1
ATOM 1653 O O . THR A 1 197 ? 25.365 11.585 -49.392 1.00 67.62 197 THR A O 1
ATOM 1656 N N . LEU A 1 198 ? 26.361 10.289 -50.935 1.00 66.25 198 LEU A N 1
ATOM 1657 C CA . LEU A 1 198 ? 26.605 11.299 -51.970 1.00 66.25 198 LEU A CA 1
ATOM 1658 C C . LEU A 1 198 ? 25.613 11.174 -53.145 1.00 66.25 198 LEU A C 1
ATOM 1660 O O . LEU A 1 198 ? 25.924 11.530 -54.284 1.00 66.25 198 LEU A O 1
ATOM 1664 N N . GLY A 1 199 ? 24.408 10.646 -52.907 1.00 70.81 199 GLY A N 1
ATOM 1665 C CA . GLY A 1 199 ? 23.353 10.611 -53.920 1.00 70.81 199 GLY A CA 1
ATOM 1666 C C . GLY A 1 199 ? 23.091 12.003 -54.508 1.00 70.81 199 GLY A C 1
ATOM 1667 O O . GLY A 1 199 ? 23.176 13.009 -53.803 1.00 70.81 199 GLY A O 1
ATOM 1668 N N . PHE A 1 200 ? 22.756 12.078 -55.799 1.00 64.81 200 PHE A N 1
ATOM 1669 C CA . PHE A 1 200 ? 22.503 13.349 -56.495 1.00 64.81 200 PHE A CA 1
ATOM 1670 C C . PHE A 1 200 ? 21.482 14.236 -55.754 1.00 64.81 200 PHE A C 1
ATOM 1672 O O . PHE A 1 200 ? 21.657 15.446 -55.680 1.00 64.81 200 PHE A O 1
ATOM 1679 N N . THR A 1 201 ? 20.476 13.640 -55.104 1.00 66.00 201 THR A N 1
ATOM 1680 C CA . THR A 1 201 ? 19.486 14.339 -54.265 1.00 66.00 201 THR A CA 1
ATOM 1681 C C . THR A 1 201 ? 20.079 14.933 -52.979 1.00 66.00 201 THR A C 1
ATOM 1683 O O . THR A 1 201 ? 19.713 16.045 -52.596 1.00 66.00 201 THR A O 1
ATOM 1686 N N . ALA A 1 202 ? 21.021 14.246 -52.328 1.00 66.12 202 ALA A N 1
ATOM 1687 C CA . ALA A 1 202 ? 21.730 14.735 -51.143 1.00 66.12 202 ALA A CA 1
ATOM 1688 C C . ALA A 1 202 ? 22.748 15.829 -51.502 1.00 66.12 202 ALA A C 1
ATOM 1690 O O . ALA A 1 202 ? 22.859 16.831 -50.792 1.00 66.12 202 ALA A O 1
ATOM 1691 N N . LEU A 1 203 ? 23.435 15.674 -52.639 1.00 67.50 203 LEU A N 1
ATOM 1692 C CA . LEU A 1 203 ? 24.348 16.676 -53.185 1.00 67.50 203 LEU A CA 1
ATOM 1693 C C . LEU A 1 203 ? 23.588 17.949 -53.585 1.00 67.50 203 LEU A C 1
ATOM 1695 O O . LEU A 1 203 ? 23.982 19.042 -53.184 1.00 67.50 203 LEU A O 1
ATOM 1699 N N . MET A 1 204 ? 22.458 17.804 -54.288 1.00 64.81 204 MET A N 1
ATOM 1700 C CA . MET A 1 204 ? 21.593 18.919 -54.674 1.00 64.81 204 MET A CA 1
ATOM 1701 C C . MET A 1 204 ? 21.074 19.646 -53.432 1.00 64.81 204 MET A C 1
ATOM 1703 O O . MET A 1 204 ? 21.230 20.854 -53.343 1.00 64.81 204 MET A O 1
ATOM 1707 N N . ARG A 1 205 ? 20.579 18.927 -52.412 1.00 66.31 205 ARG A N 1
ATOM 1708 C CA . ARG A 1 205 ? 20.095 19.528 -51.154 1.00 66.31 205 ARG A CA 1
ATOM 1709 C C . ARG A 1 205 ? 21.185 20.290 -50.390 1.00 66.31 205 ARG A C 1
ATOM 1711 O O . ARG A 1 205 ? 20.882 21.286 -49.738 1.00 66.31 205 ARG A O 1
ATOM 1718 N N . ARG A 1 206 ? 22.445 19.851 -50.477 1.00 64.69 206 ARG A N 1
ATOM 1719 C CA . ARG A 1 206 ? 23.601 20.513 -49.846 1.00 64.69 206 ARG A CA 1
ATOM 1720 C C . ARG A 1 206 ? 24.092 21.731 -50.639 1.00 64.69 206 ARG A C 1
ATOM 1722 O O . ARG A 1 206 ? 24.575 22.674 -50.027 1.00 64.69 206 ARG A O 1
ATOM 1729 N N . PHE A 1 207 ? 23.928 21.736 -51.964 1.00 62.91 207 PHE A N 1
ATOM 1730 C CA . PHE A 1 207 ? 24.292 22.857 -52.843 1.00 62.91 207 PHE A CA 1
ATOM 1731 C C . PHE A 1 207 ? 23.178 23.905 -53.012 1.00 62.91 207 PHE A C 1
ATOM 1733 O O . PHE A 1 207 ? 23.476 25.084 -53.179 1.00 62.91 207 PHE A O 1
ATOM 1740 N N . THR A 1 208 ? 21.903 23.518 -52.925 1.00 62.41 208 THR A N 1
ATOM 1741 C CA . THR A 1 208 ? 20.754 24.443 -52.960 1.00 62.41 208 THR A CA 1
ATOM 1742 C C . THR A 1 208 ? 20.351 24.939 -51.568 1.00 62.41 208 THR A C 1
ATOM 1744 O O . THR A 1 208 ? 19.544 25.856 -51.449 1.00 62.41 208 THR A O 1
ATOM 1747 N N . GLY A 1 209 ? 20.904 24.350 -50.505 1.00 52.22 209 GLY A N 1
ATOM 1748 C CA . GLY A 1 209 ? 20.632 24.680 -49.106 1.00 52.22 209 GLY A CA 1
ATOM 1749 C C . GLY A 1 209 ? 21.604 25.697 -48.506 1.00 52.22 209 GLY A C 1
ATOM 1750 O O . GLY A 1 209 ? 22.160 25.449 -47.440 1.00 52.22 209 GLY A O 1
ATOM 1751 N N . ASN A 1 210 ? 21.815 26.849 -49.146 1.00 43.81 210 ASN A N 1
ATOM 1752 C CA . ASN A 1 210 ? 22.555 27.949 -48.523 1.00 43.81 210 ASN A CA 1
ATOM 1753 C C . ASN A 1 210 ? 21.611 28.853 -47.720 1.00 43.81 210 ASN A C 1
ATOM 1755 O O . ASN A 1 210 ? 21.046 29.800 -48.262 1.00 43.81 210 ASN A O 1
ATOM 1759 N N . LYS A 1 211 ? 21.472 28.553 -46.419 1.00 44.34 211 LYS A N 1
ATOM 1760 C CA . LYS A 1 211 ? 21.493 29.511 -45.288 1.00 44.34 211 LYS A CA 1
ATOM 1761 C C . LYS A 1 211 ? 21.228 28.774 -43.971 1.00 44.34 211 LYS A C 1
ATOM 1763 O O . LYS A 1 211 ? 20.113 28.765 -43.468 1.00 44.34 211 LYS A O 1
ATOM 1768 N N . THR A 1 212 ? 22.263 28.134 -43.436 1.00 36.38 212 THR A N 1
ATOM 1769 C CA . THR A 1 212 ? 22.750 28.262 -42.045 1.00 36.38 212 THR A CA 1
ATOM 1770 C C . THR A 1 212 ? 23.718 27.118 -41.769 1.00 36.38 212 THR A C 1
ATOM 1772 O O . THR A 1 212 ? 23.347 25.983 -41.490 1.00 36.38 212 THR A O 1
ATOM 1775 N N . PHE A 1 213 ? 25.002 27.442 -41.867 1.00 41.31 213 PHE A N 1
ATOM 1776 C CA . PHE A 1 213 ? 26.060 26.666 -41.251 1.00 41.31 213 PHE A CA 1
ATOM 1777 C C . PHE A 1 213 ? 25.962 26.914 -39.742 1.00 41.31 213 PHE A C 1
ATOM 1779 O O . PHE A 1 213 ? 26.461 27.917 -39.242 1.00 41.31 213 PHE A O 1
ATOM 1786 N N . ASN A 1 214 ? 25.242 26.050 -39.030 1.00 33.50 214 ASN A N 1
ATOM 1787 C CA . ASN A 1 214 ? 25.469 25.848 -37.607 1.00 33.50 214 ASN A CA 1
ATOM 1788 C C . ASN A 1 214 ? 25.167 24.387 -37.258 1.00 33.50 214 ASN A C 1
ATOM 1790 O O . ASN A 1 214 ? 24.032 23.931 -37.345 1.00 33.50 214 ASN A O 1
ATOM 1794 N N . SER A 1 215 ? 26.250 23.667 -36.973 1.00 40.50 215 SER A N 1
ATOM 1795 C CA . SER A 1 215 ? 26.395 22.493 -36.113 1.00 40.50 215 SER A CA 1
ATOM 1796 C C . SER A 1 215 ? 25.140 21.677 -35.787 1.00 40.50 215 SER A C 1
ATOM 1798 O O . SER A 1 215 ? 24.274 22.114 -35.036 1.00 40.50 215 SER A O 1
ATOM 1800 N N . GLY A 1 216 ? 25.111 20.424 -36.243 1.00 30.73 216 GLY A N 1
ATOM 1801 C CA . GLY A 1 216 ? 24.148 19.448 -35.743 1.00 30.73 216 GLY A CA 1
ATOM 1802 C C . GLY A 1 216 ? 23.926 18.288 -36.695 1.00 30.73 216 GLY A C 1
ATOM 1803 O O . GLY A 1 216 ? 22.998 18.291 -37.498 1.00 30.73 216 GLY A O 1
ATOM 1804 N N . THR A 1 217 ? 24.774 17.273 -36.588 1.00 45.78 217 THR A N 1
ATOM 1805 C CA . THR A 1 217 ? 24.454 15.913 -37.020 1.00 45.78 217 THR A CA 1
ATOM 1806 C C . THR A 1 217 ? 23.097 15.512 -36.426 1.00 45.78 217 THR A C 1
ATOM 1808 O O . THR A 1 217 ? 22.880 15.716 -35.235 1.00 45.78 217 THR A O 1
ATOM 1811 N N . SER A 1 218 ? 22.238 14.892 -37.241 1.00 41.50 218 SER A N 1
ATOM 1812 C CA . SER A 1 218 ? 20.905 14.347 -36.919 1.00 41.50 218 SER A CA 1
ATOM 1813 C C . SER A 1 218 ? 19.719 15.224 -37.335 1.00 41.50 218 SER A C 1
ATOM 1815 O O . SER A 1 218 ? 19.432 16.252 -36.730 1.00 41.50 218 SER A O 1
ATOM 1817 N N . ARG A 1 219 ? 19.028 14.777 -38.393 1.00 38.25 219 ARG A N 1
ATOM 1818 C CA . ARG A 1 219 ? 17.559 14.729 -38.541 1.00 38.25 219 ARG A CA 1
ATOM 1819 C C . ARG A 1 219 ? 17.219 14.125 -39.911 1.00 38.25 219 ARG A C 1
ATOM 1821 O O . ARG A 1 219 ? 16.811 14.809 -40.846 1.00 38.25 219 ARG A O 1
ATOM 1828 N N . TYR A 1 220 ? 17.439 12.819 -40.026 1.00 39.19 220 TYR A N 1
ATOM 1829 C CA . TYR A 1 220 ? 16.541 11.966 -40.803 1.00 39.19 220 TYR A CA 1
ATOM 1830 C C . TYR A 1 220 ? 15.473 11.468 -39.819 1.00 39.19 220 TYR A C 1
ATOM 1832 O O . TYR A 1 220 ? 15.796 11.275 -38.652 1.00 39.19 220 TYR A O 1
ATOM 1840 N N . PHE A 1 221 ? 14.239 11.301 -40.297 1.00 42.28 221 PHE A N 1
ATOM 1841 C CA . PHE A 1 221 ? 12.998 10.997 -39.561 1.00 42.28 221 PHE A CA 1
ATOM 1842 C C . PHE A 1 221 ? 12.252 12.196 -38.957 1.00 42.28 221 PHE A C 1
ATOM 1844 O O . PHE A 1 221 ? 12.364 12.505 -37.779 1.00 42.28 221 PHE A O 1
ATOM 1851 N N . MET A 1 222 ? 11.409 12.826 -39.779 1.00 35.53 222 MET A N 1
ATOM 1852 C CA . MET A 1 222 ? 10.088 13.289 -39.339 1.00 35.53 222 MET A CA 1
ATOM 1853 C C . MET A 1 222 ? 9.200 13.429 -40.581 1.00 35.53 222 MET A C 1
ATOM 1855 O O . MET A 1 222 ? 9.148 14.477 -41.215 1.00 35.53 222 MET A O 1
ATOM 1859 N N . ASN A 1 223 ? 8.576 12.329 -40.989 1.00 34.50 223 ASN A N 1
ATOM 1860 C CA . ASN A 1 223 ? 7.404 12.373 -41.854 1.00 34.50 223 ASN A CA 1
ATOM 1861 C C . ASN A 1 223 ? 6.575 11.129 -41.548 1.00 34.50 223 ASN A C 1
ATOM 1863 O O . ASN A 1 223 ? 6.766 10.082 -42.154 1.00 34.50 223 ASN A O 1
ATOM 1867 N N . TYR A 1 224 ? 5.699 11.243 -40.554 1.00 38.03 224 TYR A N 1
ATOM 1868 C CA . TYR A 1 224 ? 4.511 10.412 -40.482 1.00 38.03 224 TYR A CA 1
ATOM 1869 C C . TYR A 1 224 ? 3.321 11.282 -40.103 1.00 38.03 224 TYR A C 1
ATOM 1871 O O . TYR A 1 224 ? 3.368 12.083 -39.174 1.00 38.03 224 TYR A O 1
ATOM 1879 N N . GLN A 1 225 ? 2.318 11.107 -40.952 1.00 36.38 225 GLN A N 1
ATOM 1880 C CA . GLN A 1 225 ? 0.959 11.612 -40.966 1.00 36.38 225 GLN A CA 1
ATOM 1881 C C . GLN A 1 225 ? 0.358 11.883 -39.587 1.00 36.38 225 GLN A C 1
ATOM 1883 O O . GLN A 1 225 ? 0.264 10.998 -38.740 1.00 36.38 225 GLN A O 1
ATOM 1888 N N . ASP A 1 226 ? -0.144 13.103 -39.450 1.00 29.83 226 ASP A N 1
ATOM 1889 C CA . ASP A 1 226 ? -1.112 13.489 -38.440 1.00 29.83 226 ASP A CA 1
ATOM 1890 C C . ASP A 1 226 ? -2.506 13.068 -38.939 1.00 29.83 226 ASP A C 1
ATOM 1892 O O . ASP A 1 226 ? -2.987 13.547 -39.971 1.00 29.83 226 ASP A O 1
ATOM 1896 N N . MET A 1 227 ? -3.133 12.115 -38.251 1.00 33.28 227 MET A N 1
ATOM 1897 C CA . MET A 1 227 ? -4.556 11.832 -38.398 1.00 33.28 227 MET A CA 1
ATOM 1898 C C . MET A 1 227 ? -5.227 11.887 -37.029 1.00 33.28 227 MET A C 1
ATOM 1900 O O . MET A 1 227 ? -4.953 11.078 -36.148 1.00 33.28 227 MET A O 1
ATOM 1904 N N . SER A 1 228 ? -6.236 12.756 -36.977 1.00 32.38 228 SER A N 1
ATOM 1905 C CA . SER A 1 228 ? -7.383 12.738 -36.070 1.00 32.38 228 SER A CA 1
ATOM 1906 C C . SER A 1 228 ? -7.155 13.200 -34.627 1.00 32.38 228 SER A C 1
ATOM 1908 O O . SER A 1 228 ? -6.773 12.422 -33.756 1.00 32.38 228 SER A O 1
ATOM 1910 N N . LYS A 1 229 ? -7.651 14.411 -34.329 1.00 32.72 229 LYS A N 1
ATOM 1911 C CA . LYS A 1 229 ? -8.777 14.564 -33.391 1.00 32.72 229 LYS A CA 1
ATOM 1912 C C . LYS A 1 229 ? -9.524 15.893 -33.556 1.00 32.72 229 LYS A C 1
ATOM 1914 O O . LYS A 1 229 ? -8.961 16.927 -33.891 1.00 32.72 229 LYS A O 1
ATOM 1919 N N . LYS A 1 230 ? -10.832 15.767 -33.352 1.00 34.81 230 LYS A N 1
ATOM 1920 C CA . LYS A 1 230 ? -11.939 16.712 -33.514 1.00 34.81 230 LYS A CA 1
ATOM 1921 C C . LYS A 1 230 ? -12.267 17.407 -32.180 1.00 34.81 230 LYS A C 1
ATOM 1923 O O . LYS A 1 230 ? -12.073 16.796 -31.135 1.00 34.81 230 LYS A O 1
ATOM 1928 N N . ASP A 1 231 ? -12.875 18.591 -32.307 1.00 31.03 231 ASP A N 1
ATOM 1929 C CA . ASP A 1 231 ? -13.860 19.254 -31.425 1.00 31.03 231 ASP A CA 1
ATOM 1930 C C . ASP A 1 231 ? -13.439 19.777 -30.027 1.00 31.03 231 ASP A C 1
ATOM 1932 O O . ASP A 1 231 ? -13.184 19.001 -29.115 1.00 31.03 231 ASP A O 1
ATOM 1936 N N . LEU A 1 232 ? -13.469 21.111 -29.809 1.00 30.67 232 LEU A N 1
ATOM 1937 C CA . LEU A 1 232 ? -14.626 21.862 -29.252 1.00 30.67 232 LEU A CA 1
ATOM 1938 C C . LEU A 1 232 ? -14.337 23.374 -28.995 1.00 30.67 232 LEU A C 1
ATOM 1940 O O . LEU A 1 232 ? -13.332 23.744 -28.402 1.00 30.67 232 LEU A O 1
ATOM 1944 N N . GLN A 1 233 ? -15.285 24.204 -29.466 1.00 30.83 233 GLN A N 1
ATOM 1945 C CA . GLN A 1 233 ? -15.724 25.586 -29.126 1.00 30.83 233 GLN A CA 1
ATOM 1946 C C . GLN A 1 233 ? -14.923 26.447 -28.113 1.00 30.83 233 GLN A C 1
ATOM 1948 O O . GLN A 1 233 ? -14.641 26.036 -26.997 1.00 30.83 233 GLN A O 1
ATOM 1953 N N . SER A 1 234 ? -14.700 27.747 -28.363 1.00 29.23 234 SER A N 1
ATOM 1954 C CA . SER A 1 234 ? -15.754 28.779 -28.266 1.00 29.23 234 SER A CA 1
ATOM 1955 C C . SER A 1 234 ? -15.318 30.169 -28.783 1.00 29.23 234 SER A C 1
ATOM 1957 O O . SER A 1 234 ? -14.157 30.562 -28.718 1.00 29.23 234 SER A O 1
ATOM 1959 N N . SER A 1 235 ? -16.303 30.895 -29.318 1.00 27.56 235 SER A N 1
ATOM 1960 C CA . SER A 1 235 ? -16.236 32.171 -30.042 1.00 27.56 235 SER A CA 1
ATOM 1961 C C . SER A 1 235 ? -15.980 33.418 -29.185 1.00 27.56 235 SER A C 1
ATOM 1963 O O . SER A 1 235 ? -16.585 33.550 -28.125 1.00 27.56 235 SER A O 1
ATOM 1965 N N . ARG A 1 236 ? -15.307 34.430 -29.766 1.00 25.98 236 ARG A N 1
ATOM 1966 C CA . ARG A 1 236 ? -15.782 35.836 -29.797 1.00 25.98 236 ARG A CA 1
ATOM 1967 C C . ARG A 1 236 ? -15.371 36.558 -31.098 1.00 25.98 236 ARG A C 1
ATOM 1969 O O . ARG A 1 236 ? -14.203 36.582 -31.465 1.00 25.98 236 ARG A O 1
ATOM 1976 N N . PHE A 1 237 ? -16.398 37.114 -31.749 1.00 28.48 237 PHE A N 1
ATOM 1977 C CA . PHE A 1 237 ? -16.461 38.074 -32.872 1.00 28.48 237 PHE A CA 1
ATOM 1978 C C . PHE A 1 237 ? -15.749 39.408 -32.520 1.00 28.48 237 PHE A C 1
ATOM 1980 O O . PHE A 1 237 ? -15.568 39.665 -31.335 1.00 28.48 237 PHE A O 1
ATOM 1987 N N . ASN A 1 238 ? -15.351 40.352 -33.390 1.00 28.92 238 ASN A N 1
ATOM 1988 C CA . ASN A 1 238 ? -15.734 40.829 -34.741 1.00 28.92 238 ASN A CA 1
ATOM 1989 C C . ASN A 1 238 ? -14.594 41.810 -35.185 1.00 28.92 238 ASN A C 1
ATOM 1991 O O . ASN A 1 238 ? -13.934 42.349 -34.302 1.00 28.92 238 ASN A O 1
ATOM 1995 N N . ASN A 1 239 ? -14.207 42.099 -36.436 1.00 30.23 239 ASN A N 1
ATOM 1996 C CA . ASN A 1 239 ? -14.904 42.626 -37.624 1.00 30.23 239 ASN A CA 1
ATOM 1997 C C . ASN A 1 239 ? -13.953 42.449 -38.842 1.00 30.23 239 ASN A C 1
ATOM 1999 O O . ASN A 1 239 ? -12.750 42.649 -38.696 1.00 30.23 239 ASN A O 1
ATOM 2003 N N . GLN A 1 240 ? -14.408 41.894 -39.976 1.00 27.56 240 GLN A N 1
ATOM 2004 C CA . GLN A 1 240 ? -14.758 42.587 -41.244 1.00 27.56 240 GLN A CA 1
ATOM 2005 C C . GLN A 1 240 ? -13.681 43.580 -41.748 1.00 27.56 240 GLN A C 1
ATOM 2007 O O . GLN A 1 240 ? -13.289 44.480 -41.021 1.00 27.56 240 GLN A O 1
ATOM 2012 N N . VAL A 1 241 ? -13.164 43.496 -42.983 1.00 30.97 241 VAL A N 1
ATOM 2013 C CA . VAL A 1 241 ? -13.878 43.693 -44.265 1.00 30.97 241 VAL A CA 1
ATOM 2014 C C . VAL A 1 241 ? -13.000 43.197 -45.448 1.00 30.97 241 VAL A C 1
ATOM 2016 O O . VAL A 1 241 ? -11.840 43.578 -45.524 1.00 30.97 241 VAL A O 1
ATOM 2019 N N . GLN A 1 242 ? -13.604 42.376 -46.337 1.00 28.61 242 GLN A N 1
ATOM 2020 C CA . GLN A 1 242 ? -13.543 42.337 -47.832 1.00 28.61 242 GLN A CA 1
ATOM 2021 C C . GLN A 1 242 ? -12.159 42.312 -48.547 1.00 28.61 242 GLN A C 1
ATOM 2023 O O . GLN A 1 242 ? -11.271 43.088 -48.252 1.00 28.61 242 GLN A O 1
ATOM 2028 N N . SER A 1 243 ? -11.905 41.522 -49.597 1.00 27.72 243 SER A N 1
ATOM 2029 C CA . SER A 1 243 ? -12.804 41.093 -50.671 1.00 27.72 243 SER A CA 1
ATOM 2030 C C . SER A 1 243 ? -12.205 39.958 -51.539 1.00 27.72 243 SER A C 1
ATOM 2032 O O . SER A 1 243 ? -11.017 39.941 -51.834 1.00 27.72 243 SER A O 1
ATOM 2034 N N . ASN A 1 244 ? -13.102 39.050 -51.938 1.00 26.73 244 ASN A N 1
ATOM 2035 C CA . ASN A 1 244 ? -13.347 38.474 -53.269 1.00 26.73 244 ASN A CA 1
ATOM 2036 C C . ASN A 1 244 ? -12.359 37.579 -54.066 1.00 26.73 244 ASN A C 1
ATOM 2038 O O . ASN A 1 244 ? -11.345 38.014 -54.594 1.00 26.73 244 ASN A O 1
ATOM 2042 N N . LEU A 1 245 ? -12.924 36.388 -54.346 1.00 26.62 245 LEU A N 1
ATOM 2043 C CA . LEU A 1 245 ? -13.067 35.666 -55.625 1.00 26.62 245 LEU A CA 1
ATOM 2044 C C . LEU A 1 245 ? -11.944 34.736 -56.152 1.00 26.62 245 LEU A C 1
ATOM 2046 O O . LEU A 1 245 ? -11.021 35.149 -56.840 1.00 26.62 245 LEU A O 1
ATOM 2050 N N . ASN A 1 246 ? -12.252 33.437 -56.001 1.00 28.47 246 ASN A N 1
ATOM 2051 C CA . ASN A 1 246 ? -12.426 32.422 -57.060 1.00 28.47 246 ASN A CA 1
ATOM 2052 C C . ASN A 1 246 ? -11.373 31.318 -57.315 1.00 28.47 246 ASN A C 1
ATOM 2054 O O . ASN A 1 246 ? -10.243 31.544 -57.729 1.00 28.47 246 ASN A O 1
ATOM 2058 N N . SER A 1 247 ? -11.918 30.094 -57.184 1.00 26.58 247 SER A N 1
ATOM 2059 C CA . SER A 1 247 ? -11.821 28.908 -58.057 1.00 26.58 247 SER A CA 1
ATOM 2060 C C . SER A 1 247 ? -10.506 28.127 -58.177 1.00 26.58 247 SER A C 1
ATOM 2062 O O . SER A 1 247 ? -9.648 28.406 -59.002 1.00 26.58 247 SER A O 1
ATOM 2064 N N . PHE A 1 248 ? -10.445 27.053 -57.386 1.00 24.77 248 PHE A N 1
ATOM 2065 C CA . PHE A 1 248 ? -10.404 25.637 -57.801 1.00 24.77 248 PHE A CA 1
ATOM 2066 C C . PHE A 1 248 ? -10.075 25.298 -59.276 1.00 24.77 248 PHE A C 1
ATOM 2068 O O . PHE A 1 248 ? -10.892 25.553 -60.153 1.00 24.77 248 PHE A O 1
ATOM 2075 N N . GLN A 1 249 ? -8.946 24.610 -59.496 1.00 28.53 249 GLN A N 1
ATOM 2076 C CA . GLN A 1 249 ? -8.753 23.358 -60.277 1.00 28.53 249 GLN A CA 1
ATOM 2077 C C . GLN A 1 249 ? -7.237 23.128 -60.429 1.00 28.53 249 GLN A C 1
ATOM 2079 O O . GLN A 1 249 ? -6.505 24.004 -60.867 1.00 28.53 249 GLN A O 1
ATOM 2084 N N . SER A 1 250 ? -6.676 22.125 -59.756 1.00 31.39 250 SER A N 1
ATOM 2085 C CA . SER A 1 250 ? -6.392 20.766 -60.247 1.00 31.39 250 SER A CA 1
ATOM 2086 C C . SER A 1 250 ? -5.406 20.678 -61.419 1.00 31.39 250 SER A C 1
ATOM 2088 O O . SER A 1 250 ? -5.542 21.337 -62.443 1.00 31.39 250 SER A O 1
ATOM 2090 N N . THR A 1 251 ? -4.518 19.685 -61.293 1.00 31.17 251 THR A N 1
ATOM 2091 C CA . THR A 1 251 ? -3.709 19.035 -62.343 1.00 31.17 251 THR A CA 1
ATOM 2092 C C . THR A 1 251 ? -2.473 19.782 -62.857 1.00 31.17 251 THR A C 1
ATOM 2094 O O . THR A 1 251 ? -2.562 20.803 -63.523 1.00 31.17 251 THR A O 1
ATOM 2097 N N . GLY A 1 252 ? -1.292 19.193 -62.626 1.00 33.50 252 GLY A N 1
ATOM 2098 C CA . GLY A 1 252 ? -0.068 19.626 -63.298 1.00 33.50 252 GLY A CA 1
ATOM 2099 C C . GLY A 1 252 ? 1.228 19.027 -62.757 1.00 33.50 252 GLY A C 1
ATOM 2100 O O . GLY A 1 252 ? 2.090 19.770 -62.299 1.00 33.50 252 GLY A O 1
ATOM 2101 N N . GLN A 1 253 ? 1.420 17.707 -62.881 1.00 42.81 253 GLN A N 1
ATOM 2102 C CA . GLN A 1 253 ? 2.734 17.034 -62.805 1.00 42.81 253 GLN A CA 1
ATOM 2103 C C . GLN A 1 253 ? 3.698 17.456 -63.950 1.00 42.81 253 GLN A C 1
ATOM 2105 O O . GLN A 1 253 ? 4.436 16.643 -64.493 1.00 42.81 253 GLN A O 1
ATOM 2110 N N . ALA A 1 254 ? 3.724 18.735 -64.330 1.00 44.94 254 ALA A N 1
ATOM 2111 C CA . ALA A 1 254 ? 4.562 19.253 -65.415 1.00 44.94 254 ALA A CA 1
ATOM 2112 C C . ALA A 1 254 ? 5.268 20.583 -65.077 1.00 44.94 254 ALA A C 1
ATOM 2114 O O . ALA A 1 254 ? 6.056 21.083 -65.877 1.00 44.94 254 ALA A O 1
ATOM 2115 N N . THR A 1 255 ? 5.049 21.165 -63.893 1.00 48.56 255 THR A N 1
ATOM 2116 C CA . THR A 1 255 ? 5.533 22.524 -63.582 1.00 48.56 255 THR A CA 1
ATOM 2117 C C . THR A 1 255 ? 6.972 22.587 -63.058 1.00 48.56 255 THR A C 1
ATOM 2119 O O . THR A 1 255 ? 7.640 23.596 -63.265 1.00 48.56 255 THR A O 1
ATOM 2122 N N . ASN A 1 256 ? 7.521 21.509 -62.481 1.00 48.31 256 ASN A N 1
ATOM 2123 C CA . ASN A 1 256 ? 8.911 21.512 -61.988 1.00 48.31 256 ASN A CA 1
ATOM 2124 C C . ASN A 1 256 ? 9.967 21.463 -63.108 1.00 48.31 256 ASN A C 1
ATOM 2126 O O . ASN A 1 256 ? 11.082 21.940 -62.917 1.00 48.31 256 ASN A O 1
ATOM 2130 N N . LEU A 1 257 ? 9.618 20.944 -64.289 1.00 50.09 257 LEU A N 1
ATOM 2131 C CA . LEU A 1 257 ? 10.512 20.946 -65.454 1.00 50.09 257 LEU A CA 1
ATOM 2132 C C . LEU A 1 257 ? 10.443 22.291 -66.202 1.00 50.09 257 LEU A C 1
ATOM 2134 O O . LEU A 1 257 ? 11.456 22.782 -66.696 1.00 50.09 257 LEU A O 1
ATOM 2138 N N . LEU A 1 258 ? 9.274 22.943 -66.205 1.00 47.75 258 LEU A N 1
ATOM 2139 C CA . LEU A 1 258 ? 9.075 24.240 -66.858 1.00 47.75 258 LEU A CA 1
ATOM 2140 C C . LEU A 1 258 ? 9.742 25.400 -66.094 1.00 47.75 258 LEU A C 1
ATOM 2142 O O . LEU A 1 258 ? 10.329 26.277 -66.721 1.00 47.75 258 LEU A O 1
ATOM 2146 N N . VAL A 1 259 ? 9.738 25.385 -64.755 1.00 55.00 259 VAL A N 1
ATOM 2147 C CA . VAL A 1 259 ? 10.435 26.407 -63.942 1.00 55.00 259 VAL A CA 1
ATOM 2148 C C . VAL A 1 259 ? 11.960 26.273 -64.061 1.00 55.00 259 VAL A C 1
ATOM 2150 O O . VAL A 1 259 ? 12.671 27.277 -64.111 1.00 55.00 259 VAL A O 1
ATOM 2153 N N . MET A 1 260 ? 12.474 25.048 -64.219 1.00 48.84 260 MET A N 1
ATOM 2154 C CA . MET A 1 260 ? 13.893 24.807 -64.503 1.00 48.84 260 MET A CA 1
ATOM 2155 C C . MET A 1 260 ? 14.287 25.263 -65.922 1.00 48.84 260 MET A C 1
ATOM 2157 O O . MET A 1 260 ? 15.402 25.740 -66.126 1.00 48.84 260 MET A O 1
ATOM 2161 N N . LEU A 1 261 ? 13.356 25.207 -66.882 1.00 48.06 261 LEU A N 1
ATOM 2162 C CA . LEU A 1 261 ? 13.544 25.729 -68.241 1.00 48.06 261 LEU A CA 1
ATOM 2163 C C . LEU A 1 261 ? 13.320 27.249 -68.367 1.00 48.06 261 LEU A C 1
ATOM 2165 O O . LEU A 1 261 ? 13.790 27.850 -69.329 1.00 48.06 261 LEU A O 1
ATOM 2169 N N . GLN A 1 262 ? 12.675 27.907 -67.400 1.00 48.47 262 GLN A N 1
ATOM 2170 C CA . GLN A 1 262 ? 12.547 29.372 -67.371 1.00 48.47 262 GLN A CA 1
ATOM 2171 C C . GLN A 1 262 ? 13.709 30.071 -66.642 1.00 48.47 262 GLN A C 1
ATOM 2173 O O . GLN A 1 262 ? 14.014 31.221 -66.953 1.00 48.47 262 GLN A O 1
ATOM 2178 N N . GLY A 1 263 ? 14.432 29.373 -65.758 1.00 49.88 263 GLY A N 1
ATOM 2179 C CA . GLY A 1 263 ? 15.650 29.887 -65.111 1.00 49.88 263 GLY A CA 1
ATOM 2180 C C . GLY A 1 263 ? 16.865 30.035 -66.041 1.00 49.88 263 GLY A C 1
ATOM 2181 O O . GLY A 1 263 ? 17.822 30.721 -65.690 1.00 49.88 263 GLY A O 1
ATOM 2182 N N . VAL A 1 264 ? 16.829 29.442 -67.240 1.00 49.50 264 VAL A N 1
ATOM 2183 C CA . VAL A 1 264 ? 17.911 29.543 -68.240 1.00 49.50 264 VAL A CA 1
ATOM 2184 C C . VAL A 1 264 ? 17.750 30.710 -69.226 1.00 49.50 264 VAL A C 1
ATOM 2186 O O . VAL A 1 264 ? 18.686 31.003 -69.963 1.00 49.50 264 VAL A O 1
ATOM 2189 N N . ASN A 1 265 ? 16.626 31.441 -69.207 1.00 46.72 265 ASN A N 1
ATOM 2190 C CA . ASN A 1 265 ? 16.371 32.567 -70.125 1.00 46.72 265 ASN A CA 1
ATOM 2191 C C . ASN A 1 265 ? 16.710 33.965 -69.562 1.00 46.72 265 ASN A C 1
ATOM 2193 O O . ASN A 1 265 ? 16.478 34.967 -70.235 1.00 46.72 265 ASN A O 1
ATOM 2197 N N . LEU A 1 266 ? 17.319 34.060 -68.373 1.00 48.41 266 LEU A N 1
ATOM 2198 C CA . LEU A 1 266 ? 17.795 35.327 -67.780 1.00 48.41 266 LEU A CA 1
ATOM 2199 C C . LEU A 1 266 ? 19.316 35.549 -67.915 1.00 48.41 266 LEU A C 1
ATOM 2201 O O . LEU A 1 266 ? 19.905 36.324 -67.168 1.00 48.41 266 LEU A O 1
ATOM 2205 N N . LEU A 1 267 ? 19.964 34.905 -68.892 1.00 49.66 267 LEU A N 1
ATOM 2206 C CA . LEU A 1 267 ? 21.375 35.146 -69.243 1.00 49.66 267 LEU A CA 1
ATOM 2207 C C . LEU A 1 267 ? 21.565 35.588 -70.705 1.00 49.66 267 LEU A C 1
ATOM 2209 O O . LEU A 1 267 ? 22.632 35.404 -71.286 1.00 49.66 267 LEU A O 1
ATOM 2213 N N . ALA A 1 268 ? 20.554 36.224 -71.299 1.00 50.84 268 ALA A N 1
ATOM 2214 C CA . ALA A 1 268 ? 20.652 36.855 -72.613 1.00 50.84 268 ALA A CA 1
ATOM 2215 C C . ALA A 1 268 ? 21.161 38.309 -72.506 1.00 50.84 268 ALA A C 1
ATOM 2217 O O . ALA A 1 268 ? 20.485 39.252 -72.909 1.00 50.84 268 ALA A O 1
ATOM 2218 N N . SER A 1 269 ? 22.367 38.506 -71.965 1.00 50.09 269 SER A N 1
ATOM 2219 C CA . SER A 1 269 ? 23.133 39.740 -72.176 1.00 50.09 269 SER A CA 1
ATOM 2220 C C . SER A 1 269 ? 24.312 39.436 -73.103 1.00 50.09 269 SER A C 1
ATOM 2222 O O . SER A 1 269 ? 25.042 38.456 -72.936 1.00 50.09 269 SER A O 1
ATOM 2224 N N . LYS A 1 270 ? 24.494 40.271 -74.132 1.00 51.84 270 LYS A N 1
ATOM 2225 C CA . LYS A 1 270 ? 25.489 40.097 -75.207 1.00 51.84 270 LYS A CA 1
ATOM 2226 C C . LYS A 1 270 ? 26.963 40.153 -74.738 1.00 51.84 270 LYS A C 1
ATOM 2228 O O . LYS A 1 270 ? 27.853 40.108 -75.578 1.00 51.84 270 LYS A O 1
ATOM 2233 N N . SER A 1 271 ? 27.244 40.194 -73.432 1.00 54.72 271 SER A N 1
ATOM 2234 C CA . SER A 1 271 ? 28.596 40.163 -72.852 1.00 54.72 271 SER A CA 1
ATOM 2235 C C . SER A 1 271 ? 29.067 38.773 -72.388 1.00 54.72 271 SER A C 1
ATOM 2237 O O . SER A 1 271 ? 30.252 38.606 -72.116 1.00 54.72 271 SER A O 1
ATOM 2239 N N . ASN A 1 272 ? 28.202 37.748 -72.357 1.00 53.62 272 ASN A N 1
ATOM 2240 C CA . ASN A 1 272 ? 28.582 36.394 -71.911 1.00 53.62 272 ASN A CA 1
ATOM 2241 C C . ASN A 1 272 ? 29.041 35.448 -73.036 1.00 53.62 272 ASN A C 1
ATOM 2243 O O . ASN A 1 272 ? 29.528 34.355 -72.754 1.00 53.62 272 ASN A O 1
ATOM 2247 N N . ILE A 1 273 ? 28.951 35.853 -74.307 1.00 56.78 273 ILE A N 1
ATOM 2248 C CA . ILE A 1 273 ? 29.366 35.018 -75.452 1.00 56.78 273 ILE A CA 1
ATOM 2249 C C . ILE A 1 273 ? 30.868 34.689 -75.382 1.00 56.78 273 ILE A C 1
ATOM 2251 O O . ILE A 1 273 ? 31.271 33.580 -75.719 1.00 56.78 273 ILE A O 1
ATOM 2255 N N . ILE A 1 274 ? 31.691 35.600 -74.852 1.00 53.38 274 ILE A N 1
ATOM 2256 C CA . ILE A 1 274 ? 33.134 35.385 -74.658 1.00 53.38 274 ILE A CA 1
ATOM 2257 C C . ILE A 1 274 ? 33.397 34.404 -73.500 1.00 53.38 274 ILE A C 1
ATOM 2259 O O . ILE A 1 274 ? 34.294 33.572 -73.600 1.00 53.38 274 ILE A O 1
ATOM 2263 N N . LEU A 1 275 ? 32.575 34.416 -72.445 1.00 55.56 275 LEU A N 1
ATOM 2264 C CA . LEU A 1 275 ? 32.698 33.486 -71.317 1.00 55.56 275 LEU A CA 1
ATOM 2265 C C . LEU A 1 275 ? 32.251 32.060 -71.694 1.00 55.56 275 LEU A C 1
ATOM 2267 O O . LEU A 1 275 ? 32.902 31.092 -71.308 1.00 55.56 275 LEU A O 1
ATOM 2271 N N . PHE A 1 276 ? 31.203 31.919 -72.514 1.00 62.12 276 PHE A N 1
ATOM 2272 C CA . PHE A 1 276 ? 30.781 30.623 -73.059 1.00 62.12 276 PHE A CA 1
ATOM 2273 C C . PHE A 1 276 ? 31.725 30.100 -74.155 1.00 62.12 276 PHE A C 1
ATOM 2275 O O . PHE A 1 276 ? 31.955 28.894 -74.222 1.00 62.12 276 PHE A O 1
ATOM 2282 N N . ALA A 1 277 ? 32.325 30.969 -74.977 1.00 58.38 277 ALA A N 1
ATOM 2283 C CA . ALA A 1 277 ? 33.297 30.564 -75.996 1.00 58.38 277 ALA A CA 1
ATOM 2284 C C . ALA A 1 27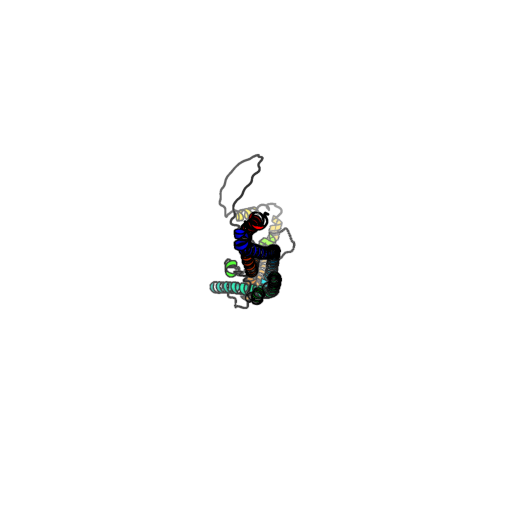7 ? 34.643 30.132 -75.383 1.00 58.38 277 ALA A C 1
ATOM 2286 O O . ALA A 1 277 ? 35.161 29.071 -75.731 1.00 58.38 277 ALA A O 1
ATOM 2287 N N . VAL A 1 278 ? 35.180 30.891 -74.418 1.00 56.16 278 VAL A N 1
ATOM 2288 C CA . VAL A 1 278 ? 36.403 30.513 -73.682 1.00 56.16 278 VAL A CA 1
ATOM 2289 C C . VAL A 1 278 ? 36.138 29.303 -72.777 1.00 56.16 278 VAL A C 1
ATOM 2291 O O . VAL A 1 278 ? 36.954 28.382 -72.729 1.00 56.16 278 VAL A O 1
ATOM 2294 N N . GLY A 1 279 ? 34.956 29.226 -72.155 1.00 58.69 279 GLY A N 1
ATOM 2295 C CA . GLY A 1 279 ? 34.501 28.035 -71.434 1.00 58.69 279 GLY A CA 1
ATOM 2296 C C . GLY A 1 279 ? 34.396 26.796 -72.331 1.00 58.69 279 GLY A C 1
ATOM 2297 O O . GLY A 1 279 ? 34.822 25.716 -71.931 1.00 58.69 279 GLY A O 1
ATOM 2298 N N . GLY A 1 280 ? 33.918 26.944 -73.571 1.00 59.09 280 GLY A N 1
ATOM 2299 C CA . GLY A 1 280 ? 33.792 25.858 -74.548 1.00 59.09 280 GLY A CA 1
ATOM 2300 C C . GLY A 1 280 ? 35.130 25.315 -75.060 1.00 59.09 280 GLY A C 1
ATOM 2301 O O . GLY A 1 280 ? 35.273 24.103 -75.229 1.00 59.09 280 GLY A O 1
ATOM 2302 N N . VAL A 1 281 ? 36.140 26.172 -75.252 1.00 62.34 281 VAL A N 1
ATOM 2303 C CA . VAL A 1 281 ? 37.492 25.744 -75.666 1.00 62.34 281 VAL A CA 1
ATOM 2304 C C . VAL A 1 281 ? 38.209 25.000 -74.533 1.00 62.34 281 VAL A C 1
ATOM 2306 O O . VAL A 1 281 ? 38.812 23.952 -74.770 1.00 62.34 281 VAL A O 1
ATOM 2309 N N . VAL A 1 282 ? 38.071 25.465 -73.286 1.00 59.53 282 VAL A N 1
ATOM 2310 C CA . VAL A 1 282 ? 38.615 24.777 -72.100 1.00 59.53 282 VAL A CA 1
ATOM 2311 C C . VAL A 1 282 ? 37.884 23.450 -71.837 1.00 59.53 282 VAL A C 1
ATOM 2313 O O . VAL A 1 282 ? 38.522 22.439 -71.527 1.00 59.53 282 VAL A O 1
ATOM 2316 N N . TRP A 1 283 ? 36.564 23.396 -72.053 1.00 62.88 283 TRP A N 1
ATOM 2317 C CA . TRP A 1 283 ? 35.767 22.167 -71.944 1.00 62.88 283 TRP A CA 1
ATOM 2318 C C . TRP A 1 283 ? 36.177 21.104 -72.974 1.00 62.88 283 TRP A C 1
ATOM 2320 O O . TRP A 1 283 ? 36.171 19.910 -72.672 1.00 62.88 283 TRP A O 1
ATOM 2330 N N . ARG A 1 284 ? 36.608 21.523 -74.172 1.00 68.06 284 ARG A N 1
ATOM 2331 C CA . ARG A 1 284 ? 37.033 20.622 -75.255 1.00 68.06 284 ARG A CA 1
ATOM 2332 C C . ARG A 1 284 ? 38.404 19.971 -75.005 1.00 68.06 284 ARG A C 1
ATOM 2334 O O . ARG A 1 284 ? 38.639 18.880 -75.514 1.00 68.06 284 ARG A O 1
ATOM 2341 N N . GLY A 1 285 ? 39.280 20.595 -74.206 1.00 68.25 285 GLY A N 1
ATOM 2342 C CA . GLY A 1 285 ? 40.623 20.078 -73.887 1.00 68.25 285 GLY A CA 1
ATOM 2343 C C . GLY A 1 285 ? 40.763 19.392 -72.518 1.00 68.25 285 GLY A C 1
ATOM 2344 O O . GLY A 1 285 ? 41.480 18.397 -72.400 1.00 68.25 285 GLY A O 1
ATOM 2345 N N . LEU A 1 286 ? 40.080 19.896 -71.481 1.00 63.84 286 LEU A N 1
ATOM 2346 C CA . LEU A 1 286 ? 40.170 19.377 -70.103 1.00 63.84 286 LEU A CA 1
ATOM 2347 C C . LEU A 1 286 ? 38.829 18.907 -69.516 1.00 63.84 286 LEU A C 1
ATOM 2349 O O . LEU A 1 286 ? 38.835 18.190 -68.514 1.00 63.84 286 LEU A O 1
ATOM 2353 N N . GLY A 1 287 ? 37.692 19.243 -70.133 1.00 70.81 287 GLY A N 1
ATOM 2354 C CA . GLY A 1 287 ? 36.362 18.938 -69.591 1.00 70.81 287 GLY A CA 1
ATOM 2355 C C . GLY A 1 287 ? 36.105 17.441 -69.434 1.00 70.81 287 GLY A C 1
ATOM 2356 O O . GLY A 1 287 ? 35.691 17.002 -68.364 1.00 70.81 287 GLY A O 1
ATOM 2357 N N . TRP A 1 288 ? 36.446 16.628 -70.443 1.00 79.62 288 TRP A N 1
ATOM 2358 C CA . TRP A 1 288 ? 36.290 15.170 -70.340 1.00 79.62 288 TRP A CA 1
ATOM 2359 C C . TRP A 1 288 ? 37.214 14.552 -69.286 1.00 79.62 288 TRP A C 1
ATOM 2361 O O . TRP A 1 288 ? 36.807 13.631 -68.591 1.00 79.62 288 TRP A O 1
ATOM 2371 N N . LYS A 1 289 ? 38.437 15.072 -69.106 1.00 82.38 289 LYS A N 1
ATOM 2372 C CA . LYS A 1 289 ? 39.366 14.560 -68.085 1.00 82.38 289 LYS A CA 1
ATOM 2373 C C . LYS A 1 289 ? 38.865 14.858 -66.672 1.00 82.38 289 LYS A C 1
ATOM 2375 O O . LYS A 1 289 ? 38.892 13.973 -65.829 1.00 82.38 289 LYS A O 1
ATOM 2380 N N . ILE A 1 290 ? 38.359 16.065 -66.422 1.00 81.94 290 ILE A N 1
ATOM 2381 C CA . ILE A 1 290 ? 37.785 16.448 -65.121 1.00 81.94 290 ILE A CA 1
ATOM 2382 C C . ILE A 1 290 ? 36.482 15.680 -64.851 1.00 81.94 290 ILE A C 1
ATOM 2384 O O . ILE A 1 290 ? 36.255 15.223 -63.730 1.00 81.94 290 ILE A O 1
ATOM 2388 N N . LEU A 1 291 ? 35.648 15.472 -65.874 1.00 81.69 291 LEU A N 1
ATOM 2389 C CA . LEU A 1 291 ? 34.433 14.662 -65.768 1.00 81.69 291 LEU A CA 1
ATOM 2390 C C . LEU A 1 291 ? 34.759 13.180 -65.521 1.00 81.69 291 LEU A C 1
ATOM 2392 O O . LEU A 1 291 ? 34.131 12.547 -64.682 1.00 81.69 291 LEU A O 1
ATOM 2396 N N . ALA A 1 292 ? 35.782 12.641 -66.188 1.00 85.25 292 ALA A N 1
ATOM 2397 C CA . ALA A 1 292 ? 36.243 11.270 -65.996 1.00 85.25 292 ALA A CA 1
ATOM 2398 C C . ALA A 1 292 ? 36.877 11.069 -64.613 1.00 85.25 292 ALA A C 1
ATOM 2400 O O . ALA A 1 292 ? 36.585 10.080 -63.952 1.00 85.25 292 ALA A O 1
ATOM 2401 N N . VAL A 1 293 ? 37.693 12.014 -64.136 1.00 86.81 293 VAL A N 1
ATOM 2402 C CA . VAL A 1 293 ? 38.295 11.957 -62.794 1.00 86.81 293 VAL A CA 1
ATOM 2403 C C . VAL A 1 293 ? 37.226 12.099 -61.710 1.00 86.81 293 VAL A C 1
ATOM 2405 O O . VAL A 1 293 ? 37.216 11.311 -60.768 1.00 86.81 293 VAL A O 1
ATOM 2408 N N . SER A 1 294 ? 36.291 13.044 -61.844 1.00 82.88 294 SER A N 1
ATOM 2409 C CA . SER A 1 294 ? 35.205 13.218 -60.867 1.00 82.88 294 SER A CA 1
ATOM 2410 C C . SER A 1 294 ? 34.208 12.053 -60.890 1.00 82.88 294 SER A C 1
ATOM 2412 O O . SER A 1 294 ? 33.826 11.571 -59.826 1.00 82.88 294 SER A O 1
ATOM 2414 N N . GLY A 1 295 ? 33.863 11.526 -62.068 1.00 84.25 295 GLY A N 1
ATOM 2415 C CA . GLY A 1 295 ? 33.053 10.316 -62.222 1.00 84.25 295 GLY A CA 1
ATOM 2416 C C . GLY A 1 295 ? 33.741 9.065 -61.672 1.00 84.25 295 GLY A C 1
ATOM 2417 O O . GLY A 1 295 ? 33.105 8.274 -60.979 1.00 84.25 295 GLY A O 1
ATOM 2418 N N . SER A 1 296 ? 35.051 8.914 -61.897 1.00 85.81 296 SER A N 1
ATOM 2419 C CA . SER A 1 296 ? 35.845 7.818 -61.330 1.00 85.81 296 SER A CA 1
ATOM 2420 C C . SER A 1 296 ? 35.932 7.913 -59.808 1.00 85.81 296 SER A C 1
ATOM 2422 O O . SER A 1 296 ? 35.783 6.901 -59.132 1.00 85.81 296 SER A O 1
ATOM 2424 N N . LEU A 1 297 ? 36.145 9.109 -59.252 1.00 86.12 297 LEU A N 1
ATOM 2425 C CA . LEU A 1 297 ? 36.186 9.324 -57.805 1.00 86.12 297 LEU A CA 1
ATOM 2426 C C . LEU A 1 297 ? 34.814 9.060 -57.163 1.00 86.12 297 LEU A C 1
ATOM 2428 O O . LEU A 1 297 ? 34.732 8.398 -56.134 1.00 86.12 297 LEU A O 1
ATOM 2432 N N . TYR A 1 298 ? 33.731 9.509 -57.804 1.00 86.25 298 TYR A N 1
ATOM 2433 C CA . TYR A 1 298 ? 32.357 9.233 -57.382 1.00 86.25 298 TYR A CA 1
ATOM 2434 C C . TYR A 1 298 ? 32.041 7.732 -57.401 1.00 86.25 298 TYR A C 1
ATOM 2436 O O . TYR A 1 298 ? 31.512 7.196 -56.428 1.00 86.25 298 TYR A O 1
ATOM 2444 N N . GLY A 1 299 ? 32.414 7.041 -58.484 1.00 84.25 299 GLY A N 1
ATOM 2445 C CA . GLY A 1 299 ? 32.248 5.596 -58.628 1.00 84.25 299 GLY A CA 1
ATOM 2446 C C . GLY A 1 299 ? 33.056 4.801 -57.601 1.00 84.25 299 GLY A C 1
ATOM 2447 O O . GLY A 1 299 ? 32.535 3.843 -57.036 1.00 84.25 299 GLY A O 1
ATOM 2448 N N . LEU A 1 300 ? 34.288 5.225 -57.296 1.00 84.88 300 LEU A N 1
ATOM 2449 C CA . LEU A 1 300 ? 35.108 4.628 -56.237 1.00 84.88 300 LEU A CA 1
ATOM 2450 C C . LEU A 1 300 ? 34.481 4.819 -54.852 1.00 84.88 300 LEU A C 1
ATOM 2452 O O . LEU A 1 300 ? 34.421 3.856 -54.094 1.00 84.88 300 LEU A O 1
ATOM 2456 N N . CYS A 1 301 ? 33.955 6.007 -54.534 1.00 83.19 301 CYS A N 1
ATOM 2457 C CA . CYS A 1 301 ? 33.213 6.232 -53.289 1.00 83.19 301 CYS A CA 1
ATOM 2458 C C . CYS A 1 301 ? 31.944 5.367 -53.213 1.00 83.19 301 CYS A C 1
ATOM 2460 O O . CYS A 1 301 ? 31.656 4.793 -52.166 1.00 83.19 301 CYS A O 1
ATOM 2462 N N . TYR A 1 302 ? 31.209 5.224 -54.320 1.00 82.19 302 TYR A N 1
ATOM 2463 C CA . TYR A 1 302 ? 30.032 4.355 -54.396 1.00 82.19 302 TYR A CA 1
ATOM 2464 C C . TYR A 1 302 ? 30.383 2.886 -54.173 1.00 82.19 302 TYR A C 1
ATOM 2466 O O . TYR A 1 302 ? 29.740 2.216 -53.369 1.00 82.19 302 TYR A O 1
ATOM 2474 N N . LEU A 1 303 ? 31.422 2.387 -54.842 1.00 81.31 303 LEU A N 1
ATOM 2475 C CA . LEU A 1 303 ? 31.920 1.026 -54.659 1.00 81.31 303 LEU A CA 1
ATOM 2476 C C . LEU A 1 303 ? 32.430 0.807 -53.237 1.00 81.31 303 LEU A C 1
ATOM 2478 O O . LEU A 1 303 ? 32.125 -0.224 -52.649 1.00 81.31 303 LEU A O 1
ATOM 2482 N N . TYR A 1 304 ? 33.144 1.776 -52.665 1.00 83.31 304 TYR A N 1
ATOM 2483 C CA . TYR A 1 304 ? 33.608 1.718 -51.283 1.00 83.31 304 TYR A CA 1
ATOM 2484 C C . TYR A 1 304 ? 32.435 1.593 -50.303 1.00 83.31 304 TYR A C 1
ATOM 2486 O O . TYR A 1 304 ? 32.413 0.671 -49.491 1.00 83.31 304 TYR A O 1
ATOM 2494 N N . GLU A 1 305 ? 31.412 2.444 -50.421 1.00 79.81 305 GLU A N 1
ATOM 2495 C CA . GLU A 1 305 ? 30.213 2.358 -49.577 1.00 79.81 305 GLU A CA 1
ATOM 2496 C C . GLU A 1 305 ? 29.424 1.064 -49.813 1.00 79.81 305 GLU A C 1
ATOM 2498 O O . GLU A 1 305 ? 28.938 0.454 -48.860 1.00 79.81 305 GLU A O 1
ATOM 2503 N N . ARG A 1 306 ? 29.325 0.600 -51.064 1.00 76.75 306 ARG A N 1
ATOM 2504 C CA . ARG A 1 306 ? 28.623 -0.638 -51.426 1.00 76.75 306 ARG A CA 1
ATOM 2505 C C . ARG A 1 306 ? 29.332 -1.881 -50.886 1.00 76.75 306 ARG A C 1
ATOM 2507 O O . ARG A 1 306 ? 28.661 -2.802 -50.437 1.00 76.75 306 ARG A O 1
ATOM 2514 N N . LEU A 1 307 ? 30.664 -1.904 -50.914 1.00 73.75 307 LEU A N 1
ATOM 2515 C CA . LEU A 1 307 ? 31.481 -2.982 -50.350 1.00 73.75 307 LEU A CA 1
ATOM 2516 C C . LEU A 1 307 ? 31.465 -2.957 -48.816 1.00 73.75 307 LEU A C 1
ATOM 2518 O O . LEU A 1 307 ? 31.472 -4.012 -48.185 1.00 73.75 307 LEU A O 1
ATOM 2522 N N . MET A 1 308 ? 31.397 -1.768 -48.211 1.00 71.38 308 MET A N 1
ATOM 2523 C CA . MET A 1 308 ? 31.287 -1.602 -46.759 1.00 71.38 308 MET A CA 1
ATOM 2524 C C . MET A 1 308 ? 29.881 -1.943 -46.226 1.00 71.38 308 MET A C 1
ATOM 2526 O O . MET A 1 308 ? 29.731 -2.227 -45.034 1.00 71.38 308 MET A O 1
ATOM 2530 N N . TRP A 1 309 ? 28.864 -1.977 -47.100 1.00 76.88 309 TRP A N 1
ATOM 2531 C CA . TRP A 1 309 ? 27.490 -2.388 -46.796 1.00 76.88 309 TRP A CA 1
ATOM 2532 C C . TRP A 1 309 ? 27.379 -3.907 -46.583 1.00 76.88 309 TRP A C 1
ATOM 2534 O O . TRP A 1 309 ? 26.884 -4.663 -47.419 1.00 76.88 309 TRP A O 1
ATOM 2544 N N . THR A 1 310 ? 27.867 -4.361 -45.434 1.00 79.50 310 THR A N 1
ATOM 2545 C CA . THR A 1 310 ? 27.852 -5.764 -45.001 1.00 79.50 310 THR A CA 1
ATOM 2546 C C . THR A 1 310 ? 26.641 -6.060 -44.106 1.00 79.50 310 THR A C 1
ATOM 2548 O O . THR A 1 310 ? 25.997 -5.150 -43.582 1.00 79.50 310 THR A O 1
ATOM 2551 N N . LYS A 1 311 ? 26.341 -7.344 -43.851 1.00 75.88 311 LYS A N 1
ATOM 2552 C CA . LYS A 1 311 ? 25.269 -7.746 -42.911 1.00 75.88 311 LYS A CA 1
ATOM 2553 C C . LYS A 1 311 ? 25.430 -7.104 -41.520 1.00 75.88 311 LYS A C 1
ATOM 2555 O O . LYS A 1 311 ? 24.440 -6.739 -40.901 1.00 75.88 311 LYS A O 1
ATOM 2560 N N . LYS A 1 312 ? 26.674 -6.875 -41.075 1.00 79.06 312 LYS A N 1
ATOM 2561 C CA . LYS A 1 312 ? 26.987 -6.211 -39.797 1.00 79.06 312 LYS A CA 1
ATOM 2562 C C . LYS A 1 312 ? 26.628 -4.721 -39.783 1.00 79.06 312 LYS A C 1
ATOM 2564 O O . LYS A 1 312 ? 26.175 -4.210 -38.763 1.00 79.06 312 LYS A O 1
ATOM 2569 N N . SER A 1 313 ? 26.826 -4.000 -40.891 1.00 80.81 313 SER A N 1
ATOM 2570 C CA . SER A 1 313 ? 26.439 -2.582 -40.960 1.00 80.81 313 SER A CA 1
ATOM 2571 C C . SER A 1 313 ? 24.922 -2.418 -41.050 1.00 80.81 313 SER A C 1
ATOM 2573 O O . SER A 1 313 ? 24.376 -1.500 -40.445 1.00 80.81 313 SER A O 1
ATOM 2575 N N . GLN A 1 314 ? 24.248 -3.333 -41.753 1.00 81.56 314 GLN A N 1
ATOM 2576 C CA . GLN A 1 314 ? 22.787 -3.410 -41.817 1.00 81.56 314 GLN A CA 1
ATOM 2577 C C . GLN A 1 314 ? 22.173 -3.659 -40.435 1.00 81.56 314 GLN A C 1
ATOM 2579 O O . GLN A 1 314 ? 21.285 -2.917 -40.023 1.00 81.56 314 GLN A O 1
ATOM 2584 N N . GLU A 1 315 ? 22.708 -4.628 -39.690 1.00 84.31 315 GLU A N 1
ATOM 2585 C CA . GLU A 1 315 ? 22.293 -4.919 -38.316 1.00 84.31 315 GLU A CA 1
ATOM 2586 C C . GLU A 1 315 ? 22.465 -3.698 -37.403 1.00 84.31 315 GLU A C 1
ATOM 2588 O O . GLU A 1 315 ? 21.545 -3.328 -36.681 1.00 84.31 315 GLU A O 1
ATOM 2593 N N . LYS A 1 316 ? 23.614 -3.012 -37.473 1.00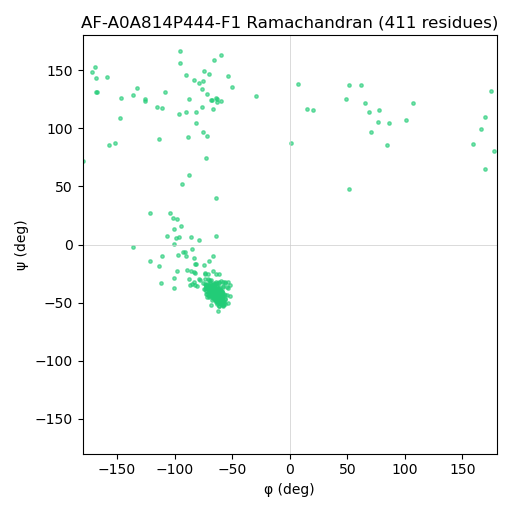 85.19 316 LYS A N 1
ATOM 2594 C CA . LYS A 1 316 ? 23.875 -1.819 -36.654 1.00 85.19 316 LYS A CA 1
ATOM 2595 C C . LYS A 1 316 ? 22.890 -0.682 -36.941 1.00 85.19 316 LYS A C 1
ATOM 2597 O O . LYS A 1 316 ? 22.464 0.018 -36.023 1.00 85.19 316 LYS A O 1
ATOM 2602 N N . ILE A 1 317 ? 22.537 -0.476 -38.209 1.00 85.25 317 ILE A N 1
ATOM 2603 C CA . ILE A 1 317 ? 21.559 0.545 -38.611 1.00 85.25 317 ILE A CA 1
ATOM 2604 C C . ILE A 1 317 ? 20.156 0.148 -38.153 1.00 85.25 317 ILE A C 1
ATOM 2606 O O . ILE A 1 317 ? 19.456 0.985 -37.586 1.00 85.25 317 ILE A O 1
ATOM 2610 N N . PHE A 1 318 ? 19.781 -1.122 -38.322 1.00 87.88 318 PHE A N 1
ATOM 2611 C CA . PHE A 1 318 ? 18.516 -1.666 -37.839 1.00 87.88 318 PHE A CA 1
ATOM 2612 C C . PHE A 1 318 ? 18.373 -1.495 -36.323 1.00 87.88 318 PHE A C 1
ATOM 2614 O O . PHE A 1 318 ? 17.400 -0.904 -35.862 1.00 87.88 318 PHE A O 1
ATOM 2621 N N . LYS A 1 319 ? 19.373 -1.938 -35.550 1.00 89.12 319 LYS A N 1
ATOM 2622 C CA . LYS A 1 319 ? 19.404 -1.827 -34.086 1.00 89.12 319 LYS A CA 1
ATOM 2623 C C . LYS A 1 319 ? 19.260 -0.379 -33.632 1.00 89.12 319 LYS A C 1
ATOM 2625 O O . LYS A 1 319 ? 18.467 -0.104 -32.739 1.00 89.12 319 LYS A O 1
ATOM 2630 N N . LYS A 1 320 ? 19.946 0.557 -34.296 1.00 88.50 320 LYS A N 1
ATOM 2631 C CA . LYS A 1 320 ? 19.828 1.991 -34.009 1.00 88.50 320 LYS A CA 1
ATOM 2632 C C . LYS A 1 320 ? 18.425 2.540 -34.296 1.00 88.50 320 LYS A C 1
ATOM 2634 O O . LYS A 1 320 ? 17.850 3.199 -33.437 1.00 88.50 320 LYS A O 1
ATOM 2639 N N . GLN A 1 321 ? 17.867 2.260 -35.477 1.00 88.62 321 GLN A N 1
ATOM 2640 C CA . GLN A 1 321 ? 16.506 2.687 -35.837 1.00 88.62 321 GLN A CA 1
ATOM 2641 C C . GLN A 1 321 ? 15.469 2.117 -34.863 1.00 88.62 321 GLN A C 1
ATOM 2643 O O . GLN A 1 321 ? 14.569 2.829 -34.417 1.00 88.62 321 GLN A O 1
ATOM 2648 N N . TYR A 1 322 ? 15.622 0.843 -34.504 1.00 89.75 322 TYR A N 1
ATOM 2649 C CA . TYR A 1 322 ? 14.757 0.176 -33.545 1.00 89.75 322 TYR A CA 1
ATOM 2650 C C . TYR A 1 322 ? 14.892 0.777 -32.144 1.00 89.75 322 TYR A C 1
ATOM 2652 O O . TYR A 1 322 ? 13.881 1.037 -31.500 1.00 89.75 322 TYR A O 1
ATOM 2660 N N . ALA A 1 323 ? 16.109 1.072 -31.688 1.00 90.56 323 ALA A N 1
ATOM 2661 C CA . ALA A 1 323 ? 16.344 1.692 -30.391 1.00 90.56 323 ALA A CA 1
ATOM 2662 C C . ALA A 1 323 ? 15.692 3.077 -30.274 1.00 90.56 323 ALA A C 1
ATOM 2664 O O . ALA A 1 323 ? 15.033 3.357 -29.271 1.00 90.56 323 ALA A O 1
ATOM 2665 N N . ASP A 1 324 ? 15.816 3.921 -31.303 1.00 90.06 324 ASP A N 1
ATOM 2666 C CA . ASP A 1 324 ? 15.193 5.250 -31.344 1.00 90.06 324 ASP A CA 1
ATOM 2667 C C . ASP A 1 324 ? 13.653 5.152 -31.346 1.00 90.06 324 ASP A C 1
ATOM 2669 O O . ASP A 1 324 ? 12.963 5.897 -30.632 1.00 90.06 324 ASP A O 1
ATOM 2673 N N . TYR A 1 325 ? 13.106 4.191 -32.099 1.00 90.00 325 TYR A N 1
ATOM 2674 C CA . TYR A 1 325 ? 11.667 3.935 -32.174 1.00 90.00 325 TYR A CA 1
ATOM 2675 C C . TYR A 1 325 ? 11.108 3.385 -30.853 1.00 90.00 325 TYR A C 1
ATOM 2677 O O . TYR A 1 325 ? 10.170 3.958 -30.290 1.00 90.00 325 TYR A O 1
ATOM 2685 N N . ALA A 1 326 ? 11.719 2.326 -30.319 1.00 90.62 326 ALA A N 1
ATOM 2686 C CA . ALA A 1 326 ? 11.325 1.694 -29.065 1.00 90.62 326 ALA A CA 1
ATOM 2687 C C . ALA A 1 326 ? 11.431 2.677 -27.894 1.00 90.62 326 ALA A C 1
ATOM 2689 O O . ALA A 1 326 ? 10.503 2.779 -27.097 1.00 90.62 326 ALA A O 1
ATOM 2690 N N . SER A 1 327 ? 12.502 3.477 -27.829 1.00 91.56 327 SER A N 1
ATOM 2691 C CA . SER A 1 327 ? 12.659 4.511 -26.798 1.00 91.56 327 SER A CA 1
ATOM 2692 C C . SER A 1 327 ? 11.548 5.558 -26.849 1.00 91.56 327 SER A C 1
ATOM 2694 O O . SER A 1 327 ? 11.041 5.974 -25.809 1.00 91.56 327 SER A O 1
ATOM 2696 N N . SER A 1 328 ? 11.155 5.995 -28.049 1.00 90.25 328 SER A N 1
ATOM 2697 C CA . SER A 1 328 ? 10.084 6.984 -28.216 1.00 90.25 328 SER A CA 1
ATOM 2698 C C . SER A 1 328 ? 8.725 6.424 -27.809 1.00 90.25 328 SER A C 1
ATOM 2700 O O . SER A 1 328 ? 7.952 7.112 -27.148 1.00 90.25 328 SER A O 1
ATOM 2702 N N . LYS A 1 329 ? 8.442 5.168 -28.159 1.00 90.38 329 LYS A N 1
ATOM 2703 C CA . LYS A 1 329 ? 7.184 4.513 -27.801 1.00 90.38 329 LYS A CA 1
ATOM 2704 C C . LYS A 1 329 ? 7.109 4.164 -26.316 1.00 90.38 329 LYS A C 1
ATOM 2706 O O . LYS A 1 329 ? 6.081 4.418 -25.697 1.00 90.38 329 LYS A O 1
ATOM 2711 N N . LEU A 1 330 ? 8.190 3.649 -25.730 1.00 91.12 330 LEU A N 1
ATOM 2712 C CA . LEU A 1 330 ? 8.248 3.317 -24.305 1.00 91.12 330 LEU A CA 1
ATOM 2713 C C . LEU A 1 330 ? 8.037 4.552 -23.428 1.00 91.12 330 LEU A C 1
ATOM 2715 O O . LEU A 1 330 ? 7.330 4.459 -22.432 1.00 91.12 330 LEU A O 1
ATOM 2719 N N . LYS A 1 331 ? 8.546 5.724 -23.838 1.00 91.19 331 LYS A N 1
ATOM 2720 C CA . LYS A 1 331 ? 8.287 7.003 -23.150 1.00 91.19 331 LYS A CA 1
ATOM 2721 C C . LYS A 1 331 ? 6.801 7.335 -23.010 1.00 91.19 331 LYS A C 1
ATOM 2723 O O . LYS A 1 331 ? 6.425 7.929 -22.010 1.00 91.19 331 LYS A O 1
ATOM 2728 N N . LEU A 1 332 ? 5.962 6.940 -23.971 1.00 90.50 332 LEU A N 1
ATOM 2729 C CA . LEU A 1 332 ? 4.520 7.207 -23.923 1.00 90.50 332 LEU A CA 1
ATOM 2730 C C . LEU A 1 332 ? 3.797 6.368 -22.865 1.00 90.50 332 LEU A C 1
ATOM 2732 O O . LEU A 1 332 ? 2.737 6.770 -22.397 1.00 90.50 332 LEU A O 1
ATOM 2736 N N . ILE A 1 333 ? 4.348 5.207 -22.503 1.00 91.38 333 ILE A N 1
ATOM 2737 C CA . ILE A 1 333 ? 3.729 4.290 -21.539 1.00 91.38 333 ILE A CA 1
ATOM 2738 C C . ILE A 1 333 ? 4.346 4.383 -20.142 1.00 91.38 333 ILE A C 1
ATOM 2740 O O . ILE A 1 333 ? 3.924 3.636 -19.259 1.00 91.38 333 ILE A O 1
ATOM 2744 N N . VAL A 1 334 ? 5.341 5.255 -19.930 1.00 92.12 334 VAL A N 1
ATOM 2745 C CA . VAL A 1 334 ? 6.023 5.384 -18.632 1.00 92.12 334 VAL A CA 1
ATOM 2746 C C . VAL A 1 334 ? 5.019 5.724 -17.541 1.00 92.12 334 VAL A C 1
ATOM 2748 O O . VAL A 1 334 ? 4.935 4.974 -16.574 1.00 92.12 334 VAL A O 1
ATOM 2751 N N . ASP A 1 335 ? 4.221 6.773 -17.748 1.00 91.50 335 ASP A N 1
ATOM 2752 C CA . ASP A 1 335 ? 3.245 7.251 -16.763 1.00 91.50 335 ASP A CA 1
ATOM 2753 C C . ASP A 1 335 ? 2.181 6.185 -16.465 1.00 91.50 335 ASP A C 1
ATOM 2755 O O . ASP A 1 335 ? 1.838 5.926 -15.314 1.00 91.50 335 ASP A O 1
ATOM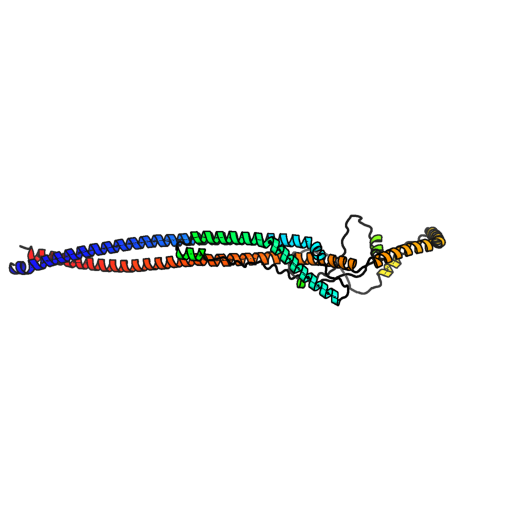 2759 N N . LEU A 1 336 ? 1.708 5.485 -17.502 1.00 91.75 336 LEU A N 1
ATOM 2760 C CA . LEU A 1 336 ? 0.749 4.392 -17.342 1.00 91.75 336 LEU A CA 1
ATOM 2761 C C . LEU A 1 336 ? 1.352 3.227 -16.542 1.00 91.75 336 LEU A C 1
ATOM 2763 O O . LEU A 1 336 ? 0.698 2.648 -15.678 1.00 91.75 336 LEU A O 1
ATOM 2767 N N . THR A 1 337 ? 2.605 2.871 -16.823 1.00 91.50 337 THR A N 1
ATOM 2768 C CA . THR A 1 337 ? 3.292 1.763 -16.151 1.00 91.50 337 THR A CA 1
ATOM 2769 C C . THR A 1 337 ? 3.587 2.101 -14.693 1.00 91.50 337 THR A C 1
ATOM 2771 O O . THR A 1 337 ? 3.381 1.257 -13.819 1.00 91.50 337 THR A O 1
ATOM 2774 N N . SER A 1 338 ? 4.030 3.328 -14.408 1.00 93.31 338 SER A N 1
ATOM 2775 C CA . SER A 1 338 ? 4.286 3.788 -13.043 1.00 93.31 338 SER A CA 1
ATOM 2776 C C . SER A 1 338 ? 3.006 3.866 -12.218 1.00 93.31 338 SER A C 1
ATOM 2778 O O . SER A 1 338 ? 3.001 3.381 -11.088 1.00 93.31 338 SER A O 1
ATOM 2780 N N . GLN A 1 339 ? 1.908 4.367 -12.790 1.00 93.50 339 GLN A N 1
ATOM 2781 C CA . GLN A 1 339 ? 0.599 4.398 -12.126 1.00 93.50 339 GLN A CA 1
ATOM 2782 C C . GLN A 1 339 ? 0.052 2.996 -11.860 1.00 93.50 339 GLN A C 1
ATOM 2784 O O . GLN A 1 339 ? -0.454 2.721 -10.771 1.00 93.50 339 GLN A O 1
ATOM 2789 N N . ASN A 1 340 ? 0.195 2.077 -12.818 1.00 92.69 340 ASN A N 1
ATOM 2790 C CA . ASN A 1 340 ? -0.216 0.686 -12.637 1.00 92.69 340 ASN A CA 1
ATOM 2791 C C . ASN A 1 340 ? 0.594 -0.007 -11.534 1.00 92.69 340 ASN A C 1
ATOM 2793 O O . ASN A 1 340 ? 0.027 -0.732 -10.717 1.00 92.69 340 ASN A O 1
ATOM 2797 N N . ALA A 1 341 ? 1.909 0.218 -11.486 1.00 91.56 341 ALA A N 1
ATOM 2798 C CA . ALA A 1 341 ? 2.768 -0.308 -10.427 1.00 91.56 341 ALA A CA 1
ATOM 2799 C C . ALA A 1 341 ? 2.385 0.262 -9.051 1.00 91.56 341 ALA A C 1
ATOM 2801 O O . ALA A 1 341 ? 2.258 -0.486 -8.083 1.00 91.56 341 ALA A O 1
ATOM 2802 N N . ALA A 1 342 ? 2.149 1.572 -8.974 1.00 92.94 342 ALA A N 1
ATOM 2803 C CA . ALA A 1 342 ? 1.735 2.243 -7.749 1.00 92.94 342 ALA A CA 1
ATOM 2804 C C . ALA A 1 342 ? 0.361 1.747 -7.260 1.00 92.94 342 ALA A C 1
ATOM 2806 O O . ALA A 1 342 ? 0.187 1.470 -6.075 1.00 92.94 342 ALA A O 1
ATOM 2807 N N . SER A 1 343 ? -0.579 1.523 -8.183 1.00 93.25 343 SER A N 1
ATOM 2808 C CA . SER A 1 343 ? -1.906 0.971 -7.881 1.00 93.25 343 SER A CA 1
ATOM 2809 C C . SER A 1 343 ? -1.834 -0.457 -7.326 1.00 93.25 343 SER A C 1
ATOM 2811 O O . SER A 1 343 ? -2.562 -0.782 -6.390 1.00 93.25 343 SER A O 1
ATOM 2813 N N . GLN A 1 344 ? -0.931 -1.306 -7.841 1.00 92.81 344 GLN A N 1
ATOM 2814 C CA . GLN A 1 344 ? -0.704 -2.657 -7.294 1.00 92.81 344 GLN A CA 1
ATOM 2815 C C . GLN A 1 344 ? -0.243 -2.599 -5.830 1.00 92.81 344 GLN A C 1
ATOM 2817 O O . GLN A 1 344 ? -0.738 -3.343 -4.987 1.00 92.81 344 GLN A O 1
ATOM 2822 N N . VAL A 1 345 ? 0.675 -1.683 -5.517 1.00 92.19 345 VAL A N 1
ATOM 2823 C CA . VAL A 1 345 ? 1.200 -1.473 -4.158 1.00 92.19 345 VAL A CA 1
ATOM 2824 C C . VAL A 1 345 ? 0.131 -0.914 -3.226 1.00 92.19 345 VAL A C 1
ATOM 2826 O O . VAL A 1 345 ? -0.016 -1.383 -2.097 1.00 92.19 345 VAL A O 1
ATOM 2829 N N . GLN A 1 346 ? -0.639 0.065 -3.702 1.00 93.19 346 GLN A N 1
ATOM 2830 C CA . GLN A 1 346 ? -1.758 0.633 -2.959 1.00 93.19 346 GLN A CA 1
ATOM 2831 C C . GLN A 1 346 ? -2.782 -0.447 -2.609 1.00 93.19 346 GLN A C 1
ATOM 2833 O O . GLN A 1 346 ? -3.231 -0.506 -1.466 1.00 93.19 346 GLN A O 1
ATOM 2838 N N . GLN A 1 347 ? -3.139 -1.304 -3.569 1.00 92.00 347 GLN A N 1
ATOM 2839 C CA . GLN A 1 347 ? -4.093 -2.385 -3.349 1.00 92.00 347 GLN A CA 1
ATOM 2840 C C . GLN A 1 347 ? -3.584 -3.372 -2.296 1.00 92.00 347 GLN A C 1
ATOM 2842 O O . GLN A 1 347 ? -4.332 -3.705 -1.380 1.00 92.00 347 GLN A O 1
ATOM 2847 N N . GLU A 1 348 ? -2.318 -3.786 -2.375 1.00 89.81 348 GLU A N 1
ATOM 2848 C CA . GLU A 1 348 ? -1.728 -4.718 -1.408 1.00 89.81 348 GLU A CA 1
ATOM 2849 C C . GLU A 1 348 ? -1.728 -4.136 0.016 1.00 89.81 348 GLU A C 1
ATOM 2851 O O . GLU A 1 348 ? -2.177 -4.784 0.966 1.00 89.81 348 GLU A O 1
ATOM 2856 N N . LEU A 1 349 ? -1.298 -2.879 0.174 1.00 91.25 349 LEU A N 1
ATOM 2857 C CA . LEU A 1 349 ? -1.299 -2.201 1.473 1.00 91.25 349 LEU A CA 1
ATOM 2858 C C . LEU A 1 349 ? -2.713 -1.959 2.004 1.00 91.25 349 LEU A C 1
ATOM 2860 O O . LEU A 1 349 ? -2.952 -2.149 3.195 1.00 91.25 349 LEU A O 1
ATOM 2864 N N . ALA A 1 350 ? -3.653 -1.564 1.144 1.00 92.06 350 ALA A N 1
ATOM 2865 C CA . ALA A 1 350 ? -5.041 -1.332 1.530 1.00 92.06 350 ALA A CA 1
ATOM 2866 C C . ALA A 1 350 ? -5.736 -2.632 1.956 1.00 92.06 350 ALA A C 1
ATOM 2868 O O . ALA A 1 350 ? -6.472 -2.636 2.940 1.00 92.06 350 ALA A O 1
ATOM 2869 N N . MET A 1 351 ? -5.474 -3.742 1.259 1.00 90.06 351 MET A N 1
ATOM 2870 C CA . MET A 1 351 ? -5.982 -5.062 1.635 1.00 90.06 351 MET A CA 1
ATOM 2871 C C . MET A 1 351 ? -5.432 -5.506 2.991 1.00 90.06 351 MET A C 1
ATOM 2873 O O . MET A 1 351 ? -6.204 -5.930 3.851 1.00 90.06 351 MET A O 1
ATOM 2877 N N . TYR A 1 352 ? -4.121 -5.366 3.211 1.00 90.00 352 TYR A N 1
ATOM 2878 C CA . TYR A 1 352 ? -3.505 -5.686 4.498 1.00 90.00 352 TYR A CA 1
ATOM 2879 C C . TYR A 1 352 ? -4.038 -4.795 5.628 1.00 90.00 352 TYR A C 1
ATOM 2881 O O . TYR A 1 352 ? -4.355 -5.281 6.712 1.00 90.00 352 TYR A O 1
ATOM 2889 N N . PHE A 1 353 ? -4.195 -3.496 5.370 1.00 91.31 353 PHE A N 1
ATOM 2890 C CA . PHE A 1 353 ? -4.775 -2.555 6.323 1.00 91.31 353 PHE A CA 1
ATOM 2891 C C . PHE A 1 353 ? -6.216 -2.933 6.692 1.00 91.31 353 PHE A C 1
ATOM 2893 O O . PHE A 1 353 ? -6.529 -3.044 7.874 1.00 91.31 353 PHE A O 1
ATOM 2900 N N . ALA A 1 354 ? -7.070 -3.223 5.706 1.00 90.44 354 ALA A N 1
ATOM 2901 C CA . ALA A 1 354 ? -8.448 -3.654 5.944 1.00 90.44 354 ALA A CA 1
ATOM 2902 C C . ALA A 1 354 ? -8.517 -4.963 6.748 1.00 90.44 354 ALA A C 1
ATOM 2904 O O . ALA A 1 354 ? -9.330 -5.092 7.664 1.00 90.44 354 ALA A O 1
ATOM 2905 N N . GLN A 1 355 ? -7.633 -5.920 6.449 1.00 88.38 355 GLN A N 1
ATOM 2906 C CA . GLN A 1 355 ? -7.515 -7.151 7.227 1.00 88.38 355 GLN A CA 1
ATOM 2907 C C . GLN A 1 355 ? -7.140 -6.867 8.686 1.00 88.38 355 GLN A C 1
ATOM 2909 O O . GLN A 1 355 ? -7.667 -7.516 9.585 1.00 88.38 355 GLN A O 1
ATOM 2914 N N . MET A 1 356 ? -6.258 -5.899 8.930 1.00 88.06 356 MET A N 1
ATOM 2915 C CA . MET A 1 356 ? -5.855 -5.531 10.283 1.00 88.06 356 MET A CA 1
ATOM 2916 C C . MET A 1 356 ? -6.945 -4.771 11.047 1.00 88.06 356 MET A C 1
ATOM 2918 O O . MET A 1 356 ? -7.174 -5.070 12.218 1.00 88.06 356 MET A O 1
ATOM 2922 N N . CYS A 1 357 ? -7.670 -3.857 10.394 1.00 88.38 357 CYS A N 1
ATOM 2923 C CA . CYS A 1 357 ? -8.816 -3.161 10.991 1.00 88.38 357 CYS A CA 1
ATOM 2924 C C . CYS A 1 357 ? -9.905 -4.125 11.460 1.00 88.38 357 CYS A C 1
ATOM 2926 O O . CYS A 1 357 ? -10.469 -3.921 12.530 1.00 88.38 357 CYS A O 1
ATOM 2928 N N . ARG A 1 358 ? -10.124 -5.230 10.740 1.00 87.19 358 ARG A N 1
ATOM 2929 C CA . ARG A 1 358 ? -11.093 -6.254 11.142 1.00 87.19 358 ARG A CA 1
ATOM 2930 C C . ARG A 1 358 ? -10.828 -6.820 12.545 1.00 87.19 358 ARG A C 1
ATOM 2932 O O . ARG A 1 358 ? -11.776 -7.171 13.235 1.00 87.19 358 ARG A O 1
ATOM 2939 N N . TYR A 1 359 ? -9.575 -6.914 12.995 1.00 84.81 359 TYR A N 1
ATOM 2940 C CA . TYR A 1 359 ? -9.277 -7.360 14.365 1.00 84.81 359 TYR A CA 1
ATOM 2941 C C . TYR A 1 359 ? -9.669 -6.325 15.427 1.00 84.81 359 TYR A C 1
ATOM 2943 O O . TYR A 1 359 ? -10.027 -6.687 16.550 1.00 84.81 359 TYR A O 1
ATOM 2951 N N . ILE A 1 360 ? -9.622 -5.042 15.066 1.00 85.94 360 ILE A N 1
ATOM 2952 C CA . ILE A 1 360 ? -10.094 -3.951 15.920 1.00 85.94 360 ILE A CA 1
ATOM 2953 C C . ILE A 1 360 ? -11.622 -3.989 15.975 1.00 85.94 360 ILE A C 1
ATOM 2955 O O . ILE A 1 360 ? -12.179 -3.896 17.063 1.00 85.94 360 ILE A O 1
ATOM 2959 N N . ASP A 1 361 ? -12.283 -4.217 14.837 1.00 87.12 361 ASP A N 1
ATOM 2960 C CA . ASP A 1 361 ? -13.742 -4.352 14.769 1.00 87.12 361 ASP A CA 1
ATOM 2961 C C . ASP A 1 361 ? -14.246 -5.535 15.613 1.00 87.12 361 ASP A C 1
ATOM 2963 O O . ASP A 1 361 ? -15.173 -5.365 16.393 1.00 87.12 361 ASP A O 1
ATOM 2967 N N . ILE A 1 362 ? -13.577 -6.695 15.566 1.00 86.38 362 ILE A N 1
ATOM 2968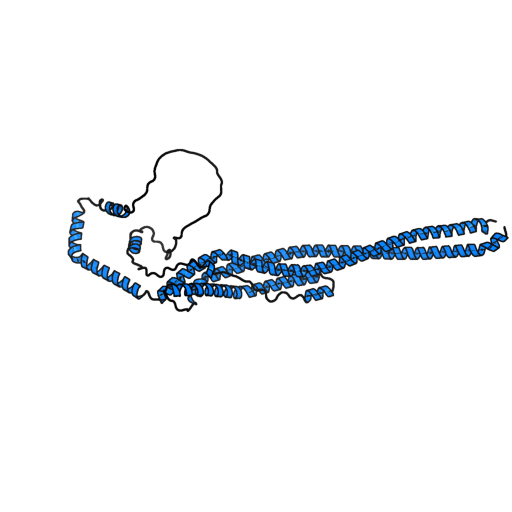 C CA . ILE A 1 362 ? -13.911 -7.845 16.431 1.00 86.38 362 ILE A CA 1
ATOM 2969 C C . ILE A 1 362 ? -13.796 -7.474 17.917 1.00 86.38 362 ILE A C 1
ATOM 2971 O O . ILE A 1 362 ? -14.697 -7.751 18.701 1.00 86.38 362 ILE A O 1
ATOM 2975 N N . THR A 1 363 ? -12.707 -6.806 18.308 1.00 83.62 363 THR A N 1
ATOM 2976 C CA . THR A 1 363 ? -12.514 -6.359 19.701 1.00 83.62 363 THR A CA 1
ATOM 2977 C C . THR A 1 363 ? -13.586 -5.345 20.120 1.00 83.62 363 THR A C 1
ATOM 2979 O O . THR A 1 363 ? -14.038 -5.330 21.261 1.00 83.62 363 THR A O 1
ATOM 2982 N N . LYS A 1 364 ? -14.013 -4.485 19.195 1.00 85.94 364 LYS A N 1
ATOM 2983 C CA . LYS A 1 364 ? -15.091 -3.522 19.413 1.00 85.94 364 LYS A CA 1
ATOM 2984 C C . LYS A 1 364 ? -16.438 -4.231 19.595 1.00 85.94 364 LYS A C 1
ATOM 2986 O O . LYS A 1 364 ? -17.174 -3.875 20.513 1.00 85.94 364 LYS A O 1
ATOM 2991 N N . ASP A 1 365 ? -16.731 -5.241 18.782 1.00 88.56 365 ASP A N 1
ATOM 2992 C CA . ASP A 1 365 ? -17.947 -6.052 18.895 1.00 88.56 365 ASP A CA 1
ATOM 2993 C C . ASP A 1 365 ? -18.018 -6.779 20.251 1.00 88.56 365 ASP A C 1
ATOM 2995 O O . ASP A 1 365 ? -19.066 -6.755 20.897 1.00 88.56 365 ASP A O 1
ATOM 2999 N N . GLU A 1 366 ? -16.895 -7.317 20.749 1.00 87.25 366 GLU A N 1
ATOM 3000 C CA . GLU A 1 366 ? -16.797 -7.900 22.102 1.00 87.25 366 GLU A CA 1
ATOM 3001 C C . GLU A 1 366 ? -17.212 -6.892 23.193 1.00 87.25 366 GLU A C 1
ATOM 3003 O O . GLU A 1 366 ? -17.977 -7.223 24.105 1.00 87.25 366 GLU A O 1
ATOM 3008 N N . TYR A 1 367 ? -16.772 -5.633 23.086 1.00 86.94 367 TYR A N 1
ATOM 3009 C CA . TYR A 1 367 ? -17.181 -4.583 24.022 1.00 86.94 367 TYR A CA 1
ATOM 3010 C C . TYR A 1 367 ? -18.659 -4.200 23.890 1.00 86.94 367 TYR A C 1
ATOM 3012 O O . TYR A 1 367 ? -19.303 -3.926 24.905 1.00 86.94 367 TYR A O 1
ATOM 3020 N N . PHE A 1 368 ? -19.233 -4.208 22.684 1.00 90.44 368 PHE A N 1
ATOM 3021 C CA . PHE A 1 368 ? -20.672 -3.983 22.510 1.00 90.44 368 PHE A CA 1
ATOM 3022 C C . PHE A 1 368 ? -21.517 -5.091 23.135 1.00 90.44 368 PHE A C 1
ATOM 3024 O O . PHE A 1 368 ? -22.562 -4.807 23.729 1.00 90.44 368 PHE A O 1
ATOM 3031 N N . GLU A 1 369 ? -21.071 -6.343 23.050 1.00 92.06 369 GLU A N 1
ATOM 3032 C CA . GLU A 1 369 ? -21.736 -7.455 23.729 1.00 92.06 369 GLU A CA 1
ATOM 3033 C C . GLU A 1 369 ? -21.684 -7.297 25.255 1.00 92.06 369 GLU A C 1
ATOM 3035 O O . GLU A 1 369 ? -22.702 -7.482 25.934 1.00 92.06 369 GLU A O 1
ATOM 3040 N N . GLU A 1 370 ? -20.537 -6.892 25.811 1.00 90.44 370 GLU A N 1
ATOM 3041 C CA . GLU A 1 370 ? -20.410 -6.625 27.247 1.00 90.44 370 GLU A CA 1
ATOM 3042 C C . GLU A 1 370 ? -21.289 -5.438 27.688 1.00 90.44 370 GLU A C 1
ATOM 3044 O O . GLU A 1 370 ? -21.968 -5.512 28.717 1.00 90.44 370 GLU A O 1
ATOM 3049 N N . MET A 1 371 ? -21.361 -4.380 26.875 1.00 92.50 371 MET A N 1
ATOM 3050 C CA . MET A 1 371 ? -22.225 -3.218 27.101 1.00 92.50 371 MET A CA 1
ATOM 3051 C C . MET A 1 371 ? -23.695 -3.632 27.189 1.00 92.50 371 MET A C 1
ATOM 3053 O O . MET A 1 371 ? -24.374 -3.313 28.168 1.00 92.50 371 MET A O 1
ATOM 3057 N N . LYS A 1 372 ? -24.165 -4.424 26.220 1.00 94.19 372 LYS A N 1
ATOM 3058 C CA . LYS A 1 372 ? -25.536 -4.945 26.199 1.00 94.19 372 LYS A CA 1
ATOM 3059 C C . LYS A 1 372 ? -25.841 -5.780 27.445 1.00 94.19 372 LYS A C 1
ATOM 3061 O O . LYS A 1 372 ? -26.901 -5.635 28.054 1.00 94.19 372 LYS A O 1
ATOM 3066 N N . LYS A 1 373 ? -24.892 -6.612 27.884 1.00 94.56 373 LYS A N 1
ATOM 3067 C CA . LYS A 1 373 ? -25.030 -7.405 29.112 1.00 94.56 373 LYS A CA 1
ATOM 3068 C C . LYS A 1 373 ? -25.152 -6.523 30.359 1.00 94.56 373 LYS A C 1
ATOM 3070 O O . LYS A 1 373 ? -25.926 -6.848 31.263 1.00 94.56 373 LYS A O 1
ATOM 3075 N N . TYR A 1 374 ? -24.408 -5.421 30.449 1.00 93.19 374 TYR A N 1
ATOM 3076 C CA . TYR A 1 374 ? -24.563 -4.467 31.552 1.00 93.19 374 TYR A CA 1
ATOM 3077 C C . TYR A 1 374 ? -25.937 -3.791 31.537 1.00 93.19 374 TYR A C 1
ATOM 3079 O O . TYR A 1 374 ? -26.586 -3.729 32.583 1.00 93.19 374 TYR A O 1
ATOM 3087 N N . GLU A 1 375 ? -26.417 -3.356 30.372 1.00 94.25 375 GLU A N 1
ATOM 3088 C CA . GLU A 1 375 ? -27.746 -2.751 30.219 1.00 94.25 375 GLU A CA 1
ATOM 3089 C C . GLU A 1 375 ? -28.871 -3.706 30.645 1.00 94.25 375 GLU A C 1
ATOM 3091 O O . GLU A 1 375 ? -29.745 -3.322 31.428 1.00 94.25 375 GLU A O 1
ATOM 3096 N N . GLU A 1 376 ? -28.821 -4.967 30.206 1.00 95.88 376 GLU A N 1
ATOM 3097 C CA . GLU A 1 376 ? -29.781 -6.006 30.599 1.00 95.88 376 GLU A CA 1
ATOM 3098 C C . GLU A 1 376 ? -29.784 -6.227 32.123 1.00 95.88 376 GLU A C 1
ATOM 3100 O O . GLU A 1 376 ? -30.842 -6.244 32.760 1.00 95.88 376 GLU A O 1
ATOM 3105 N N . ASN A 1 377 ? -28.605 -6.317 32.748 1.00 94.75 377 ASN A N 1
ATOM 3106 C CA . ASN A 1 377 ? -28.492 -6.468 34.202 1.00 94.75 377 ASN A CA 1
ATOM 3107 C C . ASN A 1 377 ? -29.047 -5.253 34.963 1.00 94.75 377 ASN A C 1
ATOM 3109 O O . ASN A 1 377 ? -29.729 -5.417 35.979 1.00 94.75 377 ASN A O 1
ATOM 3113 N N . ILE A 1 378 ? -28.806 -4.033 34.474 1.00 95.56 378 ILE A N 1
ATOM 3114 C CA . ILE A 1 378 ? -29.357 -2.804 35.062 1.00 95.56 378 ILE A CA 1
ATOM 3115 C C . ILE A 1 378 ? -30.888 -2.801 34.964 1.00 95.56 378 ILE A C 1
ATOM 3117 O O . ILE A 1 378 ? -31.560 -2.434 35.932 1.00 95.56 378 ILE A O 1
ATOM 3121 N N . GLN A 1 379 ? -31.467 -3.249 33.845 1.00 95.88 379 GLN A N 1
ATOM 3122 C CA . GLN A 1 379 ? -32.922 -3.376 33.696 1.00 95.88 379 GLN A CA 1
ATOM 3123 C C . GLN A 1 379 ? -33.519 -4.368 34.704 1.00 95.88 379 GLN A C 1
ATOM 3125 O O . GLN A 1 379 ? -34.506 -4.044 35.374 1.00 95.88 379 GLN A O 1
ATOM 3130 N N . VAL A 1 380 ? -32.893 -5.536 34.884 1.00 95.69 380 VAL A N 1
ATOM 3131 C CA . VAL A 1 380 ? -33.314 -6.527 35.889 1.00 95.69 380 VAL A CA 1
ATOM 3132 C C . VAL A 1 380 ? -33.249 -5.937 37.301 1.00 95.69 380 VAL A C 1
ATOM 3134 O O . VAL A 1 380 ? -34.203 -6.069 38.073 1.00 95.69 380 VAL A O 1
ATOM 3137 N N . LEU A 1 381 ? -32.167 -5.233 37.643 1.00 94.81 381 LEU A N 1
ATOM 3138 C CA . LEU A 1 381 ? -32.023 -4.588 38.951 1.00 94.81 381 LEU A CA 1
ATOM 3139 C C . LEU A 1 381 ? -33.043 -3.464 39.164 1.00 94.81 381 LEU A C 1
ATOM 3141 O O . LEU A 1 381 ? -33.589 -3.345 40.259 1.00 94.81 381 LEU A O 1
ATOM 3145 N N . ASN A 1 382 ? -33.370 -2.682 38.133 1.00 94.44 382 ASN A N 1
ATOM 3146 C CA . ASN A 1 382 ? -34.433 -1.675 38.194 1.00 94.44 382 ASN A CA 1
ATOM 3147 C C . ASN A 1 382 ? -35.802 -2.309 38.474 1.00 94.44 382 ASN A C 1
ATOM 3149 O O . ASN A 1 382 ? -36.557 -1.809 39.314 1.00 94.44 382 ASN A O 1
ATOM 3153 N N . HIS A 1 383 ? -36.107 -3.435 37.825 1.00 94.94 383 HIS A N 1
ATOM 3154 C CA . HIS A 1 383 ? -37.326 -4.189 38.104 1.00 94.94 383 HIS A CA 1
ATOM 3155 C C . HIS A 1 383 ? -37.351 -4.697 39.557 1.00 94.94 383 HIS A C 1
ATOM 3157 O O . HIS A 1 383 ? -38.343 -4.499 40.263 1.00 94.94 383 HIS A O 1
ATOM 3163 N N . LEU A 1 384 ? -36.248 -5.275 40.049 1.00 93.50 384 LEU A N 1
ATOM 3164 C CA . LEU A 1 384 ? -36.132 -5.738 41.438 1.00 93.50 384 LEU A CA 1
ATOM 3165 C C . LEU A 1 384 ? -36.267 -4.597 42.457 1.00 93.50 384 LEU A C 1
ATOM 3167 O O . LEU A 1 384 ? -36.953 -4.761 43.466 1.00 93.50 384 LEU A O 1
ATOM 3171 N N . LEU A 1 385 ? -35.680 -3.426 42.191 1.00 93.75 385 LEU A N 1
ATOM 3172 C CA . LEU A 1 385 ? -35.819 -2.238 43.040 1.00 93.75 385 LEU A CA 1
ATOM 3173 C C . LEU A 1 385 ? -37.270 -1.748 43.104 1.00 93.75 385 LEU A C 1
ATOM 3175 O O . LEU A 1 385 ? -37.747 -1.402 44.188 1.00 93.75 385 LEU A O 1
ATOM 3179 N N . SER A 1 386 ? -37.988 -1.761 41.976 1.00 93.44 386 SER A N 1
ATOM 3180 C CA . SER A 1 386 ? -39.418 -1.428 41.916 1.00 93.44 386 SER A CA 1
ATOM 3181 C C . SER A 1 386 ? -40.257 -2.384 42.772 1.00 93.44 386 SER A C 1
ATOM 3183 O O . SER A 1 386 ? -41.001 -1.944 43.654 1.00 93.44 386 SER A O 1
ATOM 3185 N N . GLN A 1 387 ? -40.068 -3.697 42.598 1.00 92.06 387 GLN A N 1
ATOM 3186 C CA . GLN A 1 387 ? -40.768 -4.721 43.384 1.00 92.06 387 GLN A CA 1
ATOM 3187 C C . GLN A 1 387 ? -40.437 -4.622 44.879 1.00 92.06 387 GLN A C 1
ATOM 3189 O O . GLN A 1 387 ? -41.331 -4.649 45.727 1.00 92.06 387 GLN A O 1
ATOM 3194 N N . SER A 1 388 ? -39.160 -4.431 45.214 1.00 90.56 388 SER A N 1
ATOM 3195 C CA . SER A 1 388 ? -38.690 -4.234 46.586 1.00 90.56 388 SER A CA 1
ATOM 3196 C C . SER A 1 388 ? -39.334 -3.003 47.238 1.00 90.56 388 SER A C 1
ATOM 3198 O O . SER A 1 388 ? -39.767 -3.070 48.389 1.00 90.56 388 SER A O 1
ATOM 3200 N N . LYS A 1 389 ? -39.502 -1.898 46.498 1.00 90.94 389 LYS A N 1
ATOM 3201 C CA . LYS A 1 389 ? -40.192 -0.691 46.982 1.00 90.94 389 LYS A CA 1
ATOM 3202 C C . LYS A 1 389 ? -41.671 -0.952 47.283 1.00 90.94 389 LYS A C 1
ATOM 3204 O O . LYS A 1 389 ? -42.164 -0.525 48.327 1.00 90.94 389 LYS A O 1
ATOM 3209 N N . ILE A 1 390 ? -42.370 -1.685 46.412 1.00 91.50 390 ILE A N 1
ATOM 3210 C CA . ILE A 1 390 ? -43.767 -2.091 46.645 1.00 91.50 390 ILE A CA 1
ATOM 3211 C C . ILE A 1 390 ? -43.860 -2.962 47.902 1.00 91.50 390 ILE A C 1
ATOM 3213 O O . ILE A 1 390 ? -44.720 -2.733 48.755 1.00 91.50 390 ILE A O 1
ATOM 3217 N N . LEU A 1 391 ? -42.959 -3.936 48.043 1.00 88.81 391 LEU A N 1
ATOM 3218 C CA . LEU A 1 391 ? -42.941 -4.835 49.191 1.00 88.81 391 LEU A CA 1
ATOM 3219 C C . LEU A 1 391 ? -42.601 -4.089 50.493 1.00 88.81 391 LEU A C 1
ATOM 3221 O O . LEU A 1 391 ? -43.202 -4.387 51.523 1.00 88.81 391 LEU A O 1
ATOM 3225 N N . LYS A 1 392 ? -41.742 -3.057 50.447 1.00 88.12 392 LYS A N 1
ATOM 3226 C CA . LYS A 1 392 ? -41.435 -2.185 51.598 1.00 88.12 392 LYS A CA 1
ATOM 3227 C C . LYS A 1 392 ? -42.670 -1.435 52.051 1.00 88.12 392 LYS A C 1
ATOM 3229 O O . LYS A 1 392 ? -42.947 -1.390 53.246 1.00 88.12 392 LYS A O 1
ATOM 3234 N N . ASN A 1 393 ? -43.429 -0.886 51.107 1.00 89.06 393 ASN A N 1
ATOM 3235 C CA . ASN A 1 393 ? -44.662 -0.170 51.414 1.00 89.06 393 ASN A CA 1
ATOM 3236 C C . ASN A 1 393 ? -45.706 -1.101 52.050 1.00 89.06 393 ASN A C 1
ATOM 3238 O O . ASN A 1 393 ? -46.313 -0.735 53.053 1.00 89.06 393 ASN A O 1
ATOM 3242 N N . LYS A 1 394 ? -45.864 -2.326 51.525 1.00 89.50 394 LYS A N 1
ATOM 3243 C CA . LYS A 1 394 ? -46.756 -3.345 52.107 1.00 89.50 394 LYS A CA 1
ATOM 3244 C C . LYS A 1 394 ? -46.298 -3.792 53.499 1.00 89.50 394 LYS A C 1
ATOM 3246 O O . LYS A 1 394 ? -47.110 -3.858 54.414 1.00 89.50 394 LYS A O 1
ATOM 3251 N N . GLY A 1 395 ? -45.005 -4.063 53.676 1.00 87.69 395 GLY A N 1
ATOM 3252 C CA . GLY A 1 395 ? -44.435 -4.445 54.970 1.00 87.69 395 GLY A CA 1
ATOM 3253 C C . GLY A 1 395 ? -44.567 -3.338 56.016 1.00 87.69 395 GLY A C 1
ATOM 3254 O O . GLY A 1 395 ? -44.896 -3.621 57.165 1.00 87.69 395 GLY A O 1
ATOM 3255 N N . LYS A 1 396 ? -44.389 -2.073 55.610 1.00 87.12 396 LYS A N 1
ATOM 3256 C CA . LYS A 1 396 ? -44.634 -0.907 56.464 1.00 87.12 396 LYS A CA 1
ATOM 3257 C C . LYS A 1 396 ? -46.101 -0.825 56.885 1.00 87.12 396 LYS A C 1
ATOM 3259 O O . LYS A 1 396 ? -46.359 -0.683 58.068 1.00 87.12 396 LYS A O 1
ATOM 3264 N N . TYR A 1 397 ? -47.036 -0.988 55.948 1.00 89.44 397 TYR A N 1
ATOM 3265 C CA . TYR A 1 397 ? -48.466 -1.009 56.262 1.00 89.44 397 TYR A CA 1
ATOM 3266 C C . TYR A 1 397 ? -48.814 -2.081 57.306 1.00 89.44 397 TYR A C 1
ATOM 3268 O O . TYR A 1 397 ? -49.481 -1.772 58.283 1.00 89.44 397 TYR A O 1
ATOM 3276 N N . ILE A 1 398 ? -48.307 -3.310 57.146 1.00 88.69 398 ILE A N 1
ATOM 3277 C CA . ILE A 1 398 ? -48.533 -4.404 58.109 1.00 88.69 398 ILE A CA 1
ATOM 3278 C C . ILE A 1 398 ? -47.940 -4.069 59.485 1.00 88.69 398 ILE A C 1
ATOM 3280 O O . ILE A 1 398 ? -48.559 -4.336 60.509 1.00 88.69 398 ILE A O 1
ATOM 3284 N N . HIS A 1 399 ? -46.736 -3.494 59.522 1.00 88.31 399 HIS A N 1
ATOM 3285 C CA . HIS A 1 399 ? -46.108 -3.080 60.775 1.00 88.31 399 HIS A CA 1
ATOM 3286 C C . HIS A 1 399 ? -46.922 -1.991 61.490 1.00 88.31 399 HIS A C 1
ATOM 3288 O O . HIS A 1 399 ? -47.198 -2.129 62.679 1.00 88.31 399 HIS A O 1
ATOM 3294 N N . ASP A 1 400 ? -47.348 -0.963 60.751 1.00 88.31 400 ASP A N 1
ATOM 3295 C CA . ASP A 1 400 ? -48.160 0.142 61.266 1.00 88.31 400 ASP A CA 1
ATOM 3296 C C . ASP A 1 400 ? -49.542 -0.357 61.751 1.00 88.31 400 ASP A C 1
ATOM 3298 O O . ASP A 1 400 ? -50.091 0.179 62.712 1.00 88.31 400 ASP A O 1
ATOM 3302 N N . ASP A 1 401 ? -50.103 -1.398 61.122 1.00 88.75 401 ASP A N 1
ATOM 3303 C CA . ASP A 1 401 ? -51.369 -2.031 61.522 1.00 88.75 401 ASP A CA 1
ATOM 3304 C C . ASP A 1 401 ? -51.240 -2.805 62.845 1.00 88.75 401 ASP A C 1
ATOM 3306 O O . ASP A 1 401 ? -52.056 -2.633 63.752 1.00 88.75 401 ASP A O 1
ATOM 3310 N N . PHE A 1 402 ? -50.159 -3.581 63.018 1.00 86.69 402 PHE A N 1
ATOM 3311 C CA . PHE A 1 402 ? -49.850 -4.209 64.309 1.00 86.69 402 PHE A CA 1
ATOM 3312 C C . PHE A 1 402 ? -49.616 -3.169 65.410 1.00 86.69 402 PHE A C 1
ATOM 3314 O O . PHE A 1 402 ? -50.081 -3.367 66.532 1.00 86.69 402 PHE A O 1
ATOM 3321 N N . ASP A 1 403 ? -48.924 -2.068 65.106 1.00 86.69 403 ASP A N 1
ATOM 3322 C CA . ASP A 1 403 ? -48.699 -0.978 66.061 1.00 86.69 403 ASP A CA 1
ATOM 3323 C C . ASP A 1 403 ? -50.007 -0.337 66.520 1.00 86.69 403 ASP A C 1
ATOM 3325 O O . ASP A 1 403 ? -50.221 -0.188 67.725 1.00 86.69 403 ASP A O 1
ATOM 3329 N N . LYS A 1 404 ? -50.913 -0.031 65.586 1.00 88.00 404 LYS A N 1
ATOM 3330 C CA . LYS A 1 404 ? -52.248 0.486 65.912 1.00 88.00 404 LYS A CA 1
ATOM 3331 C C . LYS A 1 404 ? -53.056 -0.501 66.740 1.00 88.00 404 LYS A C 1
ATOM 3333 O O . LYS A 1 404 ? -53.627 -0.106 67.750 1.00 88.00 404 LYS A O 1
ATOM 3338 N N . PHE A 1 405 ? -53.072 -1.780 66.360 1.00 85.75 405 PHE A N 1
ATOM 3339 C CA . PHE A 1 405 ? -53.796 -2.810 67.106 1.00 85.75 405 PHE A CA 1
ATOM 3340 C C . PHE A 1 405 ? -53.297 -2.923 68.553 1.00 85.75 405 PHE A C 1
ATOM 3342 O O . PHE A 1 405 ? -54.097 -3.015 69.485 1.00 85.75 405 PHE A O 1
ATOM 3349 N N . ILE A 1 406 ? -51.975 -2.882 68.755 1.00 84.38 406 ILE A N 1
ATOM 3350 C CA . ILE A 1 406 ? -51.374 -2.910 70.091 1.00 84.38 406 ILE A CA 1
ATOM 3351 C C . ILE A 1 406 ? -51.771 -1.658 70.888 1.00 84.38 406 ILE A C 1
ATOM 3353 O O . ILE A 1 406 ? -52.217 -1.786 72.029 1.00 84.38 406 ILE A O 1
ATOM 3357 N N . GLN A 1 407 ? -51.687 -0.468 70.291 1.00 85.12 407 GLN A N 1
ATOM 3358 C CA . GLN A 1 407 ? -52.051 0.785 70.960 1.00 85.12 407 GLN A CA 1
ATOM 3359 C C . GLN A 1 407 ? -53.543 0.855 71.328 1.00 85.12 407 GLN A C 1
ATOM 3361 O O . GLN A 1 407 ? -53.884 1.175 72.466 1.00 85.12 407 GLN A O 1
ATOM 3366 N N . GLU A 1 408 ? -54.439 0.520 70.396 1.00 83.81 408 GLU A N 1
ATOM 3367 C CA . GLU A 1 408 ? -55.891 0.632 70.585 1.00 83.81 408 GLU A CA 1
ATOM 3368 C C . GLU A 1 408 ? -56.475 -0.452 71.499 1.00 83.81 408 GLU A C 1
ATOM 3370 O O . GLU A 1 408 ? -57.369 -0.162 72.290 1.00 83.81 408 GLU A O 1
ATOM 3375 N N . TYR A 1 409 ? -55.992 -1.697 71.420 1.00 78.44 409 TYR A N 1
ATOM 3376 C CA . TYR A 1 409 ? -56.648 -2.835 72.083 1.00 78.44 409 TYR A CA 1
ATOM 3377 C C . TYR A 1 409 ? -55.840 -3.463 73.224 1.00 78.44 409 TYR A C 1
ATOM 3379 O O . TYR A 1 409 ? -56.417 -4.183 74.045 1.00 78.44 409 TYR A O 1
ATOM 3387 N N . LEU A 1 410 ? -54.524 -3.227 73.295 1.00 73.31 410 LEU A N 1
ATOM 3388 C CA . LEU A 1 410 ? -53.648 -3.813 74.320 1.00 73.31 410 LEU A CA 1
ATOM 3389 C C . LEU A 1 410 ? -53.113 -2.767 75.314 1.00 73.31 410 LEU A C 1
ATOM 3391 O O . LEU A 1 410 ? -52.961 -3.094 76.499 1.00 73.31 410 LEU A O 1
ATOM 3395 N N . GLU A 1 411 ? -52.879 -1.525 74.879 1.00 70.62 411 GLU A N 1
ATOM 3396 C CA . GLU A 1 411 ? -52.379 -0.422 75.719 1.00 70.62 411 GLU A CA 1
ATOM 3397 C C . GLU A 1 411 ? -53.466 0.529 76.242 1.00 70.62 411 GLU A C 1
ATOM 3399 O O . GLU A 1 411 ? -53.248 1.137 77.293 1.00 70.62 411 GLU A O 1
ATOM 3404 N N . MET A 1 412 ? -54.645 0.618 75.604 1.00 56.47 412 MET A N 1
ATOM 3405 C CA . MET A 1 412 ? -55.773 1.357 76.186 1.00 56.47 412 MET A CA 1
ATOM 3406 C C . MET A 1 412 ? -56.170 0.759 77.544 1.00 56.47 412 MET A C 1
ATOM 3408 O O . MET A 1 412 ? -56.458 -0.436 77.675 1.00 56.47 412 MET A O 1
ATOM 3412 N N . LYS A 1 413 ? -56.148 1.624 78.559 1.00 47.66 413 LYS A N 1
ATOM 3413 C CA . LYS A 1 413 ? -56.599 1.377 79.927 1.00 47.66 413 LYS A CA 1
ATOM 3414 C C . LYS A 1 413 ? -57.966 2.001 80.136 1.00 47.66 413 LYS A C 1
ATOM 3416 O O . LYS A 1 413 ? -58.123 3.166 79.709 1.00 47.66 413 LYS A O 1
#

Nearest PDB structures (foldseek):
  6h2x-assembly1_A  TM=2.899E-01  e=9.234E-02  Escherichia coli K-12
  4tql-assembly2_B  TM=2.744E-01  e=7.322E-01  synthetic construct
  2j68-assembly1_A  TM=1.802E-01  e=1.660E+00  Nostoc punctiforme
  7a0g-assembly1_HHH  TM=1.862E-01  e=2.561E+00  Serratia marcescens

InterPro domains:
  IPR006884 Fzo/mitofusin HR2 domain [PF04799] (258-410)
  IPR027094 Mitofusin family [PTHR10465] (2-397)

Radius of gyration: 50.59 Å; Cα contacts (8 Å, |Δi|>4): 217; chains: 1; bounding box: 102×58×156 Å

Foldseek 3Di:
DPPCQVPCVVVLVVLLVVLVVLLVVLVVVLVVLVVVLVVLVVVLVVLVVLLVVLVVLLVVVVVVLVVVLVVLLVVLLVVLLVQLLVVLVCLLVQLVPDPDDFDPDPVVVVVVVLVSLVSSQVVSQVSSQVVPVVVSVVSLVVSLVVLLVSLLVSFPDPVLNVVSVPDDADPPDDFDLPLVSCVLCVPDDDDLDDDQCCPPVNVCCVVVPPDDPDDDDDDDDDDDDDDDDDDDDDDDDDDDDDDDDDDDDDDDPPVVVVVVVVVVPVPPDPVCPVVVVVVVVCCVPCVVVVVVVVVVVSVVSVVVSVVVSDSVVSSSRRSVSSSVSSSVSSSVCSSVSSSSRSVSSSVSSVVSSVVSVVSSVVSSVVSVVVSVVSVVSSVVSVVVSVVSVVVSVVSVVSSVVSVVCCVPPNVDD